Protein AF-0000000081632962 (afdb_homodimer)

Foldseek 3Di:
DVVVVVVVVVLVVVPPCPPPPPPPDDPPPQCPDDPLDADDDDLFLADDPDDHDPDALQLQALAEEEEEVLLTFLNVLLCLVSLSSHYEYEYEEADQVSQVVSQVRSCVVRVHHYHYAYDALLDLVSLLVRVVVVCVVSVAHAEYEYDWFDFAFAAPVLQDPVNLVVRLSRQAVSLVSNVVSNCVPHCLQQHHEYEYEAACCLVPHAGRTPSRNVSRVDQVFQVCCVVSVVSNYAGEYEHEAQAHSHPCCVRVCVVVCVVVQVLCQQQSSDFHYSNQVSVVVCCRRGCVCSPDHSYYHYHHSRSVVGRDSPVVVSVVVNVVVVVD/DVVVVVVVVVLVVVPDCPPPPPPPDDPPPQCPDDPLDADDDDLFLADDPDDHDPDALQLQALAEEEEEVLLTFLNVLLCLVSLSSHYEYEYEEADQVSQVVSQVRSCVVRVHHYHYAYDALLDLVSLLVRVVVVCVVPVAHAEYEYDWFDFAFAAPVGQDPVNLVVRLSRQAVSLVSNVVSNCVPHCLQQHHEYEYEAACCLVPHAGRTPSRNVSRVDQVFQVCCVVSVVSNYAGEYEHEAQAHSHPCCVRVCVVVCVVVQVLCQQQSSDFHYSNQVSVVVCCRRGCVCSPDHSYYHYHHSRSVVGRDSPVVVSVVVNVVVVVD

Nearest PDB structures (foldseek):
  7v0h-assembly1_B  TM=9.303E-01  e=2.606E-22  Burkholderia cenocepacia J2315
  3pk0-assembly1_C  TM=9.086E-01  e=2.770E-22  Mycolicibacterium smegmatis MC2 155
  3rih-assembly1_C  TM=9.117E-01  e=1.626E-21  Mycobacteroides abscessus ATCC 19977
  5vt6-assembly1_A  TM=9.294E-01  e=2.693E-20  Burkholderia pseudomallei 1710b
  4k6c-assembly1_A  TM=9.227E-01  e=1.165E-19  Burkholderia cenocepacia J2315

Sequence (648 aa):
MLCRESCAQAWRARSKVLRWPDPSTEPAASWQGSACEAPPDVDTDDCLQEYCNLFSLDILKGKVAFITGGGSGIGFRIAEVLMRHGCQTIIASRNLQKLTEASQKLSAATGQRCLPLVLDVRQPQMIVAAVDEALKEFSRIDILVNNAAGNFLCPANSLSFNAYKTVIDIDTLGTFNVSKVLYDKCLRDHGGVIVNITATLSYRGQALQVHAGTAKAASTTKHLAVEWGPNRIRVNSLAPGPITGTEGFRRLGGRHAESSGVYQTIPLLRMGNKTEIAHSVLYLASPLASYVTGTTLVVDGGSWLTTPNDFPSLLGIASHSSKLMLCRESCAQAWRARSKVLRWPDPSTEPAASWQGSACEAPPDVDTDDCLQEYCNLFSLDILKGKVAFITGGGSGIGFRIAEVLMRHGCQTIIASRNLQKLTEASQKLSAATGQRCLPLVLDVRQPQMIVAAVDEALKEFSRIDILVNNAAGNFLCPANSLSFNAYKTVIDIDTLGTFNVSKVLY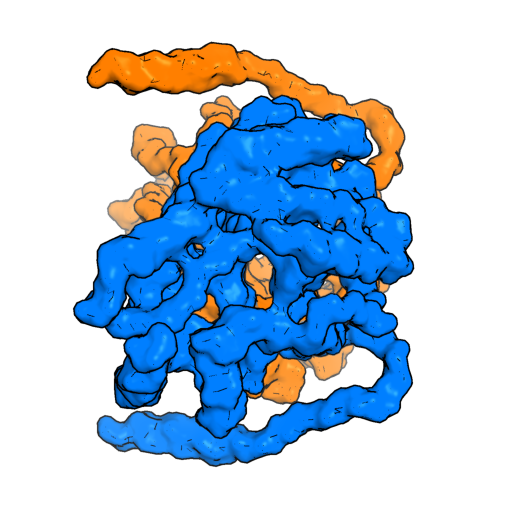DKCLRDHGGVIVNITATLSYRGQALQVHAGTAKAASTTKHLAVEWGPNRIRVNSLAPGPITGTEGFRRLGGRHAESSGVYQTIPLLRMGNKTEIAHSVLYLASPLASYVTGTTLVVDGGSWLTTPNDFPSLLGIASHSSKL

Structure (mmCIF, N/CA/C/O backbone):
data_AF-0000000081632962-model_v1
#
loop_
_entity.id
_entity.type
_entity.pdbx_description
1 polymer 'Peroxisomal 2,4-dienoyl-CoA reductase'
#
loop_
_atom_site.group_PDB
_atom_site.id
_atom_site.type_symbol
_atom_site.label_atom_id
_atom_site.label_alt_id
_atom_site.label_comp_id
_atom_site.label_asym_id
_atom_site.label_entity_id
_atom_site.label_seq_id
_atom_site.pdbx_PDB_ins_code
_atom_site.Cartn_x
_atom_site.Cartn_y
_atom_site.Cartn_z
_atom_site.occupancy
_atom_site.B_iso_or_equiv
_atom_site.auth_seq_id
_atom_site.auth_comp_id
_atom_site.auth_asym_id
_atom_site.auth_atom_id
_atom_site.pdbx_PDB_model_num
ATOM 1 N N . MET A 1 1 ? -24.725 -5.586 29.755 1 27.74 1 MET A N 1
ATOM 2 C CA . MET A 1 1 ? -25.759 -6.395 29.116 1 27.74 1 MET A CA 1
ATOM 3 C C . MET A 1 1 ? -26.652 -5.535 28.228 1 27.74 1 MET A C 1
ATOM 5 O O . MET A 1 1 ? -27.044 -5.958 27.139 1 27.74 1 MET A O 1
ATOM 9 N N . LEU A 1 2 ? -27.111 -4.348 28.747 1 34.77 2 LEU A N 1
ATOM 10 C CA . LEU A 1 2 ? -28.04 -3.468 28.046 1 34.77 2 LEU A CA 1
ATOM 11 C C . LEU A 1 2 ? -27.359 -2.795 26.859 1 34.77 2 LEU A C 1
ATOM 13 O O . LEU A 1 2 ? -28.019 -2.436 25.881 1 34.77 2 LEU A O 1
ATOM 17 N N . CYS A 1 3 ? -26.05 -2.491 26.992 1 36.18 3 CYS A N 1
ATOM 18 C CA . CYS A 1 3 ? -25.343 -1.744 25.958 1 36.18 3 CYS A CA 1
ATOM 19 C C . CYS A 1 3 ? -25.072 -2.62 24.741 1 36.18 3 CYS A C 1
ATOM 21 O O . CYS A 1 3 ? -24.87 -2.111 23.637 1 36.18 3 CYS A O 1
ATOM 23 N N . ARG A 1 4 ? -25.022 -3.965 24.951 1 37.43 4 ARG A N 1
ATOM 24 C CA . ARG A 1 4 ? -24.758 -4.867 23.834 1 37.43 4 ARG A CA 1
ATOM 25 C C . ARG A 1 4 ? -25.972 -4.972 22.917 1 37.43 4 ARG A C 1
ATOM 27 O O . ARG A 1 4 ? -25.829 -5.041 21.695 1 37.43 4 ARG A O 1
ATOM 34 N N . GLU A 1 5 ? -27.165 -5.037 23.467 1 39.4 5 GLU A N 1
ATOM 35 C CA . GLU A 1 5 ? -28.368 -5.246 22.667 1 39.4 5 GLU A CA 1
ATOM 36 C C . GLU A 1 5 ? -28.711 -4.003 21.851 1 39.4 5 GLU A C 1
ATOM 38 O O . GLU A 1 5 ? -29.187 -4.109 20.719 1 39.4 5 GLU A O 1
ATOM 43 N N . SER A 1 6 ? -28.489 -2.826 22.385 1 39.58 6 SER A N 1
ATOM 44 C CA . SER A 1 6 ? -28.845 -1.604 21.67 1 39.58 6 SER A CA 1
ATOM 45 C C . SER A 1 6 ? -27.892 -1.347 20.507 1 39.58 6 SER A C 1
ATOM 47 O O . SER A 1 6 ? -28.309 -0.868 19.45 1 39.58 6 SER A O 1
ATOM 49 N N . CYS A 1 7 ? -26.666 -1.696 20.658 1 35.02 7 CYS A N 1
ATOM 50 C CA . CYS A 1 7 ? -25.706 -1.501 19.578 1 35.02 7 CYS A CA 1
ATOM 51 C C . CYS A 1 7 ? -25.941 -2.5 18.452 1 35.02 7 CYS A C 1
ATOM 53 O O . CYS A 1 7 ? -25.797 -2.162 17.275 1 35.02 7 CYS A O 1
ATOM 55 N N . ALA A 1 8 ? -26.333 -3.775 18.744 1 38.52 8 ALA A N 1
ATOM 56 C CA . ALA A 1 8 ? -26.673 -4.759 17.719 1 38.52 8 ALA A CA 1
ATOM 57 C C . ALA A 1 8 ? -27.969 -4.383 17.006 1 38.52 8 ALA A C 1
ATOM 59 O O . ALA A 1 8 ? -28.081 -4.533 15.787 1 38.52 8 ALA A O 1
ATOM 60 N N . GLN A 1 9 ? -28.991 -3.967 17.674 1 36.59 9 GLN A N 1
ATOM 61 C CA . GLN A 1 9 ? -30.255 -3.549 17.078 1 36.59 9 GLN A CA 1
ATOM 62 C C . GLN A 1 9 ? -30.074 -2.297 16.224 1 36.59 9 GLN A C 1
ATOM 64 O O . GLN A 1 9 ? -30.67 -2.179 15.152 1 36.59 9 GLN A O 1
ATOM 69 N N . ALA A 1 10 ? -29.286 -1.377 16.628 1 38.11 10 ALA A N 1
ATOM 70 C CA . ALA A 1 10 ? -29.021 -0.204 15.799 1 38.11 10 ALA A CA 1
ATOM 71 C C . ALA A 1 10 ? -28.215 -0.579 14.559 1 38.11 10 ALA A C 1
ATOM 73 O O . ALA A 1 10 ? -28.455 -0.048 13.471 1 38.11 10 ALA A O 1
ATOM 74 N N . TRP A 1 11 ? -27.317 -1.514 14.745 1 33.62 11 TRP A N 1
ATOM 75 C CA . TRP A 1 11 ? -26.61 -2.014 13.571 1 33.62 11 TRP A CA 1
ATOM 76 C C . TRP A 1 11 ? -27.556 -2.773 12.647 1 33.62 11 TRP A C 1
ATOM 78 O O . TRP A 1 11 ? -27.503 -2.612 11.426 1 33.62 11 TRP A O 1
ATOM 88 N N . ARG A 1 12 ? -28.504 -3.633 13.12 1 36.89 12 ARG A N 1
ATOM 89 C CA . ARG A 1 12 ? -29.469 -4.374 12.314 1 36.89 12 ARG A CA 1
ATOM 90 C C . ARG A 1 12 ? -30.512 -3.44 11.711 1 36.89 12 ARG A C 1
ATOM 92 O O . ARG A 1 12 ? -31.029 -3.698 10.622 1 36.89 12 ARG A O 1
ATOM 99 N N . ALA A 1 13 ? -31.086 -2.494 12.444 1 36.18 13 ALA A N 1
ATOM 100 C CA . ALA A 1 13 ? -32.113 -1.61 11.899 1 36.18 13 ALA A CA 1
ATOM 101 C C . ALA A 1 13 ? -31.558 -0.766 10.755 1 36.18 13 ALA A C 1
ATOM 103 O O . ALA A 1 13 ? -32.276 -0.45 9.803 1 36.18 13 ALA A O 1
ATOM 104 N N . ARG A 1 14 ? -30.369 -0.272 10.9 1 35.39 14 ARG A N 1
ATOM 105 C CA . ARG A 1 14 ? -29.795 0.524 9.819 1 35.39 14 ARG A CA 1
ATOM 106 C C . ARG A 1 14 ? -29.291 -0.369 8.69 1 35.39 14 ARG A C 1
ATOM 108 O O . ARG A 1 14 ? -28.817 0.125 7.665 1 35.39 14 ARG A O 1
ATOM 115 N N . SER A 1 15 ? -29.29 -1.648 8.999 1 29.92 15 SER A N 1
ATOM 116 C CA . SER A 1 15 ? -28.954 -2.597 7.943 1 29.92 15 SER A CA 1
ATOM 117 C C . SER A 1 15 ? -30.075 -2.699 6.913 1 29.92 15 SER A C 1
ATOM 119 O O . SER A 1 15 ? -30.096 -3.626 6.101 1 29.92 15 SER A O 1
ATOM 121 N N . LYS A 1 16 ? -31.197 -1.978 7.046 1 30.59 16 LYS A N 1
ATOM 122 C CA . LYS A 1 16 ? -31.99 -2.065 5.824 1 30.59 16 LYS A CA 1
ATOM 123 C C . LYS A 1 16 ? -31.114 -1.896 4.586 1 30.59 16 LYS A C 1
ATOM 125 O O . LYS A 1 16 ? -30.144 -1.135 4.605 1 30.59 16 LYS A O 1
ATOM 130 N N . VAL A 1 17 ? -31.454 -2.626 3.468 1 30.25 17 VAL A N 1
ATOM 131 C CA . VAL A 1 17 ? -30.879 -2.979 2.174 1 30.25 17 VAL A CA 1
ATOM 132 C C . VAL A 1 17 ? -30.466 -1.711 1.429 1 30.25 17 VAL A C 1
ATOM 134 O O . VAL A 1 17 ? -31.319 -0.948 0.97 1 30.25 17 VAL A O 1
ATOM 137 N N . LEU A 1 18 ? -29.82 -0.79 1.981 1 30.08 18 LEU A N 1
ATOM 138 C CA . LEU A 1 18 ? -29.402 0.138 0.936 1 30.08 18 LEU A CA 1
ATOM 139 C C . LEU A 1 18 ? -28.885 -0.615 -0.285 1 30.08 18 LEU A C 1
ATOM 141 O O . LEU A 1 18 ? -27.826 -1.243 -0.229 1 30.08 18 LEU A O 1
ATOM 145 N N . ARG A 1 19 ? -29.776 -1.18 -1.058 1 28.74 19 ARG A N 1
ATOM 146 C CA . ARG A 1 19 ? -29.48 -1.702 -2.388 1 28.74 19 ARG A CA 1
ATOM 147 C C . ARG A 1 19 ? -28.498 -0.796 -3.125 1 28.74 19 ARG A C 1
ATOM 149 O O . ARG A 1 19 ? -28.777 0.386 -3.339 1 28.74 19 ARG A O 1
ATOM 156 N N . TRP A 1 20 ? -27.236 -1.081 -2.965 1 32.24 20 TRP A N 1
ATOM 157 C CA . TRP A 1 20 ? -26.358 -0.463 -3.953 1 32.24 20 TRP A CA 1
ATOM 158 C C . TRP A 1 20 ? -27.014 -0.445 -5.33 1 32.24 20 TRP A C 1
ATOM 160 O O . TRP A 1 20 ? -27.614 -1.436 -5.751 1 32.24 20 TRP A O 1
ATOM 170 N N . PRO A 1 21 ? -27.537 0.613 -5.743 1 32.19 21 PRO A N 1
ATOM 171 C CA . PRO A 1 21 ? -28.139 0.565 -7.078 1 32.19 21 PRO A CA 1
ATOM 172 C C . PRO A 1 21 ? -27.341 -0.296 -8.054 1 32.19 21 PRO A C 1
ATOM 174 O O . PRO A 1 21 ? -26.125 -0.44 -7.904 1 32.19 21 PRO A O 1
ATOM 177 N N . ASP A 1 22 ? -27.997 -1.288 -8.664 1 28.86 22 ASP A N 1
ATOM 178 C CA . ASP A 1 22 ? -27.507 -2.125 -9.755 1 28.86 22 ASP A CA 1
ATOM 179 C C . ASP A 1 22 ? -26.824 -1.282 -10.829 1 28.86 22 ASP A C 1
ATOM 181 O O . ASP A 1 22 ? -27.437 -0.378 -11.4 1 28.86 22 ASP A O 1
ATOM 185 N N . PRO A 1 23 ? -25.534 -1.135 -10.931 1 32.46 23 PRO A N 1
ATOM 186 C CA . PRO A 1 23 ? -24.855 -0.304 -11.927 1 32.46 23 PRO A CA 1
ATOM 187 C C . PRO A 1 23 ? -25.183 -0.715 -13.361 1 32.46 23 PRO A C 1
ATOM 189 O O . PRO A 1 23 ? -24.5 -0.296 -14.299 1 32.46 23 PRO A O 1
ATOM 192 N N . SER A 1 24 ? -26.223 -1.436 -13.627 1 28.37 24 SER A N 1
ATOM 193 C CA . SER A 1 24 ? -26.364 -1.961 -14.981 1 28.37 24 SER A CA 1
ATOM 194 C C . SER A 1 24 ? -26.26 -0.848 -16.019 1 28.37 24 SER A C 1
ATOM 196 O O . SER A 1 24 ? -25.724 -1.057 -17.109 1 28.37 24 SER A O 1
ATOM 198 N N . THR A 1 25 ? -27.287 0.088 -16.173 1 28.91 25 THR A N 1
ATOM 199 C CA . THR A 1 25 ? -27.745 0.507 -17.493 1 28.91 25 THR A CA 1
ATOM 200 C C . THR A 1 25 ? -26.807 1.556 -18.083 1 28.91 25 THR A C 1
ATOM 202 O O . THR A 1 25 ? -27.027 2.037 -19.196 1 28.91 25 THR A O 1
ATOM 205 N N . GLU A 1 26 ? -26.295 2.593 -17.177 1 31.03 26 GLU A N 1
ATOM 206 C CA . GLU A 1 26 ? -25.908 3.724 -18.014 1 31.03 26 GLU A CA 1
ATOM 207 C C . GLU A 1 26 ? -24.633 3.422 -18.796 1 31.03 26 GLU A C 1
ATOM 209 O O . GLU A 1 26 ? -23.802 2.626 -18.354 1 31.03 26 GLU A O 1
ATOM 214 N N . PRO A 1 27 ? -24.472 3.904 -20.07 1 32.28 27 PRO A N 1
ATOM 215 C CA . PRO A 1 27 ? -23.391 3.674 -21.032 1 32.28 27 PRO A CA 1
ATOM 216 C C . PRO A 1 27 ? -22.006 3.759 -20.395 1 32.28 27 PRO A C 1
ATOM 218 O O . PRO A 1 27 ? -21.843 4.384 -19.344 1 32.28 27 PRO A O 1
ATOM 221 N N . ALA A 1 28 ? -20.981 2.98 -21.003 1 33.37 28 ALA A N 1
ATOM 222 C CA . ALA A 1 28 ? -19.568 2.738 -20.719 1 33.37 28 ALA A CA 1
ATOM 223 C C . ALA A 1 28 ? -18.851 4.036 -20.361 1 33.37 28 ALA A C 1
ATOM 225 O O . ALA A 1 28 ? -18.171 4.629 -21.201 1 33.37 28 ALA A O 1
ATOM 226 N N . ALA A 1 29 ? -19.491 5.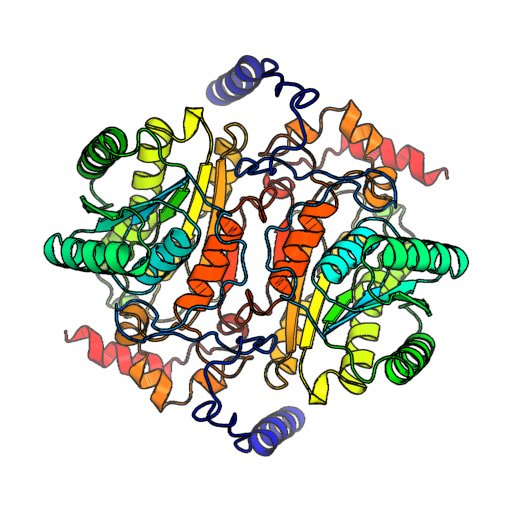053 -19.844 1 31.6 29 ALA A N 1
ATOM 227 C CA . ALA A 1 29 ? -18.763 6.258 -19.456 1 31.6 29 ALA A CA 1
ATOM 228 C C . ALA A 1 29 ? -17.652 5.932 -18.463 1 31.6 29 ALA A C 1
ATOM 230 O O . ALA A 1 29 ? -17.737 4.946 -17.728 1 31.6 29 ALA A O 1
ATOM 231 N N . SER A 1 30 ? -16.464 6.727 -18.389 1 42.19 30 SER A N 1
ATOM 232 C CA . SER A 1 30 ? -15.191 6.66 -17.679 1 42.19 30 SER A CA 1
ATOM 233 C C . SER A 1 30 ? -15.396 6.336 -16.204 1 42.19 30 SER A C 1
ATOM 235 O O . SER A 1 30 ? -16.169 7.008 -15.517 1 42.19 30 SER A O 1
ATOM 237 N N . TRP A 1 31 ? -15.418 5.192 -15.955 1 43.87 31 TRP A N 1
ATOM 238 C CA . TRP A 1 31 ? -15.486 4.794 -14.552 1 43.87 31 TRP A CA 1
ATOM 239 C C . TRP A 1 31 ? -14.674 5.743 -13.677 1 43.87 31 TRP A C 1
ATOM 241 O O . TRP A 1 31 ? -13.452 5.83 -13.814 1 43.87 31 TRP A O 1
ATOM 251 N N . GLN A 1 32 ? -15.203 6.902 -13.289 1 52.96 32 GLN A N 1
ATOM 252 C CA . GLN A 1 32 ? -14.553 7.733 -12.282 1 52.96 32 GLN A CA 1
ATOM 253 C C . GLN A 1 32 ? -14.755 7.161 -10.882 1 52.96 32 GLN A C 1
ATOM 255 O O . GLN A 1 32 ? -14.088 7.578 -9.933 1 52.96 32 GLN A O 1
ATOM 260 N N . GLY A 1 33 ? -15.189 5.837 -10.811 1 55.8 33 GLY A N 1
ATOM 261 C CA . GLY A 1 33 ? -15.619 5.086 -9.642 1 55.8 33 GLY A CA 1
ATOM 262 C C . GLY A 1 33 ? -15.397 5.831 -8.34 1 55.8 33 GLY A C 1
ATOM 263 O O . GLY A 1 33 ? -14.563 6.737 -8.271 1 55.8 33 GLY A O 1
ATOM 264 N N . SER A 1 34 ? -16.286 5.758 -7.42 1 69.23 34 SER A N 1
ATOM 265 C CA . SER A 1 34 ? -16.178 6.261 -6.054 1 69.23 34 SER A CA 1
ATOM 266 C C . SER A 1 34 ? -15.059 5.559 -5.292 1 69.23 34 SER A C 1
ATOM 268 O O . SER A 1 34 ? -14.561 4.52 -5.73 1 69.23 34 SER A O 1
ATOM 270 N N . ALA A 1 35 ? -14.577 6.101 -4.301 1 73.39 35 ALA A N 1
ATOM 271 C CA . ALA A 1 35 ? -13.438 5.678 -3.492 1 73.39 35 ALA A CA 1
ATOM 272 C C . ALA A 1 35 ? -13.606 4.237 -3.019 1 73.39 35 ALA A C 1
ATOM 274 O O . ALA A 1 35 ? -12.622 3.513 -2.852 1 73.39 35 ALA A O 1
ATOM 275 N N . CYS A 1 36 ? -14.857 3.711 -3.031 1 82.66 36 CYS A N 1
ATOM 276 C CA . CYS A 1 36 ? -15.075 2.392 -2.446 1 82.66 36 CYS A CA 1
ATOM 277 C C . CYS A 1 36 ? -15.703 1.443 -3.46 1 82.66 36 CYS A C 1
ATOM 279 O O . CYS A 1 36 ? -15.976 0.284 -3.144 1 82.66 36 CYS A O 1
ATOM 281 N N . GLU A 1 37 ? -15.849 1.884 -4.644 1 87.76 37 GLU A N 1
ATOM 282 C CA . GLU A 1 37 ? -16.51 1.068 -5.658 1 87.76 37 GLU A CA 1
ATOM 283 C C . GLU A 1 37 ? -15.519 0.134 -6.347 1 87.76 37 GLU A C 1
ATOM 285 O O . GLU A 1 37 ? -14.42 0.551 -6.718 1 87.76 37 GLU A O 1
ATOM 290 N N . ALA A 1 38 ? -15.995 -1.086 -6.466 1 91.91 38 ALA A N 1
ATOM 291 C CA . ALA A 1 38 ? -15.154 -2.063 -7.152 1 91.91 38 ALA A CA 1
ATOM 292 C C . ALA A 1 38 ? -15.032 -1.737 -8.637 1 91.91 38 ALA A C 1
ATOM 294 O O . ALA A 1 38 ? -16.018 -1.37 -9.281 1 91.91 38 ALA A O 1
ATOM 295 N N . PRO A 1 39 ? -13.876 -1.821 -9.174 1 93.55 39 PRO A N 1
ATOM 296 C CA . PRO A 1 39 ? -13.748 -1.691 -10.628 1 93.55 39 PRO A CA 1
ATOM 297 C C . PRO A 1 39 ? -14.4 -2.848 -11.382 1 93.55 39 PRO A C 1
ATOM 299 O O . PRO A 1 39 ? -14.626 -3.916 -10.807 1 93.55 39 PRO A O 1
ATOM 302 N N . PRO A 1 40 ? -14.676 -2.594 -12.667 1 91.64 40 PRO A N 1
ATOM 303 C CA . PRO A 1 40 ? -15.208 -3.696 -13.473 1 91.64 40 PRO A CA 1
ATOM 304 C C . PRO A 1 40 ? -14.271 -4.9 -13.517 1 91.64 40 PRO A C 1
ATOM 306 O O . PRO A 1 40 ? -13.048 -4.736 -13.547 1 91.64 40 PRO A O 1
ATOM 309 N N . ASP A 1 41 ? -14.842 -6.103 -13.544 1 94.74 41 ASP A N 1
ATOM 310 C CA . ASP A 1 41 ? -14.102 -7.361 -13.574 1 94.74 41 ASP A CA 1
ATOM 311 C C . ASP A 1 41 ? -14.921 -8.464 -14.242 1 94.74 41 ASP A C 1
ATOM 313 O O . ASP A 1 41 ? -16.04 -8.223 -14.699 1 94.74 41 ASP A O 1
ATOM 317 N N . VAL A 1 42 ? -14.237 -9.617 -14.539 1 94.34 42 VAL A N 1
ATOM 318 C CA . VAL A 1 42 ? -14.886 -10.804 -15.088 1 94.34 42 VAL A CA 1
ATOM 319 C C . VAL A 1 42 ? -14.603 -12.008 -14.192 1 94.34 42 VAL A C 1
ATOM 321 O O . VAL A 1 42 ? -13.47 -12.206 -13.746 1 94.34 42 VAL A O 1
ATOM 324 N N . ASP A 1 43 ? -15.555 -12.811 -13.899 1 91.13 43 ASP A N 1
ATOM 325 C CA . ASP A 1 43 ? -15.464 -13.903 -12.935 1 91.13 43 ASP A CA 1
ATOM 326 C C . ASP A 1 43 ? -14.617 -15.049 -13.482 1 91.13 43 ASP A C 1
ATOM 328 O O . ASP A 1 43 ? -14.031 -15.816 -12.715 1 91.13 43 ASP A O 1
ATOM 332 N N . THR A 1 44 ? -14.524 -15.15 -14.78 1 92.88 44 THR A N 1
ATOM 333 C CA . THR A 1 44 ? -13.767 -16.225 -15.414 1 92.88 44 THR A CA 1
ATOM 334 C C . THR A 1 44 ? -12.342 -15.775 -15.721 1 92.88 44 THR A C 1
ATOM 336 O O . THR A 1 44 ? -11.97 -14.635 -15.435 1 92.88 44 THR A O 1
ATOM 339 N N . ASP A 1 45 ? -11.551 -16.683 -16.183 1 94.25 45 ASP A N 1
ATOM 340 C CA . ASP A 1 45 ? -10.198 -16.357 -16.625 1 94.25 45 ASP A CA 1
ATOM 341 C C . ASP A 1 45 ? -10.2 -15.833 -18.059 1 94.25 45 ASP A C 1
ATOM 343 O O . ASP A 1 45 ? -9.569 -16.419 -18.94 1 94.25 45 ASP A O 1
ATOM 347 N N . ASP A 1 46 ? -11.017 -14.809 -18.27 1 96.3 46 ASP A N 1
ATOM 348 C CA . ASP A 1 46 ? -11.087 -14.048 -19.514 1 96.3 46 ASP A CA 1
ATOM 349 C C . ASP A 1 46 ? -10.637 -12.605 -19.301 1 96.3 46 ASP A C 1
ATOM 351 O O . ASP A 1 46 ? -10.705 -12.086 -18.185 1 96.3 46 ASP A O 1
ATOM 355 N N . CYS A 1 47 ? -10.158 -12.08 -20.345 1 97.18 47 CYS A N 1
ATOM 356 C CA . CYS A 1 47 ? -9.681 -10.704 -20.268 1 97.18 47 CYS A CA 1
ATOM 357 C C . CYS A 1 47 ? -10.842 -9.735 -20.072 1 97.18 47 CYS A C 1
ATOM 359 O O . CYS A 1 47 ? -11.968 -10.019 -20.482 1 97.18 47 CYS A O 1
ATOM 361 N N . LEU A 1 48 ? -10.537 -8.625 -19.465 1 96.08 48 LEU A N 1
ATOM 362 C CA . LEU A 1 48 ? -11.517 -7.572 -19.216 1 96.08 48 LEU A CA 1
ATOM 363 C C . LEU A 1 48 ? -12.079 -7.032 -20.526 1 96.08 48 LEU A C 1
ATOM 365 O O . LEU A 1 48 ? -11.332 -6.806 -21.481 1 96.08 48 LEU A O 1
ATOM 369 N N . GLN A 1 49 ? -13.362 -6.833 -20.561 1 90.74 49 GLN A N 1
ATOM 370 C CA . GLN A 1 49 ? -14.014 -6.255 -21.731 1 90.74 49 GLN A CA 1
ATOM 371 C C . GLN A 1 49 ? -13.803 -4.745 -21.789 1 90.74 49 GLN A C 1
ATOM 373 O O . GLN A 1 49 ? -13.613 -4.18 -22.868 1 90.74 49 GLN A O 1
ATOM 378 N N . GLU A 1 50 ? -13.866 -4.173 -20.594 1 88.7 50 GLU A N 1
ATOM 379 C CA . GLU A 1 50 ? -13.593 -2.75 -20.412 1 88.7 50 GLU A CA 1
ATOM 380 C C . GLU A 1 50 ? -12.577 -2.522 -19.297 1 88.7 50 GLU A C 1
ATOM 382 O O . GLU A 1 50 ? -12.633 -3.178 -18.254 1 88.7 50 GLU A O 1
ATOM 387 N N . TYR A 1 51 ? -11.618 -1.73 -19.665 1 90.99 51 TYR A N 1
ATOM 388 C CA . TYR A 1 51 ? -10.595 -1.409 -18.676 1 90.99 51 TYR A CA 1
ATOM 389 C C . TYR A 1 51 ? -10.24 0.073 -18.719 1 90.99 51 TYR A C 1
ATOM 391 O O . TYR A 1 51 ? -9.872 0.599 -19.772 1 90.99 51 TYR A O 1
ATOM 399 N N . CYS A 1 52 ? -10.496 0.72 -17.557 1 86.29 52 CYS A N 1
ATOM 400 C CA . CYS A 1 52 ? -10.119 2.124 -17.438 1 86.29 52 CYS A CA 1
ATOM 401 C C . CYS A 1 52 ? -8.697 2.263 -16.907 1 86.29 52 CYS A C 1
ATOM 403 O O . CYS A 1 52 ? -8.386 1.775 -15.819 1 86.29 52 CYS A O 1
ATOM 405 N N . ASN A 1 53 ? -7.941 2.939 -17.709 1 86.4 53 ASN A N 1
ATOM 406 C CA . ASN A 1 53 ? -6.554 3.131 -17.298 1 86.4 53 ASN A CA 1
ATOM 407 C C . ASN A 1 53 ? -6.417 4.284 -16.307 1 86.4 53 ASN A C 1
ATOM 409 O O . ASN A 1 53 ? -6.466 5.452 -16.697 1 86.4 53 ASN A O 1
ATOM 413 N N . LEU A 1 54 ? -6.201 3.846 -15.106 1 89.53 54 LEU A N 1
ATOM 414 C CA . LEU A 1 54 ? -6.042 4.86 -14.069 1 89.53 54 LEU A CA 1
ATOM 415 C C . LEU A 1 54 ? -4.566 5.135 -13.799 1 89.53 54 LEU A C 1
ATOM 417 O O . LEU A 1 54 ? -4.227 6.094 -13.103 1 89.53 54 LEU A O 1
ATOM 421 N N . PHE A 1 55 ? -3.724 4.281 -14.296 1 93.44 55 PHE A N 1
ATOM 422 C CA . PHE A 1 55 ? -2.29 4.526 -14.397 1 93.44 55 PHE A CA 1
ATOM 423 C C . PHE A 1 55 ? -1.916 4.98 -15.803 1 93.44 55 PHE A C 1
ATOM 425 O O . PHE A 1 55 ? -2.704 4.832 -16.739 1 93.44 55 PHE A O 1
ATOM 432 N N . SER A 1 56 ? -0.739 5.538 -15.888 1 93.08 56 SER A N 1
ATOM 433 C CA . SER A 1 56 ? -0.199 5.786 -17.221 1 93.08 56 SER A CA 1
ATOM 434 C C . SER A 1 56 ? -0.041 4.487 -18.004 1 93.08 56 SER A C 1
ATOM 436 O O . SER A 1 56 ? 0.387 3.471 -17.452 1 93.08 56 SER A O 1
ATOM 438 N N . LEU A 1 57 ? -0.266 4.491 -19.278 1 92.26 57 LEU A N 1
ATOM 439 C CA . LEU A 1 57 ? -0.245 3.315 -20.141 1 92.26 57 LEU A CA 1
ATOM 440 C C . LEU A 1 57 ? 1.171 2.767 -20.279 1 92.26 57 LEU A C 1
ATOM 442 O O . LEU A 1 57 ? 1.357 1.579 -20.554 1 92.26 57 LEU A O 1
ATOM 446 N N . ASP A 1 58 ? 2.133 3.614 -20.054 1 92.95 58 ASP A N 1
ATOM 447 C CA . ASP A 1 58 ? 3.516 3.227 -20.312 1 92.95 58 ASP A CA 1
ATOM 448 C C . ASP A 1 58 ? 4.297 3.079 -19.008 1 92.95 58 ASP A C 1
ATOM 450 O O . ASP A 1 58 ? 5.53 3.089 -19.012 1 92.95 58 ASP A O 1
ATOM 454 N N . ILE A 1 59 ? 3.609 2.962 -17.947 1 94.77 59 ILE A N 1
ATOM 455 C CA . ILE A 1 59 ? 4.268 3.018 -16.646 1 94.77 59 ILE A CA 1
ATOM 456 C C . ILE A 1 59 ? 5.239 1.848 -16.508 1 94.77 59 ILE A C 1
ATOM 458 O O . ILE A 1 59 ? 6.232 1.94 -15.784 1 94.77 59 ILE A O 1
ATOM 462 N N . LEU A 1 60 ? 4.971 0.708 -17.253 1 96.63 60 LEU A N 1
ATOM 463 C CA . LEU A 1 60 ? 5.858 -0.448 -17.188 1 96.63 60 LEU A CA 1
ATOM 464 C C . LEU A 1 60 ? 6.437 -0.767 -18.562 1 96.63 60 LEU A C 1
ATOM 466 O O . LEU A 1 60 ? 6.793 -1.915 -18.839 1 96.63 60 LEU A O 1
ATOM 470 N N . LYS A 1 61 ? 6.423 0.213 -19.387 1 95.04 61 LYS A N 1
ATOM 471 C CA . LYS A 1 61 ? 6.965 0.011 -20.727 1 95.04 61 LYS A CA 1
ATOM 472 C C . LYS A 1 61 ? 8.405 -0.49 -20.668 1 95.04 61 LYS A C 1
ATOM 474 O O . LYS A 1 61 ? 9.23 0.062 -19.937 1 95.04 61 LYS A O 1
ATOM 479 N N . GLY A 1 62 ? 8.632 -1.582 -21.4 1 93.79 62 GLY A N 1
ATOM 480 C CA . GLY A 1 62 ? 9.977 -2.124 -21.503 1 93.79 62 GLY A CA 1
ATOM 481 C C . GLY A 1 62 ? 10.329 -3.067 -20.368 1 93.79 62 GLY A C 1
ATOM 482 O O . GLY A 1 62 ? 11.41 -3.66 -20.359 1 93.79 62 GLY A O 1
ATOM 483 N N . LYS A 1 63 ? 9.464 -3.24 -19.419 1 97.06 63 LYS A N 1
ATOM 484 C CA . LYS A 1 63 ? 9.706 -4.143 -18.297 1 97.06 63 LYS A CA 1
ATOM 485 C C . LYS A 1 63 ? 9.176 -5.543 -18.595 1 97.06 63 LYS A C 1
ATOM 487 O O . LYS A 1 63 ? 8.307 -5.714 -19.452 1 97.06 63 LYS A O 1
ATOM 492 N N . VAL A 1 64 ? 9.734 -6.558 -17.94 1 98.38 64 VAL A N 1
ATOM 493 C CA . VAL A 1 64 ? 9.307 -7.948 -18.061 1 98.38 64 VAL A CA 1
ATOM 494 C C . VAL A 1 64 ? 8.954 -8.502 -16.683 1 98.38 64 VAL A C 1
ATOM 496 O O . VAL A 1 64 ? 9.731 -8.367 -15.735 1 98.38 64 VAL A O 1
ATOM 499 N N . ALA A 1 65 ? 7.796 -9.081 -16.583 1 98.8 65 ALA A N 1
ATOM 500 C CA . ALA A 1 65 ? 7.339 -9.651 -15.318 1 98.8 65 ALA A CA 1
ATOM 501 C C . ALA A 1 65 ? 7.265 -11.173 -15.396 1 98.8 65 ALA A C 1
ATOM 503 O O . ALA A 1 65 ? 6.84 -11.728 -16.412 1 98.8 65 ALA A O 1
ATOM 504 N N . PHE A 1 66 ? 7.744 -11.848 -14.366 1 98.88 66 PHE A N 1
ATOM 505 C CA . PHE A 1 66 ? 7.614 -13.284 -14.152 1 98.88 66 PHE A CA 1
ATOM 506 C C . PHE A 1 66 ? 6.567 -13.579 -13.084 1 98.88 66 PHE A C 1
ATOM 508 O O . PHE A 1 66 ? 6.732 -13.198 -11.923 1 98.88 66 PHE A O 1
ATOM 515 N N . ILE A 1 67 ? 5.499 -14.264 -13.459 1 98.9 67 ILE A N 1
ATOM 516 C CA . ILE A 1 67 ? 4.37 -14.466 -12.557 1 98.9 67 ILE A CA 1
ATOM 517 C C . ILE A 1 67 ? 4.115 -15.961 -12.377 1 98.9 67 ILE A C 1
ATOM 519 O O . ILE A 1 67 ? 3.669 -16.637 -13.306 1 98.9 67 ILE A O 1
ATOM 523 N N . THR A 1 68 ? 4.377 -16.497 -11.198 1 98.78 68 THR A N 1
ATOM 524 C CA . THR A 1 68 ? 3.983 -17.871 -10.907 1 98.78 68 THR A CA 1
ATOM 525 C C . THR A 1 68 ? 2.479 -17.963 -10.665 1 98.78 68 THR A C 1
ATOM 527 O O . THR A 1 68 ? 1.884 -17.06 -10.072 1 98.78 68 THR A O 1
ATOM 530 N N . GLY A 1 69 ? 1.905 -19.008 -11.149 1 97.59 69 GLY A N 1
ATOM 531 C CA . GLY A 1 69 ? 0.455 -19.093 -11.077 1 97.59 69 GLY A CA 1
ATOM 532 C C . GLY A 1 69 ? -0.247 -18.045 -11.92 1 97.59 69 GLY A C 1
ATOM 533 O O . GLY A 1 69 ? -1.305 -17.541 -11.54 1 97.59 69 GLY A O 1
ATOM 534 N N . GLY A 1 70 ? 0.337 -17.675 -13.024 1 97.57 70 GLY A N 1
ATOM 535 C CA . GLY A 1 70 ? -0.157 -16.565 -13.823 1 97.57 70 GLY A CA 1
ATOM 536 C C . GLY A 1 70 ? -1.198 -16.982 -14.844 1 97.57 70 GLY A C 1
ATOM 537 O O . GLY A 1 70 ? -1.722 -16.144 -15.582 1 97.57 70 GLY A O 1
ATOM 538 N N . GLY A 1 71 ? -1.57 -18.288 -14.847 1 96.39 71 GLY A N 1
ATOM 539 C CA . GLY A 1 71 ? -2.47 -18.784 -15.876 1 96.39 71 GLY A CA 1
ATOM 540 C C . GLY A 1 71 ? -3.932 -18.712 -15.477 1 96.39 71 GLY A C 1
ATOM 541 O O . GLY A 1 71 ? -4.818 -18.933 -16.304 1 96.39 71 GLY A O 1
ATOM 542 N N . SER A 1 72 ? -4.198 -18.332 -14.197 1 95.88 72 SER A N 1
ATOM 543 C CA . SER A 1 72 ? -5.584 -18.323 -13.739 1 95.88 72 SER A CA 1
ATOM 544 C C . SER A 1 72 ? -5.767 -17.384 -12.551 1 95.88 72 SER A C 1
ATOM 546 O O . SER A 1 72 ? -4.788 -16.937 -11.95 1 95.88 72 SER A O 1
ATOM 548 N N . GLY A 1 73 ? -7.043 -17.025 -12.344 1 96.4 73 GLY A N 1
ATOM 549 C CA . GLY A 1 73 ? -7.423 -16.309 -11.137 1 96.4 73 GLY A CA 1
ATOM 550 C C . GLY A 1 73 ? -6.733 -14.965 -10.999 1 96.4 73 GLY A C 1
ATOM 551 O O . GLY A 1 73 ? -6.704 -14.176 -11.946 1 96.4 73 GLY A O 1
ATOM 552 N N . ILE A 1 74 ? -6.239 -14.736 -9.792 1 97.65 74 ILE A N 1
ATOM 553 C CA . ILE A 1 74 ? -5.602 -13.466 -9.461 1 97.65 74 ILE A CA 1
ATOM 554 C C . ILE A 1 74 ? -4.368 -13.264 -10.337 1 97.65 74 ILE A C 1
ATOM 556 O O . ILE A 1 74 ? -4.141 -12.169 -10.858 1 97.65 74 ILE A O 1
ATOM 560 N N . GLY A 1 75 ? -3.567 -14.365 -10.547 1 98.36 75 GLY A N 1
ATOM 561 C CA . GLY A 1 75 ? -2.365 -14.27 -11.36 1 98.36 75 GLY A CA 1
ATOM 562 C C . GLY A 1 75 ? -2.649 -13.887 -12.801 1 98.36 75 GLY A C 1
ATOM 563 O O . GLY A 1 75 ? -1.902 -13.112 -13.401 1 98.36 75 GLY A O 1
ATOM 564 N N . PHE A 1 76 ? -3.736 -14.403 -13.354 1 98.46 76 PHE A N 1
ATOM 565 C CA . PHE A 1 76 ? -4.153 -14.079 -14.713 1 98.46 76 PHE A CA 1
ATOM 566 C C . PHE A 1 76 ? -4.478 -12.595 -14.841 1 98.46 76 PHE A C 1
ATOM 568 O O . PHE A 1 76 ? -4.044 -11.938 -15.789 1 98.46 76 PHE A O 1
ATOM 575 N N . ARG A 1 77 ? -5.205 -12.083 -13.868 1 98.6 77 ARG A N 1
ATOM 576 C CA . ARG A 1 77 ? -5.611 -10.682 -13.912 1 98.6 77 ARG A CA 1
ATOM 577 C C . ARG A 1 77 ? -4.42 -9.759 -13.675 1 98.6 77 ARG A C 1
ATOM 579 O O . ARG A 1 77 ? -4.322 -8.694 -14.287 1 98.6 77 ARG A O 1
ATOM 586 N N . ILE A 1 78 ? -3.501 -10.171 -12.806 1 98.79 78 ILE A N 1
ATOM 587 C CA . ILE A 1 78 ? -2.276 -9.403 -12.61 1 98.79 78 ILE A CA 1
ATOM 588 C C . ILE A 1 78 ? -1.51 -9.308 -13.927 1 98.79 78 ILE A C 1
ATOM 590 O O . ILE A 1 78 ? -1.091 -8.22 -14.332 1 98.79 78 ILE A O 1
ATOM 594 N N . ALA A 1 79 ? -1.353 -10.41 -14.605 1 98.83 79 ALA A N 1
ATOM 595 C CA . ALA A 1 79 ? -0.663 -10.415 -15.892 1 98.83 79 ALA A CA 1
ATOM 596 C C . ALA A 1 79 ? -1.33 -9.457 -16.876 1 98.83 79 ALA A C 1
ATOM 598 O O . ALA A 1 79 ? -0.656 -8.653 -17.522 1 98.83 79 ALA A O 1
ATOM 599 N N . GLU A 1 80 ? -2.622 -9.534 -16.937 1 98.74 80 GLU A N 1
ATOM 600 C CA . GLU A 1 80 ? -3.361 -8.701 -17.88 1 98.74 80 GLU A CA 1
ATOM 601 C C . GLU A 1 80 ? -3.128 -7.218 -17.607 1 98.74 80 GLU A C 1
ATOM 603 O O . GLU A 1 80 ? -2.803 -6.457 -18.52 1 98.74 80 GLU A O 1
ATOM 608 N N . VAL A 1 81 ? -3.304 -6.815 -16.364 1 98.56 81 VAL A N 1
ATOM 609 C CA . VAL A 1 81 ? -3.227 -5.403 -16.004 1 98.56 81 VAL A CA 1
ATOM 610 C C . VAL A 1 81 ? -1.804 -4.893 -16.217 1 98.56 81 VAL A C 1
ATOM 612 O O . VAL A 1 81 ? -1.604 -3.786 -16.723 1 98.56 81 VAL A O 1
ATOM 615 N N . LEU A 1 82 ? -0.788 -5.69 -15.874 1 98.66 82 LEU A N 1
ATOM 616 C CA . LEU A 1 82 ? 0.589 -5.284 -16.129 1 98.66 82 LEU A CA 1
ATOM 617 C C . LEU A 1 82 ? 0.843 -5.13 -17.625 1 98.66 82 LEU A C 1
ATOM 619 O O . LEU A 1 82 ? 1.481 -4.166 -18.055 1 98.66 82 LEU A O 1
ATOM 623 N N . MET A 1 83 ? 0.301 -6.022 -18.394 1 98.5 83 MET A N 1
ATOM 624 C CA . MET A 1 83 ? 0.501 -5.994 -19.84 1 98.5 83 MET A CA 1
ATOM 625 C C . MET A 1 83 ? -0.233 -4.814 -20.468 1 98.5 83 MET A C 1
ATOM 627 O O . MET A 1 83 ? 0.268 -4.195 -21.409 1 98.5 83 MET A O 1
ATOM 631 N N . ARG A 1 84 ? -1.359 -4.454 -19.981 1 97.93 84 ARG A N 1
ATOM 632 C CA . ARG A 1 84 ? -2.096 -3.297 -20.477 1 97.93 84 ARG A CA 1
ATOM 633 C C . ARG A 1 84 ? -1.328 -2.006 -20.217 1 97.93 84 ARG A C 1
ATOM 635 O O . ARG A 1 84 ? -1.638 -0.964 -20.8 1 97.93 84 ARG A O 1
ATOM 642 N N . HIS A 1 85 ? -0.382 -2.09 -19.386 1 97.73 85 HIS A N 1
ATOM 643 C CA . HIS A 1 85 ? 0.427 -0.919 -19.069 1 97.73 85 HIS A CA 1
ATOM 644 C C . HIS A 1 85 ? 1.851 -1.075 -19.593 1 97.73 85 HIS A C 1
ATOM 646 O O . HIS A 1 85 ? 2.799 -0.576 -18.982 1 97.73 85 HIS A O 1
ATOM 652 N N . GLY A 1 86 ? 2.036 -1.915 -20.627 1 96.74 86 GLY A N 1
ATOM 653 C CA . GLY A 1 86 ? 3.258 -1.939 -21.415 1 96.74 86 GLY A CA 1
ATOM 654 C C . GLY A 1 86 ? 4.215 -3.04 -20.998 1 96.74 86 GLY A C 1
ATOM 655 O O . GLY A 1 86 ? 5.279 -3.205 -21.597 1 96.74 86 GLY A O 1
ATOM 656 N N . CYS A 1 87 ? 3.874 -3.827 -20.045 1 97.83 87 CYS A N 1
ATOM 657 C CA . CYS A 1 87 ? 4.749 -4.866 -19.513 1 97.83 87 CYS A CA 1
ATOM 658 C C . CYS A 1 87 ? 4.689 -6.123 -20.373 1 97.83 87 CYS A C 1
ATOM 660 O O . CYS A 1 87 ? 3.613 -6.525 -20.818 1 97.83 87 CYS A O 1
ATOM 662 N N . GLN A 1 88 ? 5.788 -6.754 -20.623 1 98.44 88 GLN A N 1
ATOM 663 C CA . GLN A 1 88 ? 5.805 -8.131 -21.106 1 98.44 88 GLN A CA 1
ATOM 664 C C . GLN A 1 88 ? 5.785 -9.121 -19.946 1 98.44 88 GLN A C 1
ATOM 666 O O . GLN A 1 88 ? 6.261 -8.812 -18.851 1 98.44 88 GLN A O 1
ATOM 671 N N . THR A 1 89 ? 5.224 -10.295 -20.255 1 98.67 89 THR A N 1
ATOM 672 C CA . THR A 1 89 ? 5.021 -11.147 -19.088 1 98.67 89 THR A CA 1
ATOM 673 C C . THR A 1 89 ? 5.375 -12.597 -19.409 1 98.67 89 THR A C 1
ATOM 675 O O . THR A 1 89 ? 5.308 -13.016 -20.567 1 98.67 89 THR A O 1
ATOM 678 N N . ILE A 1 90 ? 5.877 -13.273 -18.429 1 98.81 90 ILE A N 1
ATOM 679 C CA . ILE A 1 90 ? 6.021 -14.723 -18.362 1 98.81 90 ILE A CA 1
ATOM 680 C C . ILE A 1 90 ? 5.048 -15.291 -17.332 1 98.81 90 ILE A C 1
ATOM 682 O O . ILE A 1 90 ? 5.057 -14.882 -16.168 1 98.81 90 ILE A O 1
ATOM 686 N N . ILE A 1 91 ? 4.194 -16.151 -17.787 1 98.79 91 ILE A N 1
ATOM 687 C CA . ILE A 1 91 ? 3.312 -16.833 -16.846 1 98.79 91 ILE A CA 1
ATOM 688 C C . ILE A 1 91 ? 3.76 -18.283 -16.677 1 98.79 91 ILE A C 1
ATOM 690 O O . ILE A 1 91 ? 4.088 -1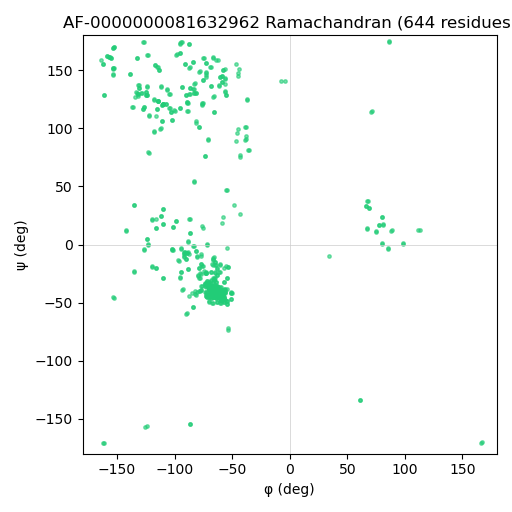8.956 -17.657 1 98.79 91 ILE A O 1
ATOM 694 N N . ALA A 1 92 ? 3.835 -18.745 -15.434 1 98.44 92 ALA A N 1
ATOM 695 C CA . ALA A 1 92 ? 4.433 -20.049 -15.159 1 98.44 92 ALA A CA 1
ATOM 696 C C . ALA A 1 92 ? 3.555 -20.867 -14.216 1 98.44 92 ALA A C 1
ATOM 698 O O . ALA A 1 92 ? 3.061 -20.348 -13.212 1 98.44 92 ALA A O 1
ATOM 699 N N . SER A 1 93 ? 3.302 -22.055 -14.546 1 96.66 93 SER A N 1
ATOM 700 C CA . SER A 1 93 ? 2.591 -23.025 -13.718 1 96.66 93 SER A CA 1
ATOM 701 C C . SER A 1 93 ? 2.836 -24.45 -14.203 1 96.66 93 SER A C 1
ATOM 703 O O . SER A 1 93 ? 3.716 -24.686 -15.033 1 96.66 93 SER A O 1
ATOM 705 N N . ARG A 1 94 ? 2.122 -25.366 -13.66 1 95.4 94 ARG A N 1
ATOM 706 C CA . ARG A 1 94 ? 2.397 -26.773 -13.932 1 95.4 94 ARG A CA 1
ATOM 707 C C . ARG A 1 94 ? 1.644 -27.248 -15.17 1 95.4 94 ARG A C 1
ATOM 709 O O . ARG A 1 94 ? 2.009 -28.258 -15.776 1 95.4 94 ARG A O 1
ATOM 716 N N . ASN A 1 95 ? 0.556 -26.542 -15.562 1 94.29 95 ASN A N 1
ATOM 717 C CA . ASN A 1 95 ? -0.308 -27.002 -16.645 1 94.29 95 ASN A CA 1
ATOM 718 C C . ASN A 1 95 ? -0.041 -26.237 -17.938 1 94.29 95 ASN A C 1
ATOM 720 O O . ASN A 1 95 ? -0.529 -25.12 -18.116 1 94.29 95 ASN A O 1
ATOM 724 N N . LEU A 1 96 ? 0.591 -26.866 -18.901 1 94.71 96 LEU A N 1
ATOM 725 C CA . LEU A 1 96 ? 1.037 -26.204 -20.122 1 94.71 96 LEU A CA 1
ATOM 726 C C . LEU A 1 96 ? -0.153 -25.754 -20.962 1 94.71 96 LEU A C 1
ATOM 728 O O . LEU A 1 96 ? -0.141 -24.657 -21.525 1 94.71 96 LEU A O 1
ATOM 732 N N . GLN A 1 97 ? -1.155 -26.6 -21.081 1 96.12 97 GLN A N 1
ATOM 733 C CA . GLN A 1 97 ? -2.312 -26.276 -21.909 1 96.12 97 GLN A CA 1
ATOM 734 C C . GLN A 1 97 ? -3.011 -25.015 -21.409 1 96.12 97 GLN A C 1
ATOM 736 O O . GLN A 1 97 ? -3.291 -24.103 -22.19 1 96.12 97 GLN A O 1
ATOM 741 N N . LYS A 1 98 ? -3.241 -24.991 -20.127 1 95.22 98 LYS A N 1
ATOM 742 C CA . LYS A 1 98 ? -3.884 -23.824 -19.53 1 95.22 98 LYS A CA 1
ATOM 743 C C . LYS A 1 98 ? -3.029 -22.573 -19.712 1 95.22 98 LYS A C 1
ATOM 745 O O . LYS A 1 98 ? -3.551 -21.493 -19.998 1 95.22 98 LYS A O 1
ATOM 750 N N . LEU A 1 99 ? -1.774 -22.756 -19.639 1 97.76 99 LEU A N 1
ATOM 751 C CA . LEU A 1 99 ? -0.845 -21.642 -19.785 1 97.76 99 LEU A CA 1
ATOM 752 C C . LEU A 1 99 ? -0.86 -21.105 -21.212 1 97.76 99 LEU A C 1
ATOM 754 O O . LEU A 1 99 ? -0.859 -19.889 -21.423 1 97.76 99 LEU A O 1
ATOM 758 N N . THR A 1 100 ? -0.866 -21.994 -22.119 1 98.06 100 THR A N 1
ATOM 759 C CA . THR A 1 100 ? -0.849 -21.607 -23.526 1 98.06 100 THR A CA 1
ATOM 760 C C . THR A 1 100 ? -2.121 -20.85 -23.894 1 98.06 100 THR A C 1
ATOM 762 O O . THR A 1 100 ? -2.063 -19.817 -24.565 1 98.06 100 THR A O 1
ATOM 765 N N . GLU A 1 101 ? -3.217 -21.364 -23.431 1 98.22 101 GLU A N 1
ATOM 766 C CA . GLU A 1 101 ? -4.487 -20.689 -23.681 1 98.22 101 GLU A CA 1
ATOM 767 C C . GLU A 1 101 ? -4.506 -19.299 -23.052 1 98.22 101 GLU A C 1
ATOM 769 O O . GLU A 1 101 ? -4.92 -18.329 -23.691 1 98.22 101 GLU A O 1
ATOM 774 N N . ALA A 1 102 ? -4.064 -19.234 -21.854 1 98.4 102 ALA A N 1
ATOM 775 C CA . ALA A 1 102 ? -4.01 -17.954 -21.152 1 98.4 102 ALA A CA 1
ATOM 776 C C . ALA A 1 102 ? -3.096 -16.969 -21.877 1 98.4 102 ALA A C 1
ATOM 778 O O . ALA A 1 102 ? -3.448 -15.8 -22.052 1 98.4 102 ALA A O 1
ATOM 779 N N . SER A 1 103 ? -1.968 -17.43 -22.323 1 98.68 103 SER A N 1
ATOM 780 C CA . SER A 1 103 ? -0.991 -16.596 -23.015 1 98.68 103 SER A CA 1
ATOM 781 C C . SER A 1 103 ? -1.575 -16.007 -24.295 1 98.68 103 SER A C 1
ATOM 783 O O . SER A 1 103 ? -1.362 -14.832 -24.598 1 98.68 103 SER A O 1
ATOM 785 N N . GLN A 1 104 ? -2.301 -16.766 -25.005 1 98.52 104 GLN A N 1
ATOM 786 C CA . GLN A 1 104 ? -2.914 -16.311 -26.248 1 98.52 104 GLN A CA 1
ATOM 787 C C . GLN A 1 104 ? -3.962 -15.235 -25.983 1 98.52 104 GLN A C 1
ATOM 789 O O . GLN A 1 104 ? -3.991 -14.207 -26.663 1 98.52 104 GLN A O 1
ATOM 794 N N . LYS A 1 105 ? -4.758 -15.484 -24.979 1 98.29 105 LYS A N 1
ATOM 795 C CA . LYS A 1 105 ? -5.776 -14.504 -24.61 1 98.29 105 LYS A CA 1
ATOM 796 C C . LYS A 1 105 ? -5.141 -13.175 -24.211 1 98.29 105 LYS A C 1
ATOM 798 O O . LYS A 1 105 ? -5.574 -12.113 -24.665 1 98.29 105 LYS A O 1
ATOM 803 N N . LEU A 1 106 ? -4.16 -13.257 -23.442 1 98.69 106 LEU A N 1
ATOM 804 C CA . LEU A 1 106 ? -3.506 -12.071 -22.899 1 98.69 106 LEU A CA 1
ATOM 805 C C . LEU A 1 106 ? -2.821 -11.274 -24.004 1 98.69 106 LEU A C 1
ATOM 807 O O . LEU A 1 106 ? -2.961 -10.05 -24.07 1 98.69 106 LEU A O 1
ATOM 811 N N . SER A 1 107 ? -2.136 -11.978 -24.874 1 98.56 107 SER A N 1
ATOM 812 C CA . SER A 1 107 ? -1.445 -11.308 -25.971 1 98.56 107 SER A CA 1
ATOM 813 C C . SER A 1 107 ? -2.435 -10.65 -26.926 1 98.56 107 SER A C 1
ATOM 815 O O . SER A 1 107 ? -2.214 -9.524 -27.378 1 98.56 107 SER A O 1
ATOM 817 N N . ALA A 1 108 ? -3.473 -11.289 -27.203 1 98.04 108 ALA A N 1
ATOM 818 C CA . ALA A 1 108 ? -4.48 -10.761 -28.12 1 98.04 108 ALA A CA 1
ATOM 819 C C . ALA A 1 108 ? -5.148 -9.517 -27.543 1 98.04 108 ALA A C 1
ATOM 821 O O . ALA A 1 108 ? -5.399 -8.548 -28.264 1 98.04 108 ALA A O 1
ATOM 822 N N . ALA A 1 109 ? -5.396 -9.525 -26.26 1 97.25 109 ALA A N 1
ATOM 823 C CA . ALA A 1 109 ? -6.165 -8.459 -25.622 1 97.25 109 ALA A CA 1
ATOM 824 C C . ALA A 1 109 ? -5.296 -7.229 -25.375 1 97.25 109 ALA A C 1
ATOM 826 O O . ALA A 1 109 ? -5.804 -6.108 -25.296 1 97.25 109 ALA A O 1
ATOM 827 N N . THR A 1 110 ? -3.989 -7.413 -25.227 1 97.19 110 THR A N 1
ATOM 828 C CA . THR A 1 110 ? -3.167 -6.307 -24.748 1 97.19 110 THR A CA 1
ATOM 829 C C . THR A 1 110 ? -2.16 -5.882 -25.812 1 97.19 110 THR A C 1
ATOM 831 O O . THR A 1 110 ? -1.567 -4.805 -25.718 1 97.19 110 THR A O 1
ATOM 834 N N . GLY A 1 111 ? -1.873 -6.768 -26.781 1 96.59 111 GLY A N 1
ATOM 835 C CA . GLY A 1 111 ? -0.872 -6.503 -27.802 1 96.59 111 GLY A CA 1
ATOM 836 C C . GLY A 1 111 ? 0.547 -6.737 -27.321 1 96.59 111 GLY A C 1
ATOM 837 O O . GLY A 1 111 ? 1.506 -6.483 -28.053 1 96.59 111 GLY A O 1
ATOM 838 N N . GLN A 1 112 ? 0.733 -7.158 -26.09 1 97.53 112 GLN A N 1
ATOM 839 C CA . GLN A 1 112 ? 2.047 -7.433 -25.52 1 97.53 112 GLN A CA 1
ATOM 840 C C . GLN A 1 112 ? 2.396 -8.915 -25.631 1 97.53 112 GLN A C 1
ATOM 842 O O . GLN A 1 112 ? 1.517 -9.749 -25.858 1 97.53 112 GLN A O 1
ATOM 847 N N . ARG A 1 113 ? 3.626 -9.287 -25.461 1 97.89 113 ARG A N 1
ATOM 848 C CA . ARG A 1 113 ? 4.07 -10.676 -25.504 1 97.89 113 ARG A CA 1
ATOM 849 C C . ARG A 1 113 ? 3.861 -11.36 -24.157 1 97.89 113 ARG A C 1
ATOM 851 O O . ARG A 1 113 ? 4.144 -10.778 -23.108 1 97.89 113 ARG A O 1
ATOM 858 N N . CYS A 1 114 ? 3.335 -12.503 -24.23 1 98.62 114 CYS A N 1
ATOM 859 C CA . CYS A 1 114 ? 3.162 -13.355 -23.059 1 98.62 114 CYS A CA 1
ATOM 860 C C . CYS A 1 114 ? 3.754 -14.739 -23.3 1 98.62 114 CYS A C 1
ATOM 862 O O . CYS A 1 114 ? 3.281 -15.479 -24.164 1 98.62 114 CYS A O 1
ATOM 864 N N . LEU A 1 115 ? 4.774 -15.101 -22.537 1 98.66 115 LEU A N 1
ATOM 865 C CA . LEU A 1 115 ? 5.449 -16.385 -22.685 1 98.66 115 LEU A CA 1
ATOM 866 C C . LEU A 1 115 ? 4.964 -17.379 -21.635 1 98.66 115 LEU A C 1
ATOM 868 O O . LEU A 1 115 ? 5.123 -17.146 -20.434 1 98.66 115 LEU A O 1
ATOM 872 N N . PRO A 1 116 ? 4.318 -18.447 -22.058 1 98.69 116 PRO A N 1
ATOM 873 C CA . PRO A 1 116 ? 3.953 -19.511 -21.12 1 98.69 116 PRO A CA 1
ATOM 874 C C . PRO A 1 116 ? 5.106 -20.471 -20.839 1 98.69 116 PRO A C 1
ATOM 876 O O . PRO A 1 116 ? 5.764 -20.941 -21.77 1 98.69 116 PRO A O 1
ATOM 879 N N . LEU A 1 117 ? 5.414 -20.758 -19.543 1 98.38 117 LEU A N 1
ATOM 880 C CA . LEU A 1 117 ? 6.468 -21.691 -19.16 1 98.38 117 LEU A CA 1
ATOM 881 C C . LEU A 1 117 ? 5.963 -22.685 -18.119 1 98.38 117 LEU A C 1
ATOM 883 O O . LEU A 1 117 ? 5.254 -22.305 -17.185 1 98.38 117 LEU A O 1
ATOM 887 N N . VAL A 1 118 ? 6.322 -23.886 -18.303 1 97.83 118 VAL A N 1
ATOM 888 C CA . VAL A 1 118 ? 5.93 -24.926 -17.358 1 97.83 118 VAL A CA 1
ATOM 889 C C . VAL A 1 118 ? 6.992 -25.062 -16.27 1 97.83 118 VAL A C 1
ATOM 891 O O . VAL A 1 118 ? 8.182 -25.187 -16.568 1 97.83 118 VAL A O 1
ATOM 894 N N . LEU A 1 119 ? 6.511 -25.023 -14.991 1 96.97 119 LEU A N 1
ATOM 895 C CA . LEU A 1 119 ? 7.415 -25.308 -13.882 1 96.97 119 LEU A CA 1
ATOM 896 C C . LEU A 1 119 ? 6.633 -25.635 -12.614 1 96.97 119 LEU A C 1
ATOM 898 O O . LEU A 1 119 ? 5.434 -25.361 -12.531 1 96.97 119 LEU A O 1
ATOM 902 N N . ASP A 1 120 ? 7.255 -26.366 -11.715 1 97.76 120 ASP A N 1
ATOM 903 C CA . ASP A 1 120 ? 6.838 -26.59 -10.334 1 97.76 120 ASP A CA 1
ATOM 904 C C . ASP A 1 120 ? 7.741 -25.837 -9.359 1 97.76 120 ASP A C 1
ATOM 906 O O . ASP A 1 120 ? 8.952 -26.064 -9.324 1 97.76 120 ASP A O 1
ATOM 910 N N . VAL A 1 121 ? 7.136 -24.945 -8.561 1 98.26 121 VAL A N 1
ATOM 911 C CA . VAL A 1 121 ? 7.924 -24.059 -7.711 1 98.26 121 VAL A CA 1
ATOM 912 C C . VAL A 1 121 ? 8.644 -24.875 -6.64 1 98.26 121 VAL A C 1
ATOM 914 O O . VAL A 1 121 ? 9.563 -24.378 -5.984 1 98.26 121 VAL A O 1
ATOM 917 N N . ARG A 1 122 ? 8.291 -26.108 -6.452 1 97.6 122 ARG A N 1
ATOM 918 C CA . ARG A 1 122 ? 8.918 -26.999 -5.481 1 97.6 122 ARG A CA 1
ATOM 919 C C . ARG A 1 122 ? 10.225 -27.567 -6.023 1 97.6 122 ARG A C 1
ATOM 921 O O . ARG A 1 122 ? 10.991 -28.19 -5.285 1 97.6 122 ARG A O 1
ATOM 928 N N . GLN A 1 123 ? 10.474 -27.347 -7.342 1 98.15 123 GLN A N 1
ATOM 929 C CA . GLN A 1 123 ? 11.608 -27.973 -8.014 1 98.15 123 GLN A CA 1
ATOM 930 C C . GLN A 1 123 ? 12.583 -26.924 -8.541 1 98.15 123 GLN A C 1
ATOM 932 O O . GLN A 1 123 ? 12.438 -26.444 -9.667 1 98.15 123 GLN A O 1
ATOM 937 N N . PRO A 1 124 ? 13.654 -26.599 -7.847 1 97.45 124 PRO A N 1
ATOM 938 C CA . PRO A 1 124 ? 14.582 -25.522 -8.203 1 97.45 124 PRO A CA 1
ATOM 939 C C . PRO A 1 124 ? 15.163 -25.684 -9.605 1 97.45 124 PRO A C 1
ATOM 941 O O . PRO A 1 124 ? 15.288 -24.703 -10.343 1 97.45 124 PRO A O 1
ATOM 944 N N . GLN A 1 125 ? 15.467 -26.944 -9.988 1 97.93 125 GLN A N 1
ATOM 945 C CA . GLN A 1 125 ? 16.096 -27.156 -11.288 1 97.93 125 GLN A CA 1
ATOM 946 C C . GLN A 1 125 ? 15.136 -26.82 -12.425 1 97.93 125 GLN A C 1
ATOM 948 O O . GLN A 1 125 ? 15.555 -26.326 -13.474 1 97.93 125 GLN A O 1
ATOM 953 N N . MET A 1 126 ? 13.84 -27.119 -12.221 1 97.97 126 MET A N 1
ATOM 954 C CA . MET A 1 126 ? 12.842 -26.736 -13.215 1 97.97 126 MET A CA 1
ATOM 955 C C . MET A 1 126 ? 12.739 -25.218 -13.325 1 97.97 126 MET A C 1
ATOM 957 O O . MET A 1 126 ? 12.556 -24.682 -14.42 1 97.97 126 MET A O 1
ATOM 961 N N . ILE A 1 127 ? 12.899 -24.563 -12.241 1 98.45 127 ILE A N 1
ATOM 962 C CA . ILE A 1 127 ? 12.827 -23.106 -12.216 1 98.45 127 ILE A CA 1
ATOM 963 C C . ILE A 1 127 ? 14.017 -22.518 -12.97 1 98.45 127 ILE A C 1
ATOM 965 O O . ILE A 1 127 ? 13.854 -21.608 -13.787 1 98.45 127 ILE A O 1
ATOM 969 N N . VAL A 1 128 ? 15.186 -23.047 -12.689 1 98.37 128 VAL A N 1
ATOM 970 C CA . VAL A 1 128 ? 16.4 -22.584 -13.353 1 98.37 128 VAL A CA 1
ATOM 971 C C . VAL A 1 128 ? 16.237 -22.699 -14.867 1 98.37 128 VAL A C 1
ATOM 973 O O . VAL A 1 128 ? 16.505 -21.744 -15.6 1 98.37 128 VAL A O 1
ATOM 976 N N . ALA A 1 129 ? 15.767 -23.834 -15.327 1 98.22 129 ALA A N 1
ATOM 977 C CA . ALA A 1 129 ? 15.586 -24.07 -16.757 1 98.22 129 ALA A CA 1
ATOM 978 C C . ALA A 1 129 ? 14.567 -23.1 -17.349 1 98.22 129 ALA A C 1
ATOM 980 O O . ALA A 1 129 ? 14.772 -22.564 -18.44 1 98.22 129 ALA A O 1
ATOM 981 N N . ALA A 1 130 ? 13.509 -22.937 -16.67 1 97.98 130 ALA A N 1
ATOM 982 C CA . ALA A 1 130 ? 12.458 -22.038 -17.139 1 97.98 130 ALA A CA 1
ATOM 983 C C . ALA A 1 130 ? 12.965 -20.602 -17.231 1 97.98 130 ALA A C 1
ATOM 985 O O . ALA A 1 130 ? 12.674 -19.895 -18.2 1 97.98 130 ALA A O 1
ATOM 986 N N . VAL A 1 131 ? 13.714 -20.14 -16.244 1 98.08 131 VAL A N 1
ATOM 987 C CA . VAL A 1 131 ? 14.239 -18.779 -16.224 1 98.08 131 VAL A CA 1
ATOM 988 C C . VAL A 1 131 ? 15.265 -18.604 -17.341 1 98.08 131 VAL A C 1
ATOM 990 O O . VAL A 1 131 ? 15.313 -17.556 -17.989 1 98.08 131 VAL A O 1
ATOM 993 N N . ASP A 1 132 ? 16.044 -19.64 -17.564 1 98.07 132 ASP A N 1
ATOM 994 C CA . ASP A 1 132 ? 16.985 -19.587 -18.678 1 98.07 132 ASP A CA 1
ATOM 995 C C . ASP A 1 132 ? 16.254 -19.401 -20.006 1 98.07 132 ASP A C 1
ATOM 997 O O . ASP A 1 132 ? 16.673 -18.6 -20.845 1 98.07 132 ASP A O 1
ATOM 1001 N N . GLU A 1 133 ? 15.226 -20.133 -20.184 1 97.68 133 GLU A N 1
ATOM 1002 C CA . GLU A 1 133 ? 14.426 -19.999 -21.398 1 97.68 133 GLU A CA 1
ATOM 1003 C C . GLU A 1 133 ? 13.837 -18.597 -21.519 1 97.68 133 GLU A C 1
ATOM 1005 O O . GLU A 1 133 ? 13.848 -18.005 -22.6 1 97.68 133 GLU A O 1
ATOM 1010 N N . ALA A 1 134 ? 13.33 -18.084 -20.437 1 97.8 134 ALA A N 1
ATOM 1011 C CA . ALA A 1 134 ? 12.76 -16.74 -20.417 1 97.8 134 ALA A CA 1
ATOM 1012 C C . ALA A 1 134 ? 13.802 -15.696 -20.809 1 97.8 134 ALA A C 1
ATOM 1014 O O . ALA A 1 134 ? 13.506 -14.769 -21.567 1 97.8 134 ALA A O 1
ATOM 1015 N N . LEU A 1 135 ? 14.996 -15.84 -20.309 1 97.2 135 LEU A N 1
ATOM 1016 C CA . LEU A 1 135 ? 16.054 -14.861 -20.531 1 97.2 135 LEU A CA 1
ATOM 1017 C C . LEU A 1 135 ? 16.567 -14.93 -21.966 1 97.2 135 LEU A C 1
ATOM 1019 O O . LEU A 1 135 ? 17.127 -13.957 -22.477 1 97.2 135 LEU A O 1
ATOM 1023 N N . LYS A 1 136 ? 16.406 -16.067 -22.611 1 96.69 136 LYS A N 1
ATOM 1024 C CA . LYS A 1 136 ? 16.705 -16.158 -24.037 1 96.69 136 LYS A CA 1
ATOM 1025 C C . LYS A 1 136 ? 15.73 -15.318 -24.858 1 96.69 136 LYS A C 1
ATOM 1027 O O . LYS A 1 136 ? 16.115 -14.715 -25.862 1 96.69 136 LYS A O 1
ATOM 1032 N N . GLU A 1 137 ? 14.5 -15.254 -24.316 1 95.59 137 GLU A N 1
ATOM 1033 C CA . GLU A 1 137 ? 13.44 -14.568 -25.049 1 95.59 137 GLU A CA 1
ATOM 1034 C C . GLU A 1 137 ? 13.422 -13.077 -24.725 1 95.59 137 GLU A C 1
ATOM 1036 O O . GLU A 1 137 ? 13.186 -12.248 -25.606 1 95.59 137 GLU A O 1
ATOM 1041 N N . PHE A 1 138 ? 13.546 -12.541 -23.423 1 93.94 138 PHE A N 1
ATOM 1042 C CA . PHE A 1 138 ? 13.385 -11.159 -22.988 1 93.94 138 PHE A CA 1
ATOM 1043 C C . PHE A 1 138 ? 14.699 -10.604 -22.449 1 93.94 138 PHE A C 1
ATOM 1045 O O . PHE A 1 138 ? 14.787 -9.422 -22.11 1 93.94 138 PHE A O 1
ATOM 1052 N N . SER A 1 139 ? 15.848 -10.895 -22.602 1 90.7 139 SER A N 1
ATOM 1053 C CA . SER A 1 139 ? 17.184 -10.488 -22.177 1 90.7 139 SER A CA 1
ATOM 1054 C C . SER A 1 139 ? 17.174 -9.976 -20.74 1 90.7 139 SER A C 1
ATOM 1056 O O . SER A 1 139 ? 18.232 -9.74 -20.153 1 90.7 139 SER A O 1
ATOM 1058 N N . ARG A 1 140 ? 15.912 -9.77 -20.122 1 93.45 140 ARG A N 1
ATOM 1059 C CA . ARG A 1 140 ? 15.847 -9.307 -18.74 1 93.45 140 ARG A CA 1
ATOM 1060 C C . ARG A 1 140 ? 14.528 -9.712 -18.089 1 93.45 140 ARG A C 1
ATOM 1062 O O . ARG A 1 140 ? 13.565 -10.047 -18.781 1 93.45 140 ARG A O 1
ATOM 1069 N N . ILE A 1 141 ? 14.507 -9.711 -16.769 1 97.33 141 ILE A N 1
ATOM 1070 C CA . ILE A 1 141 ? 13.324 -9.809 -15.922 1 97.33 141 ILE A CA 1
ATOM 1071 C C . ILE A 1 141 ? 13.4 -8.767 -14.807 1 97.33 141 ILE A C 1
ATOM 1073 O O . ILE A 1 141 ? 14.386 -8.711 -14.068 1 97.33 141 ILE A O 1
ATOM 1077 N N . ASP A 1 142 ? 12.369 -7.948 -14.65 1 97.62 142 ASP A N 1
ATOM 1078 C CA . ASP A 1 142 ? 12.397 -6.797 -13.753 1 97.62 142 ASP A CA 1
ATOM 1079 C C . ASP A 1 142 ? 11.499 -7.024 -12.539 1 97.62 142 ASP A C 1
ATOM 1081 O O . ASP A 1 142 ? 11.722 -6.44 -11.477 1 97.62 142 ASP A O 1
ATOM 1085 N N . ILE A 1 143 ? 10.455 -7.825 -12.759 1 98.67 143 ILE A N 1
ATOM 1086 C CA . ILE A 1 143 ? 9.406 -7.972 -11.755 1 98.67 143 ILE A CA 1
ATOM 1087 C C . ILE A 1 143 ? 9.114 -9.453 -11.528 1 98.67 143 ILE A C 1
ATOM 1089 O O . ILE A 1 143 ? 8.969 -10.218 -12.485 1 98.67 143 ILE A O 1
ATOM 1093 N N . LEU A 1 144 ? 9.111 -9.862 -10.281 1 98.83 144 LEU A N 1
ATOM 1094 C CA . LEU A 1 144 ? 8.655 -11.192 -9.892 1 98.83 144 LEU A CA 1
ATOM 1095 C C . LEU A 1 144 ? 7.397 -11.105 -9.033 1 98.83 144 LEU A C 1
ATOM 1097 O O . LEU A 1 144 ? 7.367 -10.373 -8.042 1 98.83 144 LEU A O 1
ATOM 1101 N N . VAL A 1 145 ? 6.354 -11.756 -9.446 1 98.88 145 VAL A N 1
ATOM 1102 C CA . VAL A 1 145 ? 5.161 -11.934 -8.624 1 98.88 145 VAL A CA 1
ATOM 1103 C C . VAL A 1 145 ? 5.025 -13.4 -8.221 1 98.88 145 VAL A C 1
ATOM 1105 O O . VAL A 1 145 ? 4.699 -14.251 -9.053 1 98.88 145 VAL A O 1
ATOM 1108 N N . ASN A 1 146 ? 5.306 -13.702 -6.985 1 98.71 146 ASN A N 1
ATOM 1109 C CA . ASN A 1 146 ? 5.045 -15.029 -6.437 1 98.71 146 ASN A CA 1
ATOM 1110 C C . ASN A 1 146 ? 3.573 -15.206 -6.074 1 98.71 146 ASN A C 1
ATOM 1112 O O . ASN A 1 146 ? 3.139 -14.783 -5.002 1 98.71 146 ASN A O 1
ATOM 1116 N N . ASN A 1 147 ? 2.856 -15.874 -6.93 1 98.16 147 ASN A N 1
ATOM 1117 C CA . ASN A 1 147 ? 1.411 -16.006 -6.775 1 98.16 147 ASN A CA 1
ATOM 1118 C C . ASN A 1 147 ? 0.992 -17.467 -6.641 1 98.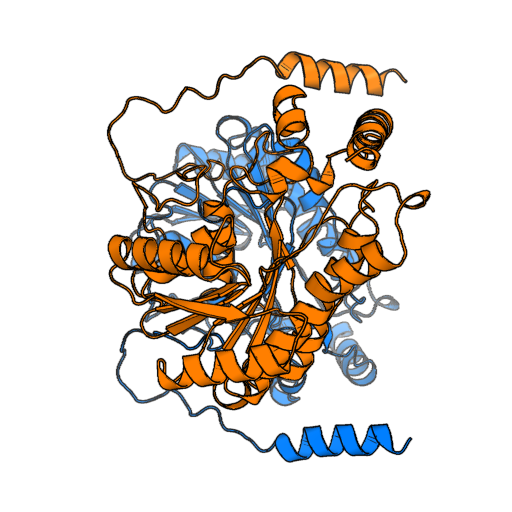16 147 ASN A C 1
ATOM 1120 O O . ASN A 1 147 ? -0.134 -17.76 -6.234 1 98.16 147 ASN A O 1
ATOM 1124 N N . ALA A 1 148 ? 1.816 -18.458 -7.037 1 96.67 148 ALA A N 1
ATOM 1125 C CA . ALA A 1 148 ? 1.504 -19.878 -6.894 1 96.67 148 ALA A CA 1
ATOM 1126 C C . ALA A 1 148 ? 1.209 -20.232 -5.439 1 96.67 148 ALA A C 1
ATOM 1128 O O . ALA A 1 148 ? 1.936 -19.817 -4.533 1 96.67 148 ALA A O 1
ATOM 1129 N N . ALA A 1 149 ? 0.119 -20.937 -5.26 1 94.1 149 ALA A N 1
ATOM 1130 C CA . ALA A 1 149 ? -0.26 -21.283 -3.893 1 94.1 149 ALA A CA 1
ATOM 1131 C C . ALA A 1 149 ? -1.091 -22.562 -3.861 1 94.1 149 ALA A C 1
ATOM 1133 O O . ALA A 1 149 ? -1.729 -22.92 -4.854 1 94.1 149 ALA A O 1
ATOM 1134 N N . GLY A 1 150 ? -0.993 -23.249 -2.766 1 90.86 150 GLY A N 1
ATOM 1135 C CA . GLY A 1 150 ? -1.878 -24.348 -2.412 1 90.86 150 GLY A CA 1
ATOM 1136 C C . GLY A 1 150 ? -2.538 -24.17 -1.058 1 90.86 150 GLY A C 1
ATOM 1137 O O . GLY A 1 150 ? -1.882 -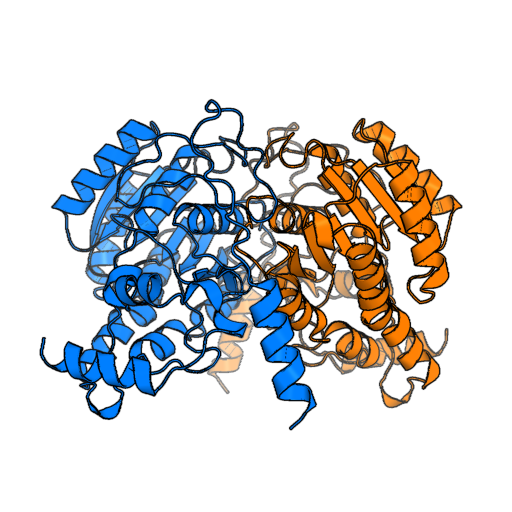23.784 -0.088 1 90.86 150 GLY A O 1
ATOM 1138 N N . ASN A 1 151 ? -3.824 -24.362 -1.081 1 90.25 151 ASN A N 1
ATOM 1139 C CA . ASN A 1 151 ? -4.573 -24.285 0.168 1 90.25 151 ASN A CA 1
ATOM 1140 C C . ASN A 1 151 ? -5.839 -25.136 0.116 1 90.25 151 ASN A C 1
ATOM 1142 O O . ASN A 1 151 ? -6.353 -25.426 -0.965 1 90.25 151 ASN A O 1
ATOM 1146 N N . PHE A 1 152 ? -6.3 -25.622 1.208 1 88.96 152 PHE A N 1
ATOM 1147 C CA . PHE A 1 152 ? -7.541 -26.353 1.432 1 88.96 152 PHE A CA 1
ATOM 1148 C C . PHE A 1 152 ? -7.984 -26.235 2.885 1 88.96 152 PHE A C 1
ATOM 1150 O O . PHE A 1 152 ? -7.192 -25.865 3.754 1 88.96 152 PHE A O 1
ATOM 1157 N N . LEU A 1 153 ? -9.295 -26.538 3.073 1 88.49 153 LEU A N 1
ATOM 1158 C CA . LEU A 1 153 ? -9.798 -26.523 4.442 1 88.49 153 LEU A CA 1
ATOM 1159 C C . LEU A 1 153 ? -9.584 -27.875 5.115 1 88.49 153 LEU A C 1
ATOM 1161 O O . LEU A 1 153 ? -9.87 -28.919 4.524 1 88.49 153 LEU A O 1
ATOM 1165 N N . CYS A 1 154 ? -8.991 -27.823 6.313 1 88.88 154 CYS A N 1
ATOM 1166 C CA . CYS A 1 154 ? -8.765 -29.057 7.057 1 88.88 154 CYS A CA 1
ATOM 1167 C C . CYS A 1 154 ? -8.529 -28.767 8.535 1 88.88 154 CYS A C 1
ATOM 1169 O O . CYS A 1 154 ? -7.695 -27.929 8.882 1 88.88 154 CYS A O 1
ATOM 1171 N N . PRO A 1 155 ? -9.295 -29.478 9.424 1 86.16 155 PRO A N 1
ATOM 1172 C CA . PRO A 1 155 ? -8.962 -29.337 10.843 1 86.16 155 PRO A CA 1
ATOM 1173 C C . PRO A 1 155 ? -7.522 -29.739 11.154 1 86.16 155 PRO A C 1
ATOM 1175 O O . PRO A 1 155 ? -7.002 -30.692 10.568 1 86.16 155 PRO A O 1
ATOM 1178 N N . ALA A 1 156 ? -6.999 -29.113 12.147 1 88.51 156 ALA A N 1
ATOM 1179 C CA . ALA A 1 156 ? -5.597 -29.327 12.493 1 88.51 156 ALA A CA 1
ATOM 1180 C C . ALA A 1 156 ? -5.348 -30.776 12.904 1 88.51 156 ALA A C 1
ATOM 1182 O O . ALA A 1 156 ? -4.312 -31.354 12.569 1 88.51 156 ALA A O 1
ATOM 1183 N N . ASN A 1 157 ? -6.336 -31.3 13.571 1 88.25 157 ASN A N 1
ATOM 1184 C CA . ASN A 1 157 ? -6.156 -32.65 14.093 1 88.25 157 ASN A CA 1
ATOM 1185 C C . ASN A 1 157 ? -6.28 -33.698 12.99 1 88.25 157 ASN A C 1
ATOM 1187 O O . ASN A 1 157 ? -5.854 -34.841 13.164 1 88.25 157 ASN A O 1
ATOM 1191 N N . SER A 1 158 ? -6.873 -33.372 11.833 1 90.69 158 SER A N 1
ATOM 1192 C CA . SER A 1 158 ? -7.058 -34.298 10.721 1 90.69 158 SER A CA 1
ATOM 1193 C C . SER A 1 158 ? -6.039 -34.045 9.615 1 90.69 158 SER A C 1
ATOM 1195 O O . SER A 1 158 ? -6.002 -34.771 8.62 1 90.69 158 SER A O 1
ATOM 1197 N N . LEU A 1 159 ? -5.296 -33.059 9.823 1 92.27 159 LEU A N 1
ATOM 1198 C CA . LEU A 1 159 ? -4.315 -32.678 8.812 1 92.27 159 LEU A CA 1
ATOM 1199 C C . LEU A 1 159 ? -3.123 -33.629 8.826 1 92.27 159 LEU A C 1
ATOM 1201 O O . LEU A 1 159 ? -2.462 -33.787 9.856 1 92.27 159 LEU A O 1
ATOM 1205 N N . SER A 1 160 ? -2.856 -34.264 7.688 1 95.82 160 SER A N 1
ATOM 1206 C CA . SER A 1 160 ? -1.721 -35.178 7.62 1 95.82 160 SER A CA 1
ATOM 1207 C C . SER A 1 160 ? -0.4 -34.418 7.563 1 95.82 160 SER A C 1
ATOM 1209 O O . SER A 1 160 ? -0.362 -33.262 7.137 1 95.82 160 SER A O 1
ATOM 1211 N N . PHE A 1 161 ? 0.663 -35.135 7.91 1 95.09 161 PHE A N 1
ATOM 1212 C CA . PHE A 1 161 ? 1.996 -34.548 7.835 1 95.09 161 PHE A CA 1
ATOM 1213 C C . PHE A 1 161 ? 2.336 -34.159 6.401 1 95.09 161 PHE A C 1
ATOM 1215 O O . PHE A 1 161 ? 2.916 -33.098 6.161 1 95.09 161 PHE A O 1
ATOM 1222 N N . ASN A 1 162 ? 1.925 -34.983 5.549 1 96.42 162 ASN A N 1
ATOM 1223 C CA . ASN A 1 162 ? 2.217 -34.723 4.143 1 96.42 162 ASN A CA 1
ATOM 1224 C C . ASN A 1 162 ? 1.424 -33.53 3.618 1 96.42 162 ASN A C 1
ATOM 1226 O O . ASN A 1 162 ? 1.944 -32.726 2.843 1 96.42 162 ASN A O 1
ATOM 1230 N N . ALA A 1 163 ? 0.196 -33.484 3.992 1 95.61 163 ALA A N 1
ATOM 1231 C CA . ALA A 1 163 ? -0.633 -32.362 3.559 1 95.61 163 ALA A CA 1
ATOM 1232 C C . ALA A 1 163 ? -0.069 -31.036 4.06 1 95.61 163 ALA A C 1
ATOM 1234 O O . ALA A 1 163 ? -0.008 -30.058 3.312 1 95.61 163 ALA A O 1
ATOM 1235 N N . TYR A 1 164 ? 0.329 -31.017 5.28 1 95.28 164 TYR A N 1
ATOM 1236 C CA . TYR A 1 164 ? 0.964 -29.834 5.849 1 95.28 164 TYR A CA 1
ATOM 1237 C C . TYR A 1 164 ? 2.229 -29.471 5.08 1 95.28 164 TYR A C 1
ATOM 1239 O O . TYR A 1 164 ? 2.404 -28.323 4.666 1 95.28 164 TYR A O 1
ATOM 1247 N N . LYS A 1 165 ? 3.077 -30.406 4.827 1 96.53 165 LYS A N 1
ATOM 1248 C CA . LYS A 1 165 ? 4.348 -30.21 4.135 1 96.53 165 LYS A CA 1
ATOM 1249 C C . LYS A 1 165 ? 4.126 -29.708 2.711 1 96.53 165 LYS A C 1
ATOM 1251 O O . LYS A 1 165 ? 4.89 -28.878 2.214 1 96.53 165 LYS A O 1
ATOM 1256 N N . THR A 1 166 ? 3.143 -30.245 2.112 1 96.47 166 THR A N 1
ATOM 1257 C CA . THR A 1 166 ? 2.862 -29.878 0.728 1 96.47 166 THR A CA 1
ATOM 1258 C C . THR A 1 166 ? 2.577 -28.383 0.612 1 96.47 166 THR A C 1
ATOM 1260 O O . THR A 1 166 ? 3.088 -27.717 -0.29 1 96.47 166 THR A O 1
ATOM 1263 N N . VAL A 1 167 ? 1.814 -27.879 1.522 1 96.41 167 VAL A N 1
ATOM 1264 C CA . VAL A 1 167 ? 1.473 -26.461 1.486 1 96.41 167 VAL A CA 1
ATOM 1265 C C . VAL A 1 167 ? 2.706 -25.623 1.817 1 96.41 167 VAL A C 1
ATOM 1267 O O . VAL A 1 167 ? 2.959 -24.6 1.177 1 96.41 167 VAL A O 1
ATOM 1270 N N . ILE A 1 168 ? 3.536 -26.038 2.725 1 96.3 168 ILE A N 1
ATOM 1271 C CA . ILE A 1 168 ? 4.785 -25.357 3.048 1 96.3 168 ILE A CA 1
ATOM 1272 C C . ILE A 1 168 ? 5.703 -25.356 1.827 1 96.3 168 ILE A C 1
ATOM 1274 O O . ILE A 1 168 ? 6.303 -24.332 1.495 1 96.3 168 ILE A O 1
ATOM 1278 N N . ASP A 1 169 ? 5.771 -26.492 1.126 1 97.3 169 ASP A N 1
ATOM 1279 C CA . ASP A 1 169 ? 6.64 -26.656 -0.036 1 97.3 169 ASP A CA 1
ATOM 1280 C C . ASP A 1 169 ? 6.241 -25.701 -1.159 1 97.3 169 ASP A C 1
ATOM 1282 O O . ASP A 1 169 ? 7.1 -25.195 -1.885 1 97.3 169 ASP A O 1
ATOM 1286 N N . ILE A 1 170 ? 5.026 -25.481 -1.28 1 97.12 170 ILE A N 1
ATOM 1287 C CA . ILE A 1 170 ? 4.535 -24.656 -2.379 1 97.12 170 ILE A CA 1
ATOM 1288 C C . ILE A 1 170 ? 4.622 -23.181 -1.996 1 97.12 170 ILE A C 1
ATOM 1290 O O . ILE A 1 170 ? 5.256 -22.388 -2.696 1 97.12 170 ILE A O 1
ATOM 1294 N N . ASP A 1 171 ? 4.032 -22.813 -0.842 1 97.37 171 ASP A N 1
ATOM 1295 C CA . ASP A 1 171 ? 3.805 -21.409 -0.514 1 97.37 171 ASP A CA 1
ATOM 1296 C C . ASP A 1 171 ? 5.066 -20.769 0.062 1 97.37 171 ASP A C 1
ATOM 1298 O O . ASP A 1 171 ? 5.398 -19.629 -0.27 1 97.37 171 ASP A O 1
ATOM 1302 N N . THR A 1 172 ? 5.759 -21.472 0.942 1 96.71 172 THR A N 1
ATOM 1303 C CA . THR A 1 172 ? 6.928 -20.908 1.609 1 96.71 172 THR A CA 1
ATOM 1304 C C . THR A 1 172 ? 8.195 -21.186 0.806 1 96.71 172 THR A C 1
ATOM 1306 O O . THR A 1 172 ? 8.848 -20.258 0.325 1 96.71 172 THR A O 1
ATOM 1309 N N . LEU A 1 173 ? 8.478 -22.493 0.6 1 96.71 173 LEU A N 1
ATOM 1310 C CA . LEU A 1 173 ? 9.705 -22.873 -0.091 1 96.71 173 LEU A CA 1
ATOM 1311 C C . LEU A 1 173 ? 9.655 -22.456 -1.557 1 96.71 173 LEU A C 1
ATOM 1313 O O . LEU A 1 173 ? 10.653 -21.987 -2.108 1 96.71 173 LEU A O 1
ATOM 1317 N N . GLY A 1 174 ? 8.503 -22.688 -2.146 1 98.02 174 GLY A N 1
ATOM 1318 C CA . GLY A 1 174 ? 8.357 -22.288 -3.536 1 98.02 174 GLY A CA 1
ATOM 1319 C C . GLY A 1 174 ? 8.639 -20.815 -3.766 1 98.02 174 GLY A C 1
ATOM 1320 O O . GLY A 1 174 ? 9.311 -20.45 -4.733 1 98.02 174 GLY A O 1
ATOM 1321 N N . THR A 1 175 ? 8.156 -19.951 -2.857 1 97.8 175 THR A N 1
ATOM 1322 C CA . THR A 1 175 ? 8.388 -18.514 -2.934 1 97.8 175 THR A CA 1
ATOM 1323 C C . THR A 1 175 ? 9.88 -18.202 -2.852 1 97.8 175 THR A C 1
ATOM 1325 O O . THR A 1 175 ? 10.401 -17.419 -3.65 1 97.8 175 THR A O 1
ATOM 1328 N N . PHE A 1 176 ? 10.573 -18.804 -1.971 1 97.49 176 PHE A N 1
ATOM 1329 C CA . PHE A 1 176 ? 12.008 -18.584 -1.833 1 97.49 176 PHE A CA 1
ATOM 1330 C C . PHE A 1 176 ? 12.758 -19.128 -3.043 1 97.49 176 PHE A C 1
ATOM 1332 O O . PHE A 1 176 ? 13.675 -18.481 -3.553 1 97.49 176 PHE A O 1
ATOM 1339 N N . ASN A 1 177 ? 12.404 -20.313 -3.53 1 98.49 177 ASN A N 1
ATOM 1340 C CA . ASN A 1 177 ? 13.086 -20.94 -4.657 1 98.49 177 ASN A CA 1
ATOM 1341 C C . ASN A 1 177 ? 13.078 -20.039 -5.889 1 98.49 177 ASN A C 1
ATOM 1343 O O . ASN A 1 177 ? 14.123 -19.802 -6.497 1 98.49 177 ASN A O 1
ATOM 1347 N N . VAL A 1 178 ? 11.935 -19.551 -6.201 1 98.65 178 VAL A N 1
ATOM 1348 C CA . VAL A 1 178 ? 11.812 -18.734 -7.404 1 98.65 178 VAL A CA 1
ATOM 1349 C C . VAL A 1 178 ? 12.55 -17.412 -7.209 1 98.65 178 VAL A C 1
ATOM 1351 O O . VAL A 1 178 ? 13.262 -16.953 -8.105 1 98.65 178 VAL A O 1
ATOM 1354 N N . SER A 1 179 ? 12.392 -16.806 -6.036 1 98.43 179 SER A N 1
ATOM 1355 C CA . SER A 1 179 ? 13.09 -15.561 -5.732 1 98.43 179 SER A CA 1
ATOM 1356 C C . SER A 1 179 ? 14.602 -15.734 -5.84 1 98.43 179 SER A C 1
ATOM 1358 O O . SER A 1 179 ? 15.288 -14.893 -6.423 1 98.43 179 SER A O 1
ATOM 1360 N N . LYS A 1 180 ? 15.078 -16.833 -5.316 1 98.28 180 LYS A N 1
ATOM 1361 C CA . LYS A 1 180 ? 16.513 -17.104 -5.306 1 98.28 180 LYS A CA 1
ATOM 1362 C C . LYS A 1 180 ? 17.049 -17.283 -6.724 1 98.28 180 LYS A C 1
ATOM 1364 O O . LYS A 1 180 ? 18.089 -16.722 -7.076 1 98.28 180 LYS A O 1
ATOM 1369 N N . VAL A 1 181 ? 16.369 -18.02 -7.502 1 98.45 181 VAL A N 1
ATOM 1370 C CA . VAL A 1 181 ? 16.814 -18.268 -8.87 1 98.45 181 VAL A CA 1
ATOM 1371 C C . VAL A 1 181 ? 16.824 -16.958 -9.655 1 98.45 181 VAL A C 1
ATOM 1373 O O . VAL A 1 181 ? 17.788 -16.658 -10.363 1 98.45 181 VAL A O 1
ATOM 1376 N N . LEU A 1 182 ? 15.802 -16.159 -9.528 1 98.37 182 LEU A N 1
ATOM 1377 C CA . LEU A 1 182 ? 15.743 -14.895 -10.254 1 98.37 182 LEU A CA 1
ATOM 1378 C C . LEU A 1 182 ? 16.802 -13.924 -9.741 1 98.37 182 LEU A C 1
ATOM 1380 O O . LEU A 1 182 ? 17.363 -13.145 -10.515 1 98.37 182 LEU A O 1
ATOM 1384 N N . TYR A 1 183 ? 16.991 -13.932 -8.405 1 97.5 183 TYR A N 1
ATOM 1385 C CA . TYR A 1 183 ? 18.073 -13.122 -7.857 1 97.5 183 TYR A CA 1
ATOM 1386 C C . TYR A 1 183 ? 19.402 -13.468 -8.519 1 97.5 183 TYR A C 1
ATOM 1388 O O . TYR A 1 183 ? 20.1 -12.585 -9.023 1 97.5 183 TYR A O 1
ATOM 1396 N N . ASP A 1 184 ? 19.709 -14.783 -8.611 1 96.98 184 ASP A N 1
ATOM 1397 C CA . ASP A 1 184 ? 21.004 -15.255 -9.09 1 96.98 184 ASP A CA 1
ATOM 1398 C C . ASP A 1 184 ? 21.164 -14.996 -10.587 1 96.98 184 ASP A C 1
ATOM 1400 O O . ASP A 1 184 ? 22.252 -14.648 -11.049 1 96.98 184 ASP A O 1
ATOM 1404 N N . LYS A 1 185 ? 20.117 -15.057 -11.257 1 95.71 185 LYS A N 1
ATOM 1405 C CA . LYS A 1 185 ? 20.228 -15.063 -12.713 1 95.71 185 LYS A CA 1
ATOM 1406 C C . LYS A 1 185 ? 20.076 -13.655 -13.282 1 95.71 185 LYS A C 1
ATOM 1408 O O . LYS A 1 185 ? 20.604 -13.352 -14.354 1 95.71 185 LYS A O 1
ATOM 1413 N N . CYS A 1 186 ? 19.402 -12.729 -12.547 1 93.55 186 CYS A N 1
ATOM 1414 C CA . CYS A 1 186 ? 19.132 -11.485 -13.258 1 93.55 186 CYS A CA 1
ATOM 1415 C C . CYS A 1 186 ? 19 -10.319 -12.287 1 93.55 186 CYS A C 1
ATOM 1417 O O . CYS A 1 186 ? 19.672 -9.297 -12.442 1 93.55 186 CYS A O 1
ATOM 1419 N N . LEU A 1 187 ? 18.301 -10.373 -11.176 1 95.02 187 LEU A N 1
ATOM 1420 C CA . LEU A 1 187 ? 17.93 -9.22 -10.363 1 95.02 187 LEU A CA 1
ATOM 1421 C C . LEU A 1 187 ? 19.144 -8.66 -9.629 1 95.02 187 LEU A C 1
ATOM 1423 O O . LEU A 1 187 ? 19.226 -7.453 -9.388 1 95.02 187 LEU A O 1
ATOM 1427 N N . ARG A 1 188 ? 20.064 -9.525 -9.294 1 93.67 188 ARG A N 1
ATOM 1428 C CA . ARG A 1 188 ? 21.245 -9.102 -8.549 1 93.67 188 ARG A CA 1
ATOM 1429 C C . ARG A 1 188 ? 22.003 -8.009 -9.296 1 93.67 188 ARG A C 1
ATOM 1431 O O . ARG A 1 188 ? 22.533 -7.083 -8.681 1 93.67 188 ARG A O 1
ATOM 1438 N N . ASP A 1 189 ? 21.994 -8.01 -10.543 1 90.91 189 ASP A N 1
ATOM 1439 C CA . ASP A 1 189 ? 22.843 -7.135 -11.345 1 90.91 189 ASP A CA 1
ATOM 1440 C C . ASP A 1 189 ? 22.098 -5.864 -11.747 1 90.91 189 ASP A C 1
ATOM 1442 O O . ASP A 1 189 ? 22.698 -4.792 -11.849 1 90.91 189 ASP A O 1
ATOM 1446 N N . HIS A 1 190 ? 20.861 -5.925 -11.867 1 91.28 190 HIS A N 1
ATOM 1447 C CA . HIS A 1 190 ? 20.222 -4.731 -12.408 1 91.28 190 HIS A CA 1
ATOM 1448 C C . HIS A 1 190 ? 19.096 -4.249 -11.499 1 91.28 190 HIS A C 1
ATOM 1450 O O . HIS A 1 190 ? 18.458 -3.232 -11.78 1 91.28 190 HIS A O 1
ATOM 1456 N N . GLY A 1 191 ? 18.802 -4.971 -10.457 1 94.56 191 GLY A N 1
ATOM 1457 C CA . GLY A 1 191 ? 17.72 -4.571 -9.571 1 94.56 191 GLY A CA 1
ATOM 1458 C C . GLY A 1 191 ? 16.361 -5.065 -10.029 1 94.56 191 GLY A C 1
ATOM 1459 O O . GLY A 1 191 ? 16.253 -5.743 -11.052 1 94.56 191 GLY A O 1
ATOM 1460 N N . GLY A 1 192 ? 15.379 -4.831 -9.214 1 97.01 192 GLY A N 1
ATOM 1461 C CA . GLY A 1 192 ? 14.031 -5.247 -9.568 1 97.01 192 GLY A CA 1
ATOM 1462 C C . GLY A 1 192 ? 13.064 -5.19 -8.401 1 97.01 192 GLY A C 1
ATOM 1463 O O . GLY A 1 192 ? 13.344 -4.547 -7.386 1 97.01 192 GLY A O 1
ATOM 1464 N N . VAL A 1 193 ? 11.856 -5.779 -8.666 1 98.39 193 VAL A N 1
ATOM 1465 C CA . VAL A 1 193 ? 10.784 -5.771 -7.676 1 98.39 193 VAL A CA 1
ATOM 1466 C C . VAL A 1 193 ? 10.215 -7.179 -7.519 1 98.39 193 VAL A C 1
ATOM 1468 O O . VAL A 1 193 ? 10.018 -7.89 -8.507 1 98.39 193 VAL A O 1
ATOM 1471 N N . ILE A 1 194 ? 10.034 -7.57 -6.265 1 98.56 194 ILE A N 1
ATOM 1472 C CA . ILE A 1 194 ? 9.375 -8.829 -5.937 1 98.56 194 ILE A CA 1
ATOM 1473 C C . ILE A 1 194 ? 8.101 -8.554 -5.143 1 98.56 194 ILE A C 1
ATOM 1475 O O . ILE A 1 194 ? 8.124 -7.811 -4.158 1 98.56 194 ILE A O 1
ATOM 1479 N N . VAL A 1 195 ? 6.985 -9.041 -5.597 1 98.74 195 VAL A N 1
ATOM 1480 C CA . VAL A 1 195 ? 5.724 -8.984 -4.865 1 98.74 195 VAL A CA 1
ATOM 1481 C C . VAL A 1 195 ? 5.268 -10.397 -4.509 1 98.74 195 VAL A C 1
ATOM 1483 O O . VAL A 1 195 ? 5.013 -11.216 -5.396 1 98.74 195 VAL A O 1
ATOM 1486 N N . ASN A 1 196 ? 5.172 -10.733 -3.248 1 98.57 196 ASN A N 1
ATOM 1487 C CA . ASN A 1 196 ? 4.676 -12.012 -2.75 1 98.57 196 ASN A CA 1
ATOM 1488 C C . ASN A 1 196 ? 3.192 -11.94 -2.402 1 98.57 196 ASN A C 1
ATOM 1490 O O . ASN A 1 196 ? 2.789 -11.159 -1.538 1 98.57 196 ASN A O 1
ATOM 1494 N N . ILE A 1 197 ? 2.41 -12.71 -3.082 1 98.02 197 ILE A N 1
ATOM 1495 C CA . ILE A 1 197 ? 1.003 -12.784 -2.703 1 98.02 197 ILE A CA 1
ATOM 1496 C C . ILE A 1 197 ? 0.85 -13.646 -1.453 1 98.02 197 ILE A C 1
ATOM 1498 O O . ILE A 1 197 ? 1.218 -14.824 -1.454 1 98.02 197 ILE A O 1
ATOM 1502 N N . THR A 1 198 ? 0.313 -13.045 -0.401 1 96.85 198 THR A N 1
ATOM 1503 C CA . THR A 1 198 ? 0.148 -13.71 0.887 1 96.85 198 THR A CA 1
ATOM 1504 C C . THR A 1 198 ? -1.309 -13.663 1.338 1 96.85 198 THR A C 1
ATOM 1506 O O . THR A 1 198 ? -2.222 -13.756 0.515 1 96.85 198 THR A O 1
ATOM 1509 N N . ALA A 1 199 ? -1.581 -13.773 2.646 1 94.88 199 ALA A N 1
ATOM 1510 C CA . ALA A 1 199 ? -2.912 -13.728 3.247 1 94.88 199 ALA A CA 1
ATOM 1511 C C . ALA A 1 199 ? -2.85 -13.209 4.68 1 94.88 199 ALA A C 1
ATOM 1513 O O . ALA A 1 199 ? -1.763 -13.018 5.231 1 94.88 199 ALA A O 1
ATOM 1514 N N . THR A 1 200 ? -4.025 -12.949 5.214 1 94.1 200 THR A N 1
ATOM 1515 C CA . THR A 1 200 ? -4.099 -12.465 6.588 1 94.1 200 THR A CA 1
ATOM 1516 C C . THR A 1 200 ? -4.433 -13.604 7.546 1 94.1 200 THR A C 1
ATOM 1518 O O . THR A 1 200 ? -4.874 -13.367 8.673 1 94.1 200 THR A O 1
ATOM 1521 N N . LEU A 1 201 ? -4.234 -14.781 7.19 1 91.13 201 LEU A N 1
ATOM 1522 C CA . LEU A 1 201 ? -4.654 -15.956 7.946 1 91.13 201 LEU A CA 1
ATOM 1523 C C . LEU A 1 201 ? -3.942 -16.017 9.294 1 91.13 201 LEU A C 1
ATOM 1525 O O . LEU A 1 201 ? -4.507 -16.501 10.277 1 91.13 201 LEU A O 1
ATOM 1529 N N . SER A 1 202 ? -2.756 -15.555 9.362 1 90.46 202 SER A N 1
ATOM 1530 C CA . SER A 1 202 ? -1.939 -15.689 10.564 1 90.46 202 SER A CA 1
ATOM 1531 C C . SER A 1 202 ? -2.16 -14.518 11.516 1 90.46 202 SER A C 1
ATOM 1533 O O . SER A 1 202 ? -1.661 -14.525 12.643 1 90.46 202 SER A O 1
ATOM 1535 N N . TYR A 1 203 ? -2.906 -13.497 11.072 1 90.82 203 TYR A N 1
ATOM 1536 C CA . TYR A 1 203 ? -3.059 -12.299 11.89 1 90.82 203 TYR A CA 1
ATOM 1537 C C . TYR A 1 203 ? -3.824 -12.608 13.172 1 90.82 203 TYR A C 1
ATOM 1539 O O . TYR A 1 203 ? -3.471 -12.116 14.246 1 90.82 203 TYR A O 1
ATOM 1547 N N . ARG A 1 204 ? -4.887 -13.466 13.05 1 86.68 204 ARG A N 1
ATOM 1548 C CA . ARG A 1 204 ? -5.692 -13.844 14.207 1 86.68 204 ARG A CA 1
ATOM 1549 C C . ARG A 1 204 ? -5.709 -15.358 14.392 1 86.68 204 ARG A C 1
ATOM 1551 O O . ARG A 1 204 ? -6.258 -15.863 15.373 1 86.68 204 ARG A O 1
ATOM 1558 N N . GLY A 1 205 ? -5.028 -16.131 13.543 1 85.43 205 GLY A N 1
ATOM 1559 C CA . GLY A 1 205 ? -5.252 -17.567 13.482 1 85.43 205 GLY A CA 1
ATOM 1560 C C . GLY A 1 205 ? -6.592 -17.936 12.874 1 85.43 205 GLY A C 1
ATOM 1561 O O . GLY A 1 205 ? -7.639 -17.492 13.351 1 85.43 205 GLY A O 1
ATOM 1562 N N . GLN A 1 206 ? -6.6 -18.558 11.749 1 86.23 206 GLN A N 1
ATOM 1563 C CA . GLN A 1 206 ? -7.83 -18.955 11.07 1 86.23 206 GLN A CA 1
ATOM 1564 C C . GLN A 1 206 ? -8.085 -20.451 11.225 1 86.23 206 GLN A C 1
ATOM 1566 O O . GLN A 1 206 ? -7.206 -21.268 10.944 1 86.23 206 GLN A O 1
ATOM 1571 N N . ALA A 1 207 ? -9.277 -20.796 11.642 1 85.52 207 ALA A N 1
ATOM 1572 C CA . ALA A 1 207 ? -9.643 -22.2 11.808 1 85.52 207 ALA A CA 1
ATOM 1573 C C . ALA A 1 207 ? -9.509 -22.961 10.492 1 85.52 207 ALA A C 1
ATOM 1575 O O . ALA A 1 207 ? -9.822 -22.428 9.425 1 85.52 207 ALA A O 1
ATOM 1576 N N . LEU A 1 208 ? -9.002 -24.181 10.584 1 88.15 208 LEU A N 1
ATOM 1577 C CA . LEU A 1 208 ? -8.923 -25.165 9.51 1 88.15 208 LEU A CA 1
ATOM 1578 C C . LEU A 1 208 ? -7.818 -24.805 8.523 1 88.15 208 LEU A C 1
ATOM 1580 O O . LEU A 1 208 ? -7.71 -25.414 7.456 1 88.15 208 LEU A O 1
ATOM 1584 N N . GLN A 1 209 ? -6.983 -23.796 8.941 1 91.43 209 GLN A N 1
ATOM 1585 C CA . GLN A 1 209 ? -6.02 -23.322 7.952 1 91.43 209 GLN A CA 1
ATOM 1586 C C . GLN A 1 209 ? -4.633 -23.162 8.567 1 91.43 209 GLN A C 1
ATOM 1588 O O . GLN A 1 209 ? -3.89 -22.247 8.206 1 91.43 209 GLN A O 1
ATOM 1593 N N . VAL A 1 210 ? -4.242 -24.003 9.51 1 91.33 210 VAL A N 1
ATOM 1594 C CA . VAL A 1 210 ? -2.947 -23.902 10.173 1 91.33 210 VAL A CA 1
ATOM 1595 C C . VAL A 1 210 ? -1.827 -24.046 9.145 1 91.33 210 VAL A C 1
ATOM 1597 O O . VAL A 1 210 ? -0.799 -23.371 9.239 1 91.33 210 VAL A O 1
ATOM 1600 N N . HIS A 1 211 ? -1.973 -24.872 8.148 1 93.05 211 HIS A N 1
ATOM 1601 C CA . HIS A 1 211 ? -0.967 -25.095 7.116 1 93.05 211 HIS A CA 1
ATOM 1602 C C . HIS A 1 211 ? -0.776 -23.852 6.254 1 93.05 211 HIS A C 1
ATOM 1604 O O . HIS A 1 211 ? 0.335 -23.326 6.152 1 93.05 211 HIS A O 1
ATOM 1610 N N . ALA A 1 212 ? -1.777 -23.302 5.77 1 93.21 212 ALA A N 1
ATOM 1611 C CA . ALA A 1 212 ? -1.683 -22.123 4.913 1 93.21 212 ALA A CA 1
ATOM 1612 C C . ALA A 1 212 ? -1.308 -20.885 5.723 1 93.21 212 ALA A C 1
ATOM 1614 O O . ALA A 1 212 ? -0.504 -20.064 5.275 1 93.21 212 ALA A O 1
ATOM 1615 N N . GLY A 1 213 ? -1.895 -20.789 6.88 1 93.79 213 GLY A N 1
ATOM 1616 C CA . GLY A 1 213 ? -1.562 -19.661 7.736 1 93.79 213 GLY A CA 1
ATOM 1617 C C . GLY A 1 213 ? -0.097 -19.621 8.127 1 93.79 213 GLY A C 1
ATOM 1618 O O . GLY A 1 213 ? 0.518 -18.552 8.142 1 93.79 213 GLY A O 1
ATOM 1619 N N . THR A 1 214 ? 0.439 -20.727 8.377 1 91.89 214 THR A N 1
ATOM 1620 C CA . THR A 1 214 ? 1.852 -20.816 8.729 1 91.89 214 THR A CA 1
ATOM 1621 C C . THR A 1 214 ? 2.731 -20.555 7.51 1 91.89 214 THR A C 1
ATOM 1623 O O . THR A 1 214 ? 3.703 -19.8 7.589 1 91.89 214 THR A O 1
ATOM 1626 N N . ALA A 1 215 ? 2.409 -21.134 6.447 1 94.24 215 ALA A N 1
ATOM 1627 C CA . ALA A 1 215 ? 3.211 -21.029 5.23 1 94.24 215 ALA A CA 1
ATOM 1628 C C . ALA A 1 215 ? 3.325 -19.577 4.773 1 94.24 215 ALA A C 1
ATOM 1630 O O . ALA A 1 215 ? 4.393 -19.14 4.337 1 94.24 215 ALA A O 1
ATOM 1631 N N . LYS A 1 216 ? 2.251 -18.867 4.899 1 91.89 216 LYS A N 1
ATOM 1632 C CA . LYS A 1 216 ? 2.184 -17.513 4.357 1 91.89 216 LYS A CA 1
ATOM 1633 C C . LYS A 1 216 ? 2.603 -16.482 5.401 1 91.89 216 LYS A C 1
ATOM 1635 O O . LYS A 1 216 ? 2.703 -15.291 5.098 1 91.89 216 LYS A O 1
ATOM 1640 N N . ALA A 1 217 ? 2.793 -16.907 6.576 1 84.25 217 ALA A N 1
ATOM 1641 C CA . ALA A 1 217 ? 3.276 -16.015 7.628 1 84.25 217 ALA A CA 1
ATOM 1642 C C . ALA A 1 217 ? 4.796 -15.891 7.586 1 84.25 217 ALA A C 1
ATOM 1644 O O . ALA A 1 217 ? 5.386 -15.139 8.367 1 84.25 217 ALA A O 1
ATOM 1645 N N . ALA A 1 218 ? 5.391 -16.547 6.74 1 80.07 218 ALA A N 1
ATOM 1646 C CA . ALA A 1 218 ? 6.85 -16.553 6.665 1 80.07 218 ALA A CA 1
ATOM 1647 C C . ALA A 1 218 ? 7.397 -15.136 6.518 1 80.07 218 ALA A C 1
ATOM 1649 O O . ALA A 1 218 ? 6.814 -14.309 5.813 1 80.07 218 ALA A O 1
ATOM 1650 N N . SER A 1 219 ? 8.48 -14.861 7.14 1 82.57 219 SER A N 1
ATOM 1651 C CA . SER A 1 219 ? 9.099 -13.54 7.187 1 82.57 219 SER A CA 1
ATOM 1652 C C . SER A 1 219 ? 10.019 -13.318 5.991 1 82.57 219 SER A C 1
ATOM 1654 O O . SER A 1 219 ? 10.928 -12.488 6.047 1 82.57 219 SER A O 1
ATOM 1656 N N . THR A 1 220 ? 9.78 -14.054 4.99 1 89.52 220 THR A N 1
ATOM 1657 C CA . THR A 1 220 ? 10.634 -14.021 3.807 1 89.52 220 THR A CA 1
ATOM 1658 C C . THR A 1 220 ? 10.715 -12.607 3.238 1 89.52 220 THR A C 1
ATOM 1660 O O . THR A 1 220 ? 11.799 -12.133 2.892 1 89.52 220 THR A O 1
ATOM 1663 N N . THR A 1 221 ? 9.653 -11.922 3.246 1 94.02 221 THR A N 1
ATOM 1664 C CA . THR A 1 221 ? 9.577 -10.588 2.662 1 94.02 221 THR A CA 1
ATOM 1665 C C . THR A 1 221 ? 10.506 -9.623 3.395 1 94.02 221 THR A C 1
ATOM 1667 O O . THR A 1 221 ? 11.324 -8.945 2.77 1 94.02 221 THR A O 1
ATOM 1670 N N . LYS A 1 222 ? 10.442 -9.583 4.667 1 94.47 222 LYS A N 1
ATOM 1671 C CA . LYS A 1 222 ? 11.256 -8.661 5.453 1 94.47 222 LYS A CA 1
ATOM 1672 C C . LYS A 1 222 ? 12.741 -8.986 5.316 1 94.47 222 LYS A C 1
ATOM 1674 O O . LYS A 1 222 ? 13.564 -8.087 5.131 1 94.47 222 LYS A O 1
ATOM 1679 N N . HIS A 1 223 ? 13.098 -10.257 5.356 1 94.03 223 HIS A N 1
ATOM 1680 C CA . HIS A 1 223 ? 14.495 -10.671 5.287 1 94.03 223 HIS A CA 1
ATOM 1681 C C . HIS A 1 223 ? 15.098 -10.349 3.924 1 94.03 223 HIS A C 1
ATOM 1683 O O . HIS A 1 223 ? 16.197 -9.796 3.842 1 94.03 223 HIS A O 1
ATOM 1689 N N . LEU A 1 224 ? 14.38 -10.653 2.89 1 95.87 224 LEU A N 1
ATOM 1690 C CA . LEU A 1 224 ? 14.906 -10.408 1.551 1 95.87 224 LEU A CA 1
ATOM 1691 C C . LEU A 1 224 ? 14.98 -8.912 1.262 1 95.87 224 LEU A C 1
ATOM 1693 O O . LEU A 1 224 ? 15.898 -8.452 0.579 1 95.87 224 LEU A O 1
ATOM 1697 N N . ALA A 1 225 ? 13.962 -8.16 1.729 1 96.03 225 ALA A N 1
ATOM 1698 C CA . ALA A 1 225 ? 13.993 -6.712 1.542 1 96.03 225 ALA A CA 1
ATOM 1699 C C . ALA A 1 225 ? 15.266 -6.109 2.13 1 96.03 225 ALA A C 1
ATOM 1701 O O . ALA A 1 225 ? 15.877 -5.225 1.526 1 96.03 225 ALA A O 1
ATOM 1702 N N . VAL A 1 226 ? 15.674 -6.58 3.295 1 94.63 226 VAL A N 1
ATOM 1703 C CA . VAL A 1 226 ? 16.844 -6.052 3.989 1 94.63 226 VAL A CA 1
ATOM 1704 C C . VAL A 1 226 ? 18.116 -6.505 3.278 1 94.63 226 VAL A C 1
ATOM 1706 O O . VAL A 1 226 ? 19.008 -5.696 3.011 1 94.63 226 VAL A O 1
ATOM 1709 N N . GLU A 1 227 ? 18.2 -7.722 2.902 1 95.1 227 GLU A N 1
ATOM 1710 C CA . GLU A 1 227 ? 19.428 -8.3 2.366 1 95.1 227 GLU A CA 1
ATOM 1711 C C . GLU A 1 227 ? 19.658 -7.865 0.921 1 95.1 227 GLU A C 1
ATOM 1713 O O . GLU A 1 227 ? 20.799 -7.655 0.505 1 95.1 227 GLU A O 1
ATOM 1718 N N . TRP A 1 228 ? 18.577 -7.731 0.159 1 95.85 228 TRP A N 1
ATOM 1719 C CA . TRP A 1 228 ? 18.733 -7.484 -1.27 1 95.85 228 TRP A CA 1
ATOM 1720 C C . TRP A 1 228 ? 18.507 -6.012 -1.597 1 95.85 228 TRP A C 1
ATOM 1722 O O . TRP A 1 228 ? 18.698 -5.586 -2.738 1 95.85 228 TRP A O 1
ATOM 1732 N N . GLY A 1 229 ? 18.117 -5.202 -0.609 1 94.75 229 GLY A N 1
ATOM 1733 C CA . GLY A 1 229 ? 17.934 -3.771 -0.789 1 94.75 229 GLY A CA 1
ATOM 1734 C C . GLY A 1 229 ? 19.128 -3.093 -1.436 1 94.75 229 GLY A C 1
ATOM 1735 O O . GLY A 1 229 ? 18.971 -2.317 -2.38 1 94.75 229 GLY A O 1
ATOM 1736 N N . PRO A 1 230 ? 20.297 -3.357 -1.002 1 92.72 230 PRO A N 1
ATOM 1737 C CA . PRO A 1 230 ? 21.492 -2.73 -1.571 1 92.72 230 PRO A CA 1
ATOM 1738 C C . PRO A 1 230 ? 21.678 -3.049 -3.052 1 92.72 230 PRO A C 1
ATOM 1740 O O . PRO A 1 230 ? 22.397 -2.336 -3.756 1 92.72 230 PRO A O 1
ATOM 1743 N N . ASN A 1 231 ? 21.103 -4.153 -3.496 1 93.86 231 ASN A N 1
ATOM 1744 C CA . ASN A 1 231 ? 21.134 -4.494 -4.914 1 93.86 231 ASN A CA 1
ATOM 1745 C C . ASN A 1 231 ? 19.977 -3.849 -5.671 1 93.86 231 ASN A C 1
ATOM 1747 O O . ASN A 1 231 ? 19.657 -4.257 -6.789 1 93.86 231 ASN A O 1
ATOM 1751 N N . ARG A 1 232 ? 19.268 -2.932 -5 1 94.97 232 ARG A N 1
ATOM 1752 C CA . ARG A 1 232 ? 18.161 -2.192 -5.598 1 94.97 232 ARG A CA 1
ATOM 1753 C C . ARG A 1 232 ? 16.987 -3.116 -5.905 1 94.97 232 ARG A C 1
ATOM 1755 O O . ARG A 1 232 ? 16.404 -3.047 -6.989 1 94.97 232 ARG A O 1
ATOM 1762 N N . ILE A 1 233 ? 16.826 -3.995 -5.027 1 96.61 233 ILE A N 1
ATOM 1763 C CA . ILE A 1 233 ? 15.671 -4.88 -5.126 1 96.61 233 ILE A CA 1
ATOM 1764 C C . ILE A 1 233 ? 14.676 -4.557 -4.014 1 96.61 233 ILE A C 1
ATOM 1766 O O . ILE A 1 233 ? 15.03 -4.569 -2.833 1 96.61 233 ILE A O 1
ATOM 1770 N N . ARG A 1 234 ? 13.456 -4.19 -4.365 1 98.12 234 ARG A N 1
ATOM 1771 C CA . ARG A 1 234 ? 12.373 -4.039 -3.399 1 98.12 234 ARG A CA 1
ATOM 1772 C C . ARG A 1 234 ? 11.56 -5.323 -3.282 1 98.12 234 ARG A C 1
ATOM 1774 O O . ARG A 1 234 ? 11.285 -5.984 -4.285 1 98.12 234 ARG A O 1
ATOM 1781 N N . VAL A 1 235 ? 11.242 -5.727 -2.04 1 98.13 235 VAL A N 1
ATOM 1782 C CA . VAL A 1 235 ? 10.455 -6.927 -1.778 1 98.13 235 VAL A CA 1
ATOM 1783 C C . VAL A 1 235 ? 9.265 -6.579 -0.886 1 98.13 235 VAL A C 1
ATOM 1785 O O . VAL A 1 235 ? 9.441 -6.083 0.229 1 98.13 235 VAL A O 1
ATOM 1788 N N . ASN A 1 236 ? 8.053 -6.785 -1.403 1 98.31 236 ASN A N 1
ATOM 1789 C CA . ASN A 1 236 ? 6.832 -6.514 -0.652 1 98.31 236 ASN A CA 1
ATOM 1790 C C . ASN A 1 236 ? 5.846 -7.675 -0.748 1 98.31 236 ASN A C 1
ATOM 1792 O O . ASN A 1 236 ? 5.969 -8.528 -1.628 1 98.31 236 ASN A O 1
ATOM 1796 N N . SER A 1 237 ? 4.93 -7.675 0.2 1 97.83 237 SER A N 1
ATOM 1797 C CA . SER A 1 237 ? 3.833 -8.638 0.182 1 97.83 237 SER A CA 1
ATOM 1798 C C . SER A 1 237 ? 2.493 -7.944 -0.042 1 97.83 237 SER A C 1
ATOM 1800 O O . SER A 1 237 ? 2.34 -6.761 0.27 1 97.83 237 SER A O 1
ATOM 1802 N N . LEU A 1 238 ? 1.599 -8.619 -0.643 1 98.37 238 LEU A N 1
ATOM 1803 C CA . LEU A 1 238 ? 0.202 -8.221 -0.771 1 98.37 238 LEU A CA 1
ATOM 1804 C C . LEU A 1 238 ? -0.724 -9.307 -0.231 1 98.37 238 LEU A C 1
ATOM 1806 O O . LEU A 1 238 ? -0.582 -10.48 -0.583 1 98.37 238 LEU A O 1
ATOM 1810 N N . ALA A 1 239 ? -1.649 -8.926 0.667 1 97.77 239 ALA A N 1
ATOM 1811 C CA . ALA A 1 239 ? -2.558 -9.874 1.305 1 97.77 239 ALA A CA 1
ATOM 1812 C C . ALA A 1 239 ? -3.996 -9.649 0.845 1 97.77 239 ALA A C 1
ATOM 1814 O O . ALA A 1 239 ? -4.704 -8.801 1.392 1 97.77 239 ALA A O 1
ATOM 1815 N N . PRO A 1 240 ? -4.464 -10.489 -0.12 1 96.84 240 PRO A N 1
ATOM 1816 C CA . PRO A 1 240 ? -5.852 -10.363 -0.57 1 96.84 240 PRO A CA 1
ATOM 1817 C C . PRO A 1 240 ? -6.856 -10.872 0.463 1 96.84 240 PRO A C 1
ATOM 1819 O O . PRO A 1 240 ? -6.542 -11.776 1.241 1 96.84 240 PRO A O 1
ATOM 1822 N N . GLY A 1 241 ? -8.074 -10.232 0.485 1 93.7 241 GLY A N 1
ATOM 1823 C CA . GLY A 1 241 ? -9.223 -10.785 1.185 1 93.7 241 GLY A CA 1
ATOM 1824 C C . GLY A 1 241 ? -10.028 -11.753 0.338 1 93.7 241 GLY A C 1
ATOM 1825 O O . GLY A 1 241 ? -9.466 -12.489 -0.476 1 93.7 241 GLY A O 1
ATOM 1826 N N . PRO A 1 242 ? -11.267 -11.915 0.627 1 92.1 242 PRO A N 1
ATOM 1827 C CA . PRO A 1 242 ? -12.118 -12.727 -0.246 1 92.1 242 PRO A CA 1
ATOM 1828 C C . PRO A 1 242 ? -12.304 -12.108 -1.63 1 92.1 242 PRO A C 1
ATOM 1830 O O . PRO A 1 242 ? -12.93 -11.053 -1.759 1 92.1 242 PRO A O 1
ATOM 1833 N N . ILE A 1 243 ? -11.779 -12.781 -2.605 1 94.77 243 ILE A N 1
ATOM 1834 C CA . ILE A 1 243 ? -11.777 -12.279 -3.975 1 94.77 243 ILE A CA 1
ATOM 1835 C C . ILE A 1 243 ? -12.641 -13.179 -4.855 1 94.77 243 ILE A C 1
ATOM 1837 O O . ILE A 1 243 ? -12.349 -14.366 -5.016 1 94.77 243 ILE A O 1
ATOM 1841 N N . THR A 1 244 ? -13.578 -12.597 -5.467 1 91.65 244 THR A N 1
ATOM 1842 C CA . THR A 1 244 ? -14.51 -13.358 -6.291 1 91.65 244 THR A CA 1
ATOM 1843 C C . THR A 1 244 ? -13.836 -13.83 -7.576 1 91.65 244 THR A C 1
ATOM 1845 O O . THR A 1 244 ? -12.806 -13.286 -7.978 1 91.65 244 THR A O 1
ATOM 1848 N N . GLY A 1 245 ? -14.384 -14.888 -8.134 1 89.97 245 GLY A N 1
ATOM 1849 C CA . GLY A 1 245 ? -13.929 -15.367 -9.43 1 89.97 245 GLY A CA 1
ATOM 1850 C C . GLY A 1 245 ? -12.624 -16.137 -9.357 1 89.97 245 GLY A C 1
ATOM 1851 O O . GLY A 1 245 ? -11.894 -16.227 -10.346 1 89.97 245 GLY A O 1
ATOM 1852 N N . THR A 1 246 ? -12.274 -16.544 -8.192 1 91 246 THR A N 1
ATOM 1853 C CA . THR A 1 246 ? -11.025 -17.28 -8.029 1 91 246 THR A CA 1
ATOM 1854 C C . THR A 1 246 ? -11.292 -18.694 -7.523 1 91 246 THR A C 1
ATOM 1856 O O . THR A 1 246 ? -12.325 -18.952 -6.901 1 91 246 THR A O 1
ATOM 1859 N N . GLU A 1 247 ? -10.368 -19.582 -7.838 1 79.92 247 GLU A N 1
ATOM 1860 C CA . GLU A 1 247 ? -10.436 -20.943 -7.314 1 79.92 247 GLU A CA 1
ATOM 1861 C C . GLU A 1 247 ? -10.356 -20.952 -5.79 1 79.92 247 GLU A C 1
ATOM 1863 O O . GLU A 1 247 ? -11.049 -21.731 -5.131 1 79.92 247 GLU A O 1
ATOM 1868 N N . GLY A 1 248 ? -9.544 -20.092 -5.255 1 79.39 248 GLY A N 1
ATOM 1869 C CA . GLY A 1 248 ? -9.456 -19.99 -3.807 1 79.39 248 GLY A CA 1
ATOM 1870 C C . GLY A 1 248 ? -10.779 -19.641 -3.152 1 79.39 248 GLY A C 1
ATOM 1871 O O . GLY A 1 248 ? -11.153 -20.237 -2.14 1 79.39 248 GLY A O 1
ATOM 1872 N N . PHE A 1 249 ? -11.434 -18.766 -3.726 1 82.7 249 PHE A N 1
ATOM 1873 C CA . PHE A 1 249 ? -12.737 -18.365 -3.208 1 82.7 249 PHE A CA 1
ATOM 1874 C C . PHE A 1 249 ? -13.715 -19.534 -3.238 1 82.7 249 PHE A C 1
ATOM 1876 O O . PHE A 1 249 ? -14.423 -19.783 -2.26 1 82.7 249 PHE A O 1
ATOM 1883 N N . ARG A 1 250 ? -13.735 -20.247 -4.25 1 79.13 250 ARG A N 1
ATOM 1884 C CA . ARG A 1 250 ? -14.644 -21.378 -4.405 1 79.13 250 ARG A CA 1
ATOM 1885 C C . ARG A 1 250 ? -14.283 -22.508 -3.447 1 79.13 250 ARG A C 1
ATOM 1887 O O . ARG A 1 250 ? -15.164 -23.113 -2.832 1 79.13 250 ARG A O 1
ATOM 1894 N N . ARG A 1 251 ? -13.033 -22.745 -3.28 1 77.31 251 ARG A N 1
ATOM 1895 C CA . ARG A 1 251 ? -12.556 -23.877 -2.493 1 77.31 251 ARG A CA 1
ATOM 1896 C C . ARG A 1 251 ? -12.653 -23.585 -0.999 1 77.31 251 ARG A C 1
ATOM 1898 O O . ARG A 1 251 ? -12.817 -24.502 -0.191 1 77.31 251 ARG A O 1
ATOM 1905 N N . LEU A 1 252 ? -12.547 -22.381 -0.69 1 76.78 252 LEU A N 1
ATOM 1906 C CA . LEU A 1 252 ? -12.456 -22.044 0.727 1 76.78 252 LEU A CA 1
ATOM 1907 C C . LEU A 1 252 ? -13.795 -21.535 1.251 1 76.78 252 LEU A C 1
ATOM 1909 O O . LEU A 1 252 ? -13.843 -20.838 2.268 1 76.78 252 LEU A O 1
ATOM 1913 N N . GLY A 1 253 ? -14.851 -21.756 0.489 1 67.97 253 GLY A N 1
ATOM 1914 C CA . GLY A 1 253 ? -16.181 -21.528 1.032 1 67.97 253 GLY A CA 1
ATOM 1915 C C . GLY A 1 253 ? -16.903 -20.367 0.374 1 67.97 253 GLY A C 1
ATOM 1916 O O . GLY A 1 253 ? -17.873 -19.84 0.923 1 67.97 253 GLY A O 1
ATOM 1917 N N . GLY A 1 254 ? -16.377 -19.925 -0.691 1 60.24 254 GLY A N 1
ATOM 1918 C CA . GLY A 1 254 ? -16.969 -18.784 -1.37 1 60.24 254 GLY A CA 1
ATOM 1919 C C . GLY A 1 254 ? -18.455 -18.945 -1.624 1 60.24 254 GLY A C 1
ATOM 1920 O O . GLY A 1 254 ? -19.235 -18.021 -1.386 1 60.24 254 GLY A O 1
ATOM 1921 N N . ARG A 1 255 ? -18.794 -20.047 -1.995 1 61.26 255 ARG A N 1
ATOM 1922 C CA . ARG A 1 255 ? -20.206 -20.271 -2.289 1 61.26 255 ARG A CA 1
ATOM 1923 C C . ARG A 1 255 ? -21.051 -20.169 -1.024 1 61.26 255 ARG A C 1
ATOM 1925 O O . ARG A 1 255 ? -22.121 -19.555 -1.034 1 61.26 255 ARG A O 1
ATOM 1932 N N . HIS A 1 256 ? -20.544 -20.75 -0.015 1 63.1 256 HIS A N 1
ATOM 1933 C CA . HIS A 1 256 ? -21.255 -20.666 1.256 1 63.1 256 HIS A CA 1
ATOM 1934 C C . HIS A 1 256 ? -21.228 -19.245 1.81 1 63.1 256 HIS A C 1
ATOM 1936 O O . HIS A 1 256 ? -22.225 -18.77 2.36 1 63.1 256 HIS A O 1
ATOM 1942 N N . ALA A 1 257 ? -20.182 -18.587 1.497 1 62.93 257 ALA A N 1
ATOM 1943 C CA . ALA A 1 257 ? -20.028 -17.219 1.984 1 62.93 257 ALA A CA 1
ATOM 1944 C C . ALA A 1 257 ? -21.046 -16.287 1.333 1 62.93 257 ALA A C 1
ATOM 1946 O O . ALA A 1 257 ? -21.64 -15.44 2.004 1 62.93 257 ALA A O 1
ATOM 1947 N N . GLU A 1 258 ? -21.224 -16.449 0.139 1 64.24 258 GLU A N 1
ATOM 1948 C CA . GLU A 1 258 ? -22.189 -15.617 -0.572 1 64.24 258 GLU A CA 1
ATOM 1949 C C . GLU A 1 258 ? -23.602 -15.831 -0.039 1 64.24 258 GLU A C 1
ATOM 1951 O O . GLU A 1 258 ? -24.353 -14.872 0.149 1 64.24 258 GLU A O 1
ATOM 1956 N N . SER A 1 259 ? -23.879 -17.082 0.224 1 66.48 259 SER A N 1
ATOM 1957 C CA . SER A 1 259 ? -25.23 -17.423 0.657 1 66.48 259 SER A CA 1
ATOM 1958 C C . SER A 1 259 ? -25.45 -17.056 2.121 1 66.48 259 SER A C 1
ATOM 1960 O O . SER A 1 259 ? -26.573 -16.749 2.527 1 66.48 259 SER A O 1
ATOM 1962 N N . SER A 1 260 ? -24.415 -17.011 2.826 1 67.05 260 SER A N 1
ATOM 1963 C CA . SER A 1 260 ? -24.544 -16.821 4.267 1 67.05 260 SER A CA 1
ATOM 1964 C C . SER A 1 260 ? -24.425 -15.348 4.644 1 67.05 260 SER A C 1
ATOM 1966 O O . SER A 1 260 ? -24.615 -14.982 5.805 1 67.05 260 SER A O 1
ATOM 1968 N N . GLY A 1 261 ? -24.167 -14.556 3.682 1 75.3 261 GLY A N 1
ATOM 1969 C CA . GLY A 1 261 ? -24.087 -13.133 3.972 1 75.3 261 GLY A CA 1
ATOM 1970 C C . GLY A 1 261 ? -22.758 -12.721 4.577 1 75.3 261 GLY A C 1
ATOM 1971 O O . GLY A 1 261 ? -22.703 -11.805 5.4 1 75.3 261 GLY A O 1
ATOM 1972 N N . VAL A 1 262 ? -21.767 -13.453 4.358 1 75.37 262 VAL A N 1
ATOM 1973 C CA . VAL A 1 262 ? -20.445 -13.185 4.916 1 75.37 262 VAL A CA 1
ATOM 1974 C C . VAL A 1 262 ? -20.008 -11.768 4.554 1 75.37 262 VAL A C 1
ATOM 1976 O O . VAL A 1 262 ? -19.288 -11.119 5.316 1 75.37 262 VAL A O 1
ATOM 1979 N N . TYR A 1 263 ? -20.472 -11.261 3.434 1 82.62 263 TYR A N 1
ATOM 1980 C CA . TYR A 1 263 ? -20.082 -9.921 3.013 1 82.62 263 TYR A CA 1
ATOM 1981 C C . TYR A 1 263 ? -20.584 -8.872 3.998 1 82.62 263 TYR A C 1
ATOM 1983 O O . TYR A 1 263 ? -19.993 -7.796 4.123 1 82.62 263 TYR A O 1
ATOM 1991 N N . GLN A 1 264 ? -21.522 -9.296 4.773 1 83.97 264 GLN A N 1
ATOM 1992 C CA . GLN A 1 264 ? -22.091 -8.366 5.743 1 83.97 264 GLN A CA 1
ATOM 1993 C C . GLN A 1 264 ? -21.163 -8.182 6.94 1 83.97 264 GLN A C 1
ATOM 1995 O O . GLN A 1 264 ? -21.327 -7.243 7.721 1 83.97 264 GLN A O 1
ATOM 2000 N N . THR A 1 265 ? -20.264 -9.099 7.027 1 85.72 265 THR A N 1
ATOM 2001 C CA . THR A 1 265 ? -19.336 -9.003 8.149 1 85.72 265 THR A CA 1
ATOM 2002 C C . THR A 1 265 ? -18.089 -8.218 7.753 1 85.72 265 THR A C 1
ATOM 2004 O O . THR A 1 265 ? -17.278 -7.858 8.609 1 85.72 265 THR A O 1
ATOM 2007 N N . ILE A 1 266 ? -17.945 -7.968 6.498 1 91.46 266 ILE A N 1
ATOM 2008 C CA . ILE A 1 266 ? -16.814 -7.185 6.011 1 91.46 266 ILE A CA 1
ATOM 2009 C C . ILE A 1 266 ? -17.118 -5.696 6.156 1 91.46 266 ILE A C 1
ATOM 2011 O O . ILE A 1 266 ? -18.182 -5.23 5.741 1 91.46 266 ILE A O 1
ATOM 2015 N N . PRO A 1 267 ? -16.217 -4.89 6.731 1 92.96 267 PRO A N 1
ATOM 2016 C CA . PRO A 1 267 ? -16.487 -3.465 6.942 1 92.96 267 PRO A CA 1
ATOM 2017 C C . PRO A 1 267 ? -16.974 -2.764 5.676 1 92.96 267 PRO A C 1
ATOM 2019 O O . PRO A 1 267 ? -17.93 -1.985 5.726 1 92.96 267 PRO A O 1
ATOM 2022 N N . LEU A 1 268 ? -16.427 -3.027 4.516 1 94.35 268 LEU A N 1
ATOM 2023 C CA . LEU A 1 268 ? -16.853 -2.375 3.282 1 94.35 268 LEU A CA 1
ATOM 2024 C C . LEU A 1 268 ? -18.099 -3.045 2.715 1 94.35 268 LEU A C 1
ATOM 2026 O O . LEU A 1 268 ? -18.6 -2.645 1.661 1 94.35 268 LEU A O 1
ATOM 2030 N N . LEU A 1 269 ? -18.618 -4.154 3.246 1 92.07 269 LEU A N 1
ATOM 2031 C CA . LEU A 1 269 ? -19.892 -4.812 2.974 1 92.07 269 LEU A CA 1
ATOM 2032 C C . LEU A 1 269 ? -19.901 -5.423 1.577 1 92.07 269 LEU A C 1
ATOM 2034 O O . LEU A 1 269 ? -20.943 -5.462 0.919 1 92.07 269 LEU A O 1
ATOM 2038 N N . ARG A 1 270 ? -18.681 -5.858 1.139 1 91.83 270 ARG A N 1
ATOM 2039 C CA . ARG A 1 270 ? -18.578 -6.521 -0.157 1 91.83 270 ARG A CA 1
ATOM 2040 C C . ARG A 1 270 ? -17.312 -7.366 -0.241 1 91.83 270 ARG A C 1
ATOM 2042 O O . ARG A 1 270 ? -16.373 -7.166 0.533 1 91.83 270 ARG A O 1
ATOM 2049 N N . MET A 1 271 ? -17.344 -8.266 -1.216 1 92.77 271 MET A N 1
ATOM 2050 C CA . MET A 1 271 ? -16.123 -8.965 -1.607 1 92.77 271 MET A CA 1
ATOM 2051 C C . MET A 1 271 ? -15.31 -8.13 -2.591 1 92.77 271 MET A C 1
ATOM 2053 O O . MET A 1 271 ? -15.836 -7.199 -3.204 1 92.77 271 MET A O 1
ATOM 2057 N N . GLY A 1 272 ? -14.045 -8.426 -2.632 1 95.18 272 GLY A N 1
ATOM 2058 C CA . GLY A 1 272 ? -13.204 -7.818 -3.651 1 95.18 272 GLY A CA 1
ATOM 2059 C C . GLY A 1 272 ? -13.181 -8.601 -4.95 1 95.18 272 GLY A C 1
ATOM 2060 O O . GLY A 1 272 ? -13.777 -9.676 -5.044 1 95.18 272 GLY A O 1
ATOM 2061 N N . ASN A 1 273 ? -12.551 -8.031 -6.006 1 95.47 273 ASN A N 1
ATOM 2062 C CA . ASN A 1 273 ? -12.379 -8.759 -7.258 1 95.47 273 ASN A CA 1
ATOM 2063 C C . ASN A 1 273 ? -10.921 -8.759 -7.71 1 95.47 273 ASN A C 1
ATOM 2065 O O . ASN A 1 273 ? -10.065 -8.158 -7.059 1 95.47 273 ASN A O 1
ATOM 2069 N N . LYS A 1 274 ? -10.575 -9.455 -8.746 1 97.79 274 LYS A N 1
ATOM 2070 C CA . LYS A 1 274 ? -9.202 -9.696 -9.179 1 97.79 274 LYS A CA 1
ATOM 2071 C C . LYS A 1 274 ? -8.532 -8.4 -9.629 1 97.79 274 LYS A C 1
ATOM 2073 O O . LYS A 1 274 ? -7.327 -8.22 -9.441 1 97.79 274 LYS A O 1
ATOM 2078 N N . THR A 1 275 ? -9.291 -7.487 -10.141 1 97.82 275 THR A N 1
ATOM 2079 C CA . THR A 1 275 ? -8.749 -6.241 -10.671 1 97.82 275 THR A CA 1
ATOM 2080 C C . THR A 1 275 ? -8.229 -5.354 -9.544 1 97.82 275 THR A C 1
ATOM 2082 O O . THR A 1 275 ? -7.224 -4.659 -9.707 1 97.82 275 THR A O 1
ATOM 2085 N N . GLU A 1 276 ? -8.879 -5.355 -8.423 1 97.85 276 GLU A N 1
ATOM 2086 C CA . GLU A 1 276 ? -8.408 -4.595 -7.269 1 97.85 276 GLU A CA 1
ATOM 2087 C C . GLU A 1 276 ? -7.05 -5.102 -6.791 1 97.85 276 GLU A C 1
ATOM 2089 O O . GLU A 1 276 ? -6.18 -4.309 -6.424 1 97.85 276 GLU A O 1
ATOM 2094 N N . ILE A 1 277 ? -6.86 -6.401 -6.847 1 98.4 277 ILE A N 1
ATOM 2095 C CA . ILE A 1 277 ? -5.571 -6.98 -6.484 1 98.4 277 ILE A CA 1
ATOM 2096 C C . ILE A 1 277 ? -4.52 -6.59 -7.521 1 98.4 277 ILE A C 1
ATOM 2098 O O . ILE A 1 277 ? -3.406 -6.195 -7.167 1 98.4 277 ILE A O 1
ATOM 2102 N N . ALA A 1 278 ? -4.89 -6.67 -8.776 1 98.66 278 ALA A N 1
ATOM 2103 C CA . ALA A 1 278 ? -3.964 -6.345 -9.858 1 98.66 278 ALA A CA 1
ATOM 2104 C C . ALA A 1 278 ? -3.518 -4.888 -9.78 1 98.66 278 ALA A C 1
ATOM 2106 O O . ALA A 1 278 ? -2.351 -4.575 -10.027 1 98.66 278 ALA A O 1
ATOM 2107 N N . HIS A 1 279 ? -4.412 -3.963 -9.446 1 98.31 279 HIS A N 1
ATOM 2108 C CA . HIS A 1 279 ? -4.074 -2.553 -9.286 1 98.31 279 HIS A CA 1
ATOM 2109 C C . HIS A 1 279 ? -3.055 -2.354 -8.169 1 98.31 279 HIS A C 1
ATOM 2111 O O . HIS A 1 279 ? -2.116 -1.568 -8.312 1 98.31 279 HIS A O 1
ATOM 2117 N N . SER A 1 280 ? -3.245 -3.036 -7.103 1 98.64 280 SER A N 1
ATOM 2118 C CA . SER A 1 280 ? -2.331 -2.918 -5.971 1 98.64 280 SER A CA 1
ATOM 2119 C C . SER A 1 280 ? -0.953 -3.473 -6.314 1 98.64 280 SER A C 1
ATOM 2121 O O . SER A 1 280 ? 0.067 -2.905 -5.917 1 98.64 280 SER A O 1
ATOM 2123 N N . VAL A 1 281 ? -0.955 -4.586 -7.055 1 98.74 281 VAL A N 1
ATOM 2124 C CA . VAL A 1 281 ? 0.321 -5.141 -7.493 1 98.74 281 VAL A CA 1
ATOM 2125 C C . VAL A 1 281 ? 1.017 -4.159 -8.432 1 98.74 281 VAL A C 1
ATOM 2127 O O . VAL A 1 281 ? 2.227 -3.944 -8.33 1 98.74 281 VAL A O 1
ATOM 2130 N N . LEU A 1 282 ? 0.286 -3.606 -9.387 1 98.45 282 LEU A N 1
ATOM 2131 C CA . LEU A 1 282 ? 0.865 -2.629 -10.303 1 98.45 282 LEU A CA 1
ATOM 2132 C C . LEU A 1 282 ? 1.462 -1.454 -9.537 1 98.45 282 LEU A C 1
ATOM 2134 O O . LEU A 1 282 ? 2.572 -1.009 -9.841 1 98.45 282 LEU A O 1
ATOM 2138 N N . TYR A 1 283 ? 0.758 -0.91 -8.546 1 97.85 283 TYR A N 1
ATOM 2139 C CA . TYR A 1 283 ? 1.299 0.147 -7.699 1 97.85 283 TYR A CA 1
ATOM 2140 C C . TYR A 1 283 ? 2.621 -0.281 -7.072 1 97.85 283 TYR A C 1
ATOM 2142 O O . TYR A 1 283 ? 3.636 0.405 -7.221 1 97.85 283 TYR A O 1
ATOM 2150 N N . LEU A 1 284 ? 2.671 -1.473 -6.419 1 98.26 284 LEU A N 1
ATOM 2151 C CA . LEU A 1 284 ? 3.851 -1.943 -5.701 1 98.26 284 LEU A CA 1
ATOM 2152 C C . LEU A 1 284 ? 5.001 -2.216 -6.664 1 98.26 284 LEU A C 1
ATOM 2154 O O . LEU A 1 284 ? 6.17 -2.073 -6.298 1 98.26 284 LEU A O 1
ATOM 2158 N N . ALA A 1 285 ? 4.672 -2.581 -7.894 1 97.58 285 ALA A N 1
ATOM 2159 C CA . ALA A 1 285 ? 5.686 -3.001 -8.858 1 97.58 285 ALA A CA 1
ATOM 2160 C C . ALA A 1 285 ? 6.208 -1.811 -9.658 1 97.58 285 ALA A C 1
ATOM 2162 O O . ALA A 1 285 ? 7.202 -1.928 -10.379 1 97.58 285 ALA A O 1
ATOM 2163 N N . SER A 1 286 ? 5.569 -0.661 -9.609 1 96.11 286 SER A N 1
ATOM 2164 C CA . SER A 1 286 ? 5.907 0.503 -10.422 1 96.11 286 SER A CA 1
ATOM 2165 C C . SER A 1 286 ? 6.822 1.459 -9.663 1 96.11 286 SER A C 1
ATOM 2167 O O . SER A 1 286 ? 7.037 1.298 -8.46 1 96.11 286 SER A O 1
ATOM 2169 N N . PRO A 1 287 ? 7.314 2.472 -10.351 1 94.53 287 PRO A N 1
ATOM 2170 C CA . PRO A 1 287 ? 8.142 3.488 -9.697 1 94.53 287 PRO A CA 1
ATOM 2171 C C . PRO A 1 287 ? 7.365 4.313 -8.673 1 94.53 287 PRO A C 1
ATOM 2173 O O . PRO A 1 287 ? 7.966 5.033 -7.871 1 94.53 287 PRO A O 1
ATOM 2176 N N . LEU A 1 288 ? 6.049 4.186 -8.657 1 95.38 288 LEU A N 1
ATOM 2177 C CA . LEU A 1 288 ? 5.217 4.922 -7.712 1 95.38 288 LEU A CA 1
ATOM 2178 C C . LEU A 1 288 ? 5.497 4.477 -6.28 1 95.38 288 LEU A C 1
ATOM 2180 O O . LEU A 1 288 ? 5.232 5.219 -5.332 1 95.38 288 LEU A O 1
ATOM 2184 N N . ALA A 1 289 ? 5.995 3.272 -6.111 1 97.11 289 ALA A N 1
ATOM 2185 C CA . ALA A 1 289 ? 6.277 2.699 -4.798 1 97.11 289 ALA A CA 1
ATOM 2186 C C . ALA A 1 289 ? 7.78 2.581 -4.562 1 97.11 289 ALA A C 1
ATOM 2188 O O . ALA A 1 289 ? 8.236 1.671 -3.865 1 97.11 289 ALA A O 1
ATOM 2189 N N . SER A 1 290 ? 8.579 3.482 -5.149 1 96.15 290 SER A N 1
ATOM 2190 C CA . SER A 1 290 ? 10.033 3.376 -5.208 1 96.15 290 SER A CA 1
ATOM 2191 C C . SER A 1 290 ? 10.642 3.341 -3.81 1 96.15 290 SER A C 1
ATOM 2193 O O . SER A 1 290 ? 11.794 2.936 -3.639 1 96.15 290 SER A O 1
ATOM 2195 N N . TYR A 1 291 ? 9.92 3.746 -2.762 1 97.04 291 TYR A N 1
ATOM 2196 C CA . TYR A 1 291 ? 10.478 3.782 -1.414 1 97.04 291 TYR A CA 1
ATOM 2197 C C . TYR A 1 291 ? 9.743 2.814 -0.494 1 97.04 291 TYR A C 1
ATOM 2199 O O . TYR A 1 291 ? 9.848 2.912 0.731 1 97.04 291 TYR A O 1
ATOM 2207 N N . VAL A 1 292 ? 8.952 1.901 -1.098 1 98.02 292 VAL A N 1
ATOM 2208 C CA . VAL A 1 292 ? 8.179 0.901 -0.369 1 98.02 292 VAL A CA 1
ATOM 2209 C C . VAL A 1 292 ? 8.868 -0.458 -0.467 1 98.02 292 VAL A C 1
ATOM 2211 O O . VAL A 1 292 ? 8.971 -1.032 -1.554 1 98.0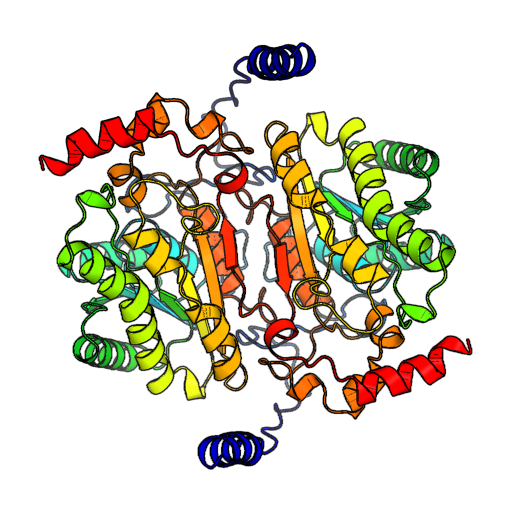2 292 VAL A O 1
ATOM 2214 N N . THR A 1 293 ? 9.357 -0.987 0.669 1 97.9 293 THR A N 1
ATOM 2215 C CA . THR A 1 293 ? 9.953 -2.318 0.715 1 97.9 293 THR A CA 1
ATOM 2216 C C . THR A 1 293 ? 9.823 -2.92 2.111 1 97.9 293 THR A C 1
ATOM 2218 O O . THR A 1 293 ? 9.74 -2.191 3.102 1 97.9 293 THR A O 1
ATOM 2221 N N . GLY A 1 294 ? 9.66 -4.227 2.16 1 96.8 294 GLY A N 1
ATOM 2222 C CA . GLY A 1 294 ? 9.631 -4.952 3.42 1 96.8 294 GLY A CA 1
ATOM 2223 C C . GLY A 1 294 ? 8.287 -4.881 4.119 1 96.8 294 GLY A C 1
ATOM 2224 O O . GLY A 1 294 ? 8.194 -5.126 5.323 1 96.8 294 GLY A O 1
ATOM 2225 N N . THR A 1 295 ? 7.242 -4.511 3.386 1 95.35 295 THR A N 1
ATOM 2226 C CA . THR A 1 295 ? 5.945 -4.322 4.025 1 95.35 295 THR A CA 1
ATOM 2227 C C . THR A 1 295 ? 4.883 -5.195 3.362 1 95.35 295 THR A C 1
ATOM 2229 O O . THR A 1 295 ? 5.137 -5.81 2.324 1 95.35 295 THR A O 1
ATOM 2232 N N . THR A 1 296 ? 3.751 -5.37 4.067 1 95.97 296 THR A N 1
ATOM 2233 C CA . THR A 1 296 ? 2.581 -6.06 3.535 1 95.97 296 THR A CA 1
ATOM 2234 C C . THR A 1 296 ? 1.43 -5.083 3.314 1 95.97 296 THR A C 1
ATOM 2236 O O . THR A 1 296 ? 1.036 -4.362 4.234 1 95.97 296 THR A O 1
ATOM 2239 N N . LEU A 1 297 ? 1.008 -4.98 2.124 1 97.74 297 LEU A N 1
ATOM 2240 C CA . LEU A 1 297 ? -0.203 -4.232 1.805 1 97.74 297 LEU A CA 1
ATOM 2241 C C . LEU A 1 297 ? -1.434 -5.129 1.889 1 97.74 297 LEU A C 1
ATOM 2243 O O . LEU A 1 297 ? -1.578 -6.068 1.103 1 97.74 297 LEU A O 1
ATOM 2247 N N . VAL A 1 298 ? -2.362 -4.86 2.839 1 97.72 298 VAL A N 1
ATOM 2248 C CA . VAL A 1 298 ? -3.578 -5.646 3.013 1 97.72 298 VAL A CA 1
ATOM 2249 C C . VAL A 1 298 ? -4.691 -5.078 2.135 1 97.72 298 VAL A C 1
ATOM 2251 O O . VAL A 1 298 ? -5.015 -3.891 2.222 1 97.72 298 VAL A O 1
ATOM 2254 N N . VAL A 1 299 ? -5.235 -5.889 1.26 1 98.16 299 VAL A N 1
ATOM 2255 C CA . VAL A 1 299 ? -6.311 -5.533 0.342 1 98.16 299 VAL A CA 1
ATOM 2256 C C . VAL A 1 299 ? -7.499 -6.47 0.549 1 98.16 299 VAL A C 1
ATOM 2258 O O . VAL A 1 299 ? -7.687 -7.422 -0.212 1 98.16 299 VAL A O 1
ATOM 2261 N N . ASP A 1 300 ? -8.318 -6.175 1.65 1 96.39 300 ASP A N 1
ATOM 2262 C CA . ASP A 1 300 ? -9.306 -7.188 2.007 1 96.39 300 ASP A CA 1
ATOM 2263 C C . ASP A 1 300 ? -10.612 -6.543 2.466 1 96.39 300 ASP A C 1
ATOM 2265 O O . ASP A 1 300 ? -11.412 -7.175 3.159 1 96.39 300 ASP A O 1
ATOM 2269 N N . GLY A 1 301 ? -10.757 -5.211 2.243 1 96.25 301 GLY A N 1
ATOM 2270 C CA . GLY A 1 301 ? -11.971 -4.508 2.628 1 96.25 301 GLY A CA 1
ATOM 2271 C C . GLY A 1 301 ? -12.166 -4.435 4.131 1 96.25 301 GLY A C 1
ATOM 2272 O O . GLY A 1 301 ? -13.281 -4.21 4.606 1 96.25 301 GLY A O 1
ATOM 2273 N N . GLY A 1 302 ? -11.144 -4.742 4.872 1 95.54 302 GLY A N 1
ATOM 2274 C CA . GLY A 1 302 ? -11.211 -4.764 6.325 1 95.54 302 GLY A CA 1
ATOM 2275 C C . GLY A 1 302 ? -11.645 -6.107 6.882 1 95.54 302 GLY A C 1
ATOM 2276 O O . GLY A 1 302 ? -11.895 -6.236 8.082 1 95.54 302 GLY A O 1
ATOM 2277 N N . SER A 1 303 ? -11.693 -7.139 6.15 1 93.47 303 SER A N 1
ATOM 2278 C CA . SER A 1 303 ? -12.273 -8.431 6.502 1 93.47 303 SER A CA 1
ATOM 2279 C C . SER A 1 303 ? -11.583 -9.034 7.721 1 93.47 303 SER A C 1
ATOM 2281 O O . SER A 1 303 ? -12.246 -9.527 8.636 1 93.47 303 SER A O 1
ATOM 2283 N N . TRP A 1 304 ? -10.29 -9.004 7.781 1 91.84 304 TRP A N 1
ATOM 2284 C CA . TRP A 1 304 ? -9.607 -9.707 8.862 1 91.84 304 TRP A CA 1
ATOM 2285 C C . TRP A 1 304 ? -9.896 -9.05 10.208 1 91.84 304 TRP A C 1
ATOM 2287 O O . TRP A 1 304 ? -9.721 -9.671 11.259 1 91.84 304 TRP A O 1
ATOM 2297 N N . LEU A 1 305 ? -10.369 -7.843 10.171 1 92.16 305 LEU A N 1
ATOM 2298 C CA . LEU A 1 305 ? -10.638 -7.092 11.392 1 92.16 305 LEU A CA 1
ATOM 2299 C C . LEU A 1 305 ? -11.956 -7.531 12.022 1 92.16 305 LEU A C 1
ATOM 2301 O O . LEU A 1 305 ? -12.189 -7.297 13.21 1 92.16 305 LEU A O 1
ATOM 2305 N N . THR A 1 306 ? -12.859 -8.177 11.208 1 90.28 306 THR A N 1
ATOM 2306 C CA . THR A 1 306 ? -14.202 -8.351 11.749 1 90.28 306 THR A CA 1
ATOM 2307 C C . THR A 1 306 ? -14.709 -9.768 11.493 1 90.28 306 THR A C 1
ATOM 2309 O O . THR A 1 306 ? -15.663 -10.216 12.131 1 90.28 306 THR A O 1
ATOM 2312 N N . THR A 1 307 ? -14.159 -10.429 10.487 1 82.14 307 THR A N 1
ATOM 2313 C CA . THR A 1 307 ? -14.683 -11.751 10.161 1 82.14 307 THR A CA 1
ATOM 2314 C C . THR A 1 307 ? -14.408 -12.736 11.294 1 82.14 307 THR A C 1
ATOM 2316 O O . THR A 1 307 ? -13.267 -12.875 11.739 1 82.14 307 THR A O 1
ATOM 2319 N N . PRO A 1 308 ? -15.46 -13.388 11.728 1 79.3 308 PRO A N 1
ATOM 2320 C CA . PRO A 1 308 ? -15.305 -14.289 12.873 1 79.3 308 PRO A CA 1
ATOM 2321 C C . PRO A 1 308 ? -14.683 -15.63 12.488 1 79.3 308 PRO A C 1
ATOM 2323 O O . PRO A 1 308 ? -14.8 -16.062 11.338 1 79.3 308 PRO A O 1
ATOM 2326 N N . ASN A 1 309 ? -13.943 -16.212 13.417 1 79.48 309 ASN A N 1
ATOM 2327 C CA . ASN A 1 309 ? -13.691 -17.648 13.364 1 79.48 309 ASN A CA 1
ATOM 2328 C C . ASN A 1 309 ? -14.926 -18.449 13.765 1 79.48 309 ASN A C 1
ATOM 2330 O O . ASN A 1 309 ? -15.044 -18.883 14.912 1 79.48 309 ASN A O 1
ATOM 2334 N N . ASP A 1 310 ? -15.832 -18.494 12.826 1 73.21 310 ASP A N 1
ATOM 2335 C CA . ASP A 1 310 ? -17.115 -19.109 13.15 1 73.21 310 ASP A CA 1
ATOM 2336 C C . ASP A 1 310 ? -16.976 -20.622 13.303 1 73.21 310 ASP A C 1
ATOM 2338 O O . ASP A 1 310 ? -17.192 -21.37 12.348 1 73.21 310 ASP A O 1
ATOM 2342 N N . PHE A 1 311 ? -16.719 -21.09 14.515 1 65.35 311 PHE A N 1
ATOM 2343 C CA . PHE A 1 311 ? -16.406 -22.482 14.819 1 65.35 311 PHE A CA 1
ATOM 2344 C C . PHE A 1 311 ? -17.559 -23.395 14.422 1 65.35 311 PHE A C 1
ATOM 2346 O O . PHE A 1 311 ? -17.35 -24.418 13.765 1 65.35 311 PHE A O 1
ATOM 2353 N N . PRO A 1 312 ? -18.698 -22.975 14.728 1 63.75 312 PRO A N 1
ATOM 2354 C CA . PRO A 1 312 ? -19.779 -23.889 14.35 1 63.75 312 PRO A CA 1
ATOM 2355 C C . PRO A 1 312 ? -19.909 -24.055 12.838 1 63.75 312 PRO A C 1
ATOM 2357 O O . PRO A 1 312 ? -20.1 -25.172 12.35 1 63.75 312 PRO A O 1
ATOM 2360 N N . SER A 1 313 ? -19.756 -22.91 12.108 1 63.67 313 SER A N 1
ATOM 2361 C CA . SER A 1 313 ? -19.885 -22.981 10.656 1 63.67 313 SER A CA 1
ATOM 2362 C C . SER A 1 313 ? -18.691 -23.695 10.03 1 63.67 313 SER A C 1
ATOM 2364 O O . SER A 1 313 ? -18.85 -24.465 9.081 1 63.67 313 SER A O 1
ATOM 2366 N N . LEU A 1 314 ? -17.589 -23.523 10.643 1 62.38 314 LEU A N 1
ATOM 2367 C CA . LEU A 1 314 ? -16.364 -24.083 10.083 1 62.38 314 LEU A CA 1
ATOM 2368 C C . LEU A 1 314 ? -16.269 -25.578 10.37 1 62.38 314 LEU A C 1
ATOM 2370 O O . LEU A 1 314 ? -15.814 -26.349 9.523 1 62.38 314 LEU A O 1
ATOM 2374 N N . LEU A 1 315 ? -16.647 -25.938 11.509 1 60.74 315 LEU A N 1
ATOM 2375 C CA . LEU A 1 315 ? -16.638 -27.35 11.874 1 60.74 315 LEU A CA 1
ATOM 2376 C C . LEU A 1 315 ? -17.63 -28.137 11.024 1 60.74 315 LEU A C 1
ATOM 2378 O O . LEU A 1 315 ? -17.409 -29.316 10.738 1 60.74 315 LEU A O 1
ATOM 2382 N N . GLY A 1 316 ? -18.632 -27.406 10.632 1 59.19 316 GLY A N 1
ATOM 2383 C CA . GLY A 1 316 ? -19.575 -28.049 9.731 1 59.19 316 GLY A CA 1
ATOM 2384 C C . GLY A 1 316 ? -18.992 -28.334 8.36 1 59.19 316 GLY A C 1
ATOM 2385 O O . GLY A 1 316 ? -19.288 -29.368 7.757 1 59.19 316 GLY A O 1
ATOM 2386 N N . ILE A 1 317 ? -18.167 -27.463 7.881 1 56.5 317 ILE A N 1
ATOM 2387 C CA . ILE A 1 317 ? -17.524 -27.628 6.582 1 56.5 317 ILE A CA 1
ATOM 2388 C C . ILE A 1 317 ? -16.501 -28.759 6.652 1 56.5 317 ILE A C 1
ATOM 2390 O O . ILE A 1 317 ? -16.428 -29.595 5.748 1 56.5 317 ILE A O 1
ATOM 2394 N N . ALA A 1 318 ? -15.603 -28.776 7.656 1 55.27 318 ALA A N 1
ATOM 2395 C CA . ALA A 1 318 ? -14.564 -29.788 7.831 1 55.27 318 ALA A CA 1
ATOM 2396 C C . ALA A 1 318 ? -15.163 -31.191 7.847 1 55.27 318 ALA A C 1
ATOM 2398 O O . ALA A 1 318 ? -14.561 -32.135 7.329 1 55.27 318 ALA A O 1
ATOM 2399 N N . SER A 1 319 ? -16.213 -31.23 8.429 1 51.84 319 SER A N 1
ATOM 2400 C CA . SER A 1 319 ? -16.849 -32.543 8.459 1 51.84 319 SER A CA 1
ATOM 2401 C C . SER A 1 319 ? -17.216 -33.011 7.055 1 51.84 319 SER A C 1
ATOM 2403 O O . SER A 1 319 ? -17.238 -34.213 6.782 1 51.84 319 SER A O 1
ATOM 2405 N N . HIS A 1 320 ? -17.296 -32.003 6.161 1 47.91 320 HIS A N 1
ATOM 2406 C CA . HIS A 1 320 ? -17.656 -32.397 4.803 1 47.91 320 HIS A CA 1
ATOM 2407 C C . HIS A 1 320 ? -16.415 -32.624 3.947 1 47.91 320 HIS A C 1
ATOM 2409 O O . HIS A 1 320 ? -16.44 -33.425 3.01 1 47.91 320 HIS A O 1
ATOM 2415 N N . SER A 1 321 ? -15.317 -31.835 4.034 1 44.97 321 SER A N 1
ATOM 2416 C CA . SER A 1 321 ? -14.134 -31.895 3.181 1 44.97 321 SER A CA 1
ATOM 2417 C C . SER A 1 321 ? -13.274 -33.109 3.514 1 44.97 321 SER A C 1
ATOM 2419 O O . SER A 1 321 ? -12.324 -33.42 2.792 1 44.97 321 SER A O 1
ATOM 2421 N N . SER A 1 322 ? -13.182 -33.544 4.715 1 39.25 322 SER A N 1
ATOM 2422 C CA . SER A 1 322 ? -12.396 -34.734 5.021 1 39.25 322 SER A CA 1
ATOM 2423 C C . SER A 1 322 ? -12.856 -35.929 4.192 1 39.25 322 SER A C 1
ATOM 2425 O O . SER A 1 322 ? -12.184 -36.962 4.156 1 39.25 322 SER A O 1
ATOM 2427 N N . LYS A 1 323 ? -14.028 -35.848 3.669 1 36.91 323 LYS A N 1
ATOM 2428 C CA . LYS A 1 323 ? -14.437 -37.033 2.92 1 36.91 323 LYS A CA 1
ATOM 2429 C C . LYS A 1 323 ? -13.982 -36.948 1.466 1 36.91 323 LYS A C 1
ATOM 2431 O O . LYS A 1 323 ? -14.313 -37.814 0.654 1 36.91 323 LYS A O 1
ATOM 2436 N N . LEU A 1 324 ? -13.386 -35.756 1.005 1 30.22 324 LEU A N 1
ATOM 2437 C CA . LEU A 1 324 ? -12.967 -35.927 -0.381 1 30.22 324 LEU A CA 1
ATOM 2438 C C . LEU A 1 324 ? -11.512 -36.379 -0.458 1 30.22 324 LEU A C 1
ATOM 2440 O O . LEU A 1 324 ? -10.679 -35.939 0.337 1 30.22 324 LEU A O 1
ATOM 2444 N N . MET B 1 1 ? 31.722 -16.497 16.667 1 26.55 1 MET B N 1
ATOM 2445 C CA . MET B 1 1 ? 32.64 -15.361 16.685 1 26.55 1 MET B CA 1
ATOM 2446 C C . MET B 1 1 ? 33.227 -15.113 15.3 1 26.55 1 MET B C 1
ATOM 2448 O O . MET B 1 1 ? 33.394 -13.964 14.888 1 26.55 1 MET B O 1
ATOM 2452 N N . LEU B 1 2 ? 33.682 -16.202 14.583 1 33.53 2 LEU B N 1
ATOM 2453 C CA . LEU B 1 2 ? 34.357 -16.085 13.295 1 33.53 2 LEU B CA 1
ATOM 2454 C C . LEU B 1 2 ? 33.375 -15.683 12.2 1 33.53 2 LEU B C 1
ATOM 2456 O O . LEU B 1 2 ? 33.766 -15.075 11.201 1 33.53 2 LEU B O 1
ATOM 2460 N N . CYS B 1 3 ? 32.12 -16.16 12.276 1 34.77 3 CYS B N 1
ATOM 2461 C CA . CYS B 1 3 ? 31.156 -15.923 11.207 1 34.77 3 CYS B CA 1
ATOM 2462 C C . CYS B 1 3 ? 30.661 -14.482 11.228 1 34.77 3 CYS B C 1
ATOM 2464 O O . CYS B 1 3 ? 30.106 -13.997 10.241 1 34.77 3 CYS B O 1
ATOM 2466 N N . ARG B 1 4 ? 30.767 -13.796 12.41 1 37.01 4 ARG B N 1
ATOM 2467 C CA . ARG B 1 4 ? 30.316 -12.411 12.504 1 37.01 4 ARG B CA 1
ATOM 2468 C C . ARG B 1 4 ? 31.27 -11.473 11.773 1 37.01 4 ARG B C 1
ATOM 2470 O O . ARG B 1 4 ? 30.836 -10.513 11.133 1 37.01 4 ARG B O 1
ATOM 2477 N N . GLU B 1 5 ? 32.581 -11.665 11.906 1 38.88 5 GLU B N 1
ATOM 2478 C CA . GLU B 1 5 ? 33.558 -10.747 11.327 1 38.88 5 GLU B CA 1
ATOM 2479 C C . GLU B 1 5 ? 33.583 -10.856 9.805 1 38.88 5 GLU B C 1
ATOM 2481 O O . GLU B 1 5 ? 33.803 -9.861 9.111 1 38.88 5 GLU B O 1
ATOM 2486 N N . SER B 1 6 ? 33.375 -12.05 9.258 1 38.66 6 SER B N 1
ATOM 2487 C CA . SER B 1 6 ? 33.453 -12.209 7.809 1 38.66 6 SER B CA 1
ATOM 2488 C C . SER B 1 6 ? 32.239 -11.595 7.12 1 38.66 6 SER B C 1
ATOM 2490 O O . SER B 1 6 ? 32.354 -11.05 6.02 1 38.66 6 SER B O 1
ATOM 2492 N N . CYS B 1 7 ? 31.098 -11.638 7.739 1 33.98 7 CYS B N 1
ATOM 2493 C CA . CYS B 1 7 ? 29.91 -11.049 7.133 1 33.98 7 CYS B CA 1
ATOM 2494 C C . CYS B 1 7 ? 29.969 -9.527 7.184 1 33.98 7 CYS B C 1
ATOM 2496 O O . CYS B 1 7 ? 29.523 -8.852 6.254 1 33.98 7 CYS B O 1
ATOM 2498 N N . ALA B 1 8 ? 30.528 -8.886 8.249 1 38.24 8 ALA B N 1
ATOM 2499 C CA . ALA B 1 8 ? 30.701 -7.438 8.32 1 38.24 8 ALA B CA 1
ATOM 2500 C C . ALA B 1 8 ? 31.762 -6.964 7.331 1 38.24 8 ALA B C 1
ATOM 2502 O O . ALA B 1 8 ? 31.601 -5.923 6.69 1 38.24 8 ALA B O 1
ATOM 2503 N N . GLN B 1 9 ? 32.89 -7.584 7.184 1 36.01 9 GLN B N 1
ATOM 2504 C CA . GLN B 1 9 ? 33.942 -7.22 6.242 1 36.01 9 GLN B CA 1
ATOM 2505 C C . GLN B 1 9 ? 33.472 -7.389 4.8 1 36.01 9 GLN B C 1
ATOM 2507 O O . GLN B 1 9 ? 33.786 -6.564 3.939 1 36.01 9 GLN B O 1
ATOM 2512 N N . ALA B 1 10 ? 32.732 -8.391 4.503 1 37.49 10 ALA B N 1
ATOM 2513 C CA . ALA B 1 10 ? 32.194 -8.53 3.152 1 37.49 10 ALA B CA 1
ATOM 2514 C C . ALA B 1 10 ? 31.153 -7.453 2.863 1 37.49 10 ALA B C 1
ATOM 2516 O O . ALA B 1 10 ? 31.081 -6.933 1.747 1 37.49 10 ALA B O 1
ATOM 2517 N N . TRP B 1 11 ? 30.39 -7.081 3.892 1 33.34 11 TRP B N 1
ATOM 2518 C CA . TRP B 1 11 ? 29.477 -5.957 3.706 1 33.34 11 TRP B CA 1
ATOM 2519 C C . TRP B 1 11 ? 30.249 -4.655 3.517 1 33.34 11 TRP B C 1
ATOM 2521 O O . TRP B 1 11 ? 29.901 -3.84 2.659 1 33.34 11 TRP B O 1
ATOM 2531 N N . ARG B 1 12 ? 31.35 -4.353 4.247 1 36.52 12 ARG B N 1
ATOM 2532 C CA . ARG B 1 12 ? 32.155 -3.143 4.106 1 36.52 12 ARG B CA 1
ATOM 2533 C C . ARG B 1 12 ? 32.934 -3.154 2.795 1 36.52 12 ARG B C 1
ATOM 2535 O O . ARG B 1 12 ? 33.222 -2.097 2.23 1 36.52 12 ARG B O 1
ATOM 2542 N N . ALA B 1 13 ? 33.587 -4.241 2.373 1 36.12 13 ALA B N 1
ATOM 2543 C CA . ALA B 1 13 ? 34.379 -4.26 1.146 1 36.12 13 ALA B CA 1
ATOM 2544 C C . ALA B 1 13 ? 33.503 -3.997 -0.076 1 36.12 13 ALA B C 1
ATOM 2546 O O . ALA B 1 13 ? 33.957 -3.405 -1.057 1 36.12 13 ALA B O 1
ATOM 2547 N N . ARG B 1 14 ? 32.343 -4.571 -0.135 1 35.02 14 ARG B N 1
ATOM 2548 C CA . ARG B 1 14 ? 31.494 -4.325 -1.296 1 35.02 14 ARG B CA 1
ATOM 2549 C C . ARG B 1 14 ? 30.826 -2.957 -1.207 1 35.02 14 ARG B C 1
ATOM 2551 O O . ARG B 1 14 ? 30.092 -2.559 -2.113 1 35.02 14 ARG B O 1
ATOM 2558 N N . SER B 1 15 ? 31.01 -2.368 -0.064 1 29.21 15 SER B N 1
ATOM 2559 C CA . SER B 1 15 ? 30.511 -1.003 0.067 1 29.21 15 SER B CA 1
ATOM 2560 C C . SER B 1 15 ? 31.36 -0.024 -0.735 1 29.21 15 SER B C 1
ATOM 2562 O O . SER B 1 15 ? 31.265 1.19 -0.544 1 29.21 15 SER B O 1
ATOM 2564 N N . LYS B 1 16 ? 32.421 -0.461 -1.449 1 30.02 16 LYS B N 1
ATOM 2565 C CA . LYS B 1 16 ? 32.922 0.617 -2.297 1 30.02 16 LYS B CA 1
ATOM 2566 C C . LYS B 1 16 ? 31.777 1.34 -3 1 30.02 16 LYS B C 1
ATOM 2568 O O . LYS B 1 16 ? 30.764 0.725 -3.341 1 30.02 16 LYS B O 1
ATOM 2573 N N . VAL B 1 17 ? 31.947 2.693 -3.254 1 30.02 17 VAL B N 1
ATOM 2574 C CA . VAL B 1 17 ? 31.15 3.835 -3.687 1 30.02 17 VAL B CA 1
ATOM 2575 C C . VAL B 1 17 ? 30.462 3.514 -5.012 1 30.02 17 VAL B C 1
ATOM 2577 O O . VAL B 1 17 ? 31.116 3.437 -6.055 1 30.02 17 VAL B O 1
ATOM 2580 N N . LEU B 1 18 ? 29.844 2.436 -5.215 1 29.79 18 LEU B N 1
ATOM 2581 C CA . LEU B 1 18 ? 29.127 2.575 -6.478 1 29.79 18 LEU B CA 1
ATOM 2582 C C . LEU B 1 18 ? 28.463 3.945 -6.577 1 29.79 18 LEU B C 1
ATOM 2584 O O . LEU B 1 18 ? 27.51 4.232 -5.849 1 29.79 18 LEU B O 1
ATOM 2588 N N . ARG B 1 19 ? 29.218 4.969 -6.863 1 27.99 19 ARG B N 1
ATOM 2589 C CA . ARG B 1 19 ? 28.72 6.283 -7.258 1 27.99 19 ARG B CA 1
ATOM 2590 C C . ARG B 1 19 ? 27.512 6.155 -8.18 1 27.99 19 ARG B C 1
ATOM 2592 O O . ARG B 1 19 ? 27.609 5.571 -9.261 1 27.99 19 ARG B O 1
ATOM 2599 N N . TRP B 1 20 ? 26.353 6.109 -7.6 1 31.23 20 TRP B N 1
ATOM 2600 C CA . TRP B 1 20 ? 25.215 6.357 -8.478 1 31.23 20 TRP B CA 1
ATOM 2601 C C . TRP B 1 20 ? 25.531 7.461 -9.481 1 31.23 20 TRP B C 1
ATOM 2603 O O . TRP B 1 20 ? 26.122 8.483 -9.123 1 31.23 20 TRP B O 1
ATOM 2613 N N . PRO B 1 21 ? 25.833 7.14 -10.647 1 31.51 21 PRO B N 1
ATOM 2614 C CA . PRO B 1 21 ? 26.099 8.248 -11.567 1 31.51 21 PRO B CA 1
ATOM 2615 C C . PRO B 1 21 ? 25.18 9.445 -11.332 1 31.51 21 PRO B C 1
ATOM 2617 O O . PRO B 1 21 ? 24.055 9.279 -10.854 1 31.51 21 PRO B O 1
ATOM 2620 N N . ASP B 1 22 ? 25.788 10.612 -11.122 1 28.96 22 ASP B N 1
ATOM 2621 C CA . ASP B 1 22 ? 25.148 11.922 -11.051 1 28.96 22 ASP B CA 1
ATOM 2622 C C . ASP B 1 22 ? 24.141 12.103 -12.185 1 28.96 22 ASP B C 1
ATOM 2624 O O . ASP B 1 22 ? 24.502 12.023 -13.361 1 28.96 22 ASP B O 1
ATOM 2628 N N . PRO B 1 23 ? 22.868 11.891 -12.072 1 32.19 23 PRO B N 1
ATOM 2629 C CA . PRO B 1 23 ? 21.891 12.026 -13.156 1 32.19 23 PRO B CA 1
ATOM 2630 C C . PRO B 1 23 ? 21.88 13.424 -13.77 1 32.19 23 PRO B C 1
ATOM 2632 O O . PRO B 1 23 ? 20.936 13.784 -14.478 1 32.19 23 PRO B O 1
ATOM 2635 N N . SER B 1 24 ? 22.912 14.213 -13.694 1 28.59 24 SER B N 1
ATOM 2636 C CA . SER B 1 24 ? 22.789 15.598 -14.137 1 28.59 24 SER B CA 1
ATOM 2637 C C . SER B 1 24 ? 22.249 15.678 -15.561 1 28.59 24 SER B C 1
ATOM 2639 O O . SER B 1 24 ? 21.46 16.569 -15.882 1 28.59 24 SER B O 1
ATOM 2641 N N . THR B 1 25 ? 23.054 15.343 -16.667 1 28.45 25 THR B N 1
ATOM 2642 C CA . THR B 1 25 ? 23.09 16.149 -17.882 1 28.45 25 THR B CA 1
ATOM 2643 C C . THR B 1 25 ? 21.912 15.811 -18.791 1 28.45 25 THR B C 1
ATOM 2645 O O . THR B 1 25 ? 21.771 16.384 -19.873 1 28.45 25 THR B O 1
ATOM 2648 N N . GLU B 1 26 ? 21.506 14.415 -18.93 1 30 26 GLU B N 1
ATOM 2649 C CA . GLU B 1 26 ? 20.779 14.295 -20.19 1 30 26 GLU B CA 1
ATOM 2650 C C . GLU B 1 26 ? 19.394 14.927 -20.091 1 30 26 GLU B C 1
ATOM 2652 O O . GLU B 1 26 ? 18.809 14.987 -19.007 1 30 26 GLU B O 1
ATOM 2657 N N . PRO B 1 27 ? 18.839 15.547 -21.161 1 31.81 27 PRO B N 1
ATOM 2658 C CA . PRO B 1 27 ? 17.576 16.282 -21.265 1 31.81 27 PRO B CA 1
ATOM 2659 C C . PRO B 1 27 ? 16.408 15.541 -20.617 1 31.81 27 PRO B C 1
ATOM 2661 O O . PRO B 1 27 ? 16.464 14.321 -20.448 1 31.81 27 PRO B O 1
ATOM 2664 N N . ALA B 1 28 ? 15.299 16.274 -20.16 1 32.13 28 ALA B N 1
ATOM 2665 C CA . ALA B 1 28 ? 14.072 15.975 -19.427 1 32.13 28 ALA B CA 1
ATOM 2666 C C . ALA B 1 28 ? 13.36 14.762 -20.02 1 32.13 28 ALA B C 1
ATOM 2668 O O . ALA B 1 28 ? 12.436 14.908 -20.823 1 32.13 28 ALA B O 1
ATOM 2669 N N . ALA B 1 29 ? 14.038 13.726 -20.552 1 31.61 29 ALA B N 1
ATOM 2670 C CA . ALA B 1 29 ? 13.314 12.535 -20.985 1 31.61 29 ALA B CA 1
ATOM 2671 C C . ALA B 1 29 ? 12.488 11.949 -19.843 1 31.61 29 ALA B C 1
ATOM 2673 O O . ALA B 1 29 ? 12.858 12.076 -18.673 1 31.61 29 ALA B O 1
ATOM 2674 N N . SER B 1 30 ? 11.191 11.479 -20.094 1 41 30 SER B N 1
ATOM 2675 C CA . SER B 1 30 ? 10.142 10.917 -19.249 1 41 30 SER B CA 1
ATOM 2676 C C . SER B 1 30 ? 10.727 10.003 -18.177 1 41 30 SER B C 1
ATOM 2678 O O . SER B 1 30 ? 11.518 9.107 -18.481 1 41 30 SER B O 1
ATOM 2680 N N . TRP B 1 31 ? 10.934 10.583 -17.152 1 43.4 31 TRP B N 1
ATOM 2681 C CA . TRP B 1 31 ? 11.376 9.769 -16.024 1 43.4 31 TRP B CA 1
ATOM 2682 C C . TRP B 1 31 ? 10.708 8.399 -16.046 1 43.4 31 TRP B C 1
ATOM 2684 O O . TRP B 1 31 ? 9.485 8.295 -15.924 1 43.4 31 TRP B O 1
ATOM 2694 N N . GLN B 1 32 ? 11.178 7.424 -16.836 1 52.43 32 GLN B N 1
ATOM 2695 C CA . GLN B 1 32 ? 10.684 6.055 -16.734 1 52.43 32 GLN B CA 1
ATOM 2696 C C . GLN B 1 32 ? 11.247 5.358 -15.498 1 52.43 32 GLN B C 1
ATOM 2698 O O . GLN B 1 32 ? 10.757 4.3 -15.098 1 52.43 32 GLN B O 1
ATOM 2703 N N . GLY B 1 33 ? 11.857 6.211 -14.546 1 55.47 33 GLY B N 1
ATOM 2704 C CA . GLY B 1 33 ? 12.602 5.848 -13.351 1 55.47 33 GLY B CA 1
ATOM 2705 C C . GLY B 1 33 ? 12.619 4.354 -13.09 1 55.47 33 GLY B C 1
ATOM 2706 O O . GLY B 1 33 ? 11.757 3.622 -13.58 1 55.47 33 GLY B O 1
ATOM 2707 N N . SER B 1 34 ? 13.685 3.791 -12.662 1 69.12 34 SER B N 1
ATOM 2708 C CA . SER B 1 34 ? 13.841 2.418 -12.194 1 69.12 34 SER B CA 1
ATOM 2709 C C . SER B 1 34 ? 13.012 2.164 -10.939 1 69.12 34 SER B C 1
ATOM 2711 O O . SER B 1 34 ? 12.539 3.106 -10.3 1 69.12 34 SER B O 1
ATOM 2713 N N . ALA B 1 35 ? 12.717 1.014 -10.638 1 73.71 35 ALA B N 1
ATOM 2714 C CA . ALA B 1 35 ? 11.847 0.546 -9.562 1 73.71 35 ALA B CA 1
ATOM 2715 C C . ALA B 1 35 ? 12.276 1.126 -8.218 1 73.71 35 ALA B C 1
ATOM 2717 O O . ALA B 1 35 ? 11.442 1.355 -7.339 1 73.71 35 ALA B O 1
ATOM 2718 N N . CYS B 1 36 ? 13.547 1.616 -8.103 1 83.11 36 CYS B N 1
ATOM 2719 C CA . CYS B 1 36 ? 14.036 2.039 -6.795 1 83.11 36 CYS B CA 1
ATOM 2720 C C . CYS B 1 36 ? 14.514 3.485 -6.834 1 83.11 36 CYS B C 1
ATOM 2722 O O . CYS B 1 36 ? 14.975 4.018 -5.823 1 83.11 36 CYS B O 1
ATOM 2724 N N . GLU B 1 37 ? 14.332 4.119 -7.925 1 88.02 37 GLU B N 1
ATOM 2725 C CA . GLU B 1 37 ? 14.826 5.485 -8.073 1 88.02 37 GLU B CA 1
ATOM 2726 C C . GLU B 1 37 ? 13.81 6.498 -7.554 1 88.02 37 GLU B C 1
ATOM 2728 O O . GLU B 1 37 ? 12.616 6.39 -7.84 1 88.02 37 GLU B O 1
ATOM 2733 N N . ALA B 1 38 ? 14.366 7.424 -6.813 1 92.01 38 ALA B N 1
ATOM 2734 C CA . ALA B 1 38 ? 13.501 8.48 -6.292 1 92.01 38 ALA B CA 1
ATOM 2735 C C . ALA B 1 38 ? 13.002 9.384 -7.415 1 92.01 38 ALA B C 1
ATOM 2737 O O . ALA B 1 38 ? 13.764 9.745 -8.315 1 92.01 38 ALA B O 1
ATOM 2738 N N . PRO B 1 39 ? 11.772 9.725 -7.412 1 93.57 39 PRO B N 1
ATOM 2739 C CA . PRO B 1 39 ? 11.295 10.731 -8.364 1 93.57 39 PRO B CA 1
ATOM 2740 C C . PRO B 1 39 ? 11.876 12.117 -8.097 1 93.57 39 PRO B C 1
ATOM 2742 O O . PRO B 1 39 ? 12.347 12.391 -6.99 1 93.57 39 PRO B O 1
ATOM 2745 N N . PRO B 1 40 ? 11.807 12.966 -9.126 1 91.72 40 PRO B N 1
ATOM 2746 C CA . PRO B 1 40 ? 12.255 14.343 -8.906 1 91.72 40 PRO B CA 1
ATOM 2747 C C . PRO B 1 40 ? 11.474 15.047 -7.798 1 91.72 40 PRO B C 1
ATOM 2749 O O . PRO B 1 40 ? 10.269 14.83 -7.653 1 91.72 40 PRO B O 1
ATOM 2752 N N . ASP B 1 41 ? 12.153 15.896 -7.048 1 94.74 41 ASP B N 1
ATOM 2753 C CA . ASP B 1 41 ? 11.571 16.645 -5.939 1 94.74 41 ASP B CA 1
ATOM 2754 C C . ASP B 1 41 ? 12.334 17.945 -5.694 1 94.74 41 ASP B C 1
ATOM 2756 O O . ASP B 1 41 ? 13.284 18.259 -6.414 1 94.74 41 ASP B O 1
ATOM 2760 N N . VAL B 1 42 ? 11.735 18.839 -4.837 1 94.36 42 VAL B N 1
ATOM 2761 C CA . VAL B 1 42 ? 12.372 20.083 -4.417 1 94.36 42 VAL B CA 1
ATOM 2762 C C . VAL B 1 42 ? 12.434 20.142 -2.892 1 94.36 42 VAL B C 1
ATOM 2764 O O . VAL B 1 42 ? 11.462 19.806 -2.212 1 94.36 42 VAL B O 1
ATOM 2767 N N . ASP B 1 43 ? 13.504 20.539 -2.317 1 91.14 43 ASP B N 1
ATOM 2768 C CA . ASP B 1 43 ? 13.753 20.497 -0.879 1 91.14 43 ASP B CA 1
ATOM 2769 C C . ASP B 1 43 ? 12.935 21.559 -0.148 1 91.14 43 ASP B C 1
ATOM 2771 O O . ASP B 1 43 ? 12.631 21.409 1.037 1 91.14 43 ASP B O 1
ATOM 2775 N N . THR B 1 44 ? 12.559 22.594 -0.849 1 92.84 44 THR B N 1
ATOM 2776 C CA . THR B 1 44 ? 11.799 23.684 -0.248 1 92.84 44 THR B CA 1
ATOM 2777 C C . THR B 1 44 ? 10.301 23.47 -0.441 1 92.84 44 THR B C 1
ATOM 2779 O O . THR B 1 44 ? 9.883 22.485 -1.054 1 92.84 44 THR B O 1
ATOM 2782 N N . ASP B 1 45 ? 9.53 24.325 0.151 1 94.22 45 ASP B N 1
ATOM 2783 C CA . ASP B 1 45 ? 8.084 24.3 -0.049 1 94.22 45 ASP B CA 1
ATOM 2784 C C . ASP B 1 45 ? 7.693 25.049 -1.321 1 94.22 45 ASP B C 1
ATOM 2786 O O . ASP B 1 45 ? 6.948 26.03 -1.265 1 94.22 45 ASP B O 1
ATOM 2790 N N . ASP B 1 46 ? 8.309 24.636 -2.401 1 96.3 46 ASP B N 1
ATOM 2791 C CA . ASP B 1 46 ? 8.005 25.102 -3.75 1 96.3 46 ASP B CA 1
ATOM 2792 C C . ASP B 1 46 ? 7.457 23.967 -4.612 1 96.3 46 ASP B C 1
ATOM 2794 O O . ASP B 1 46 ? 7.721 22.793 -4.343 1 96.3 46 ASP B O 1
ATOM 2798 N N . CYS B 1 47 ? 6.7 24.379 -5.544 1 97.15 47 CYS B N 1
ATOM 2799 C CA . CYS B 1 47 ? 6.107 23.387 -6.434 1 97.15 47 CYS B CA 1
ATOM 2800 C C . CYS B 1 47 ? 7.168 22.747 -7.321 1 97.15 47 CYS B C 1
ATOM 2802 O O . CYS B 1 47 ? 8.193 23.365 -7.615 1 97.15 47 CYS B O 1
ATOM 2804 N N . LEU B 1 48 ? 6.894 21.544 -7.725 1 96.07 48 LEU B N 1
ATOM 2805 C CA . LEU B 1 48 ? 7.784 20.789 -8.6 1 96.07 48 LEU B CA 1
ATOM 2806 C C . LEU B 1 48 ? 7.964 21.5 -9.937 1 96.07 48 LEU B C 1
ATOM 2808 O O . LEU B 1 48 ? 6.994 21.996 -10.516 1 96.07 48 LEU B O 1
ATOM 2812 N N . GLN B 1 49 ? 9.178 21.545 -10.397 1 90.67 49 GLN B N 1
ATOM 2813 C CA . GLN B 1 49 ? 9.471 22.136 -11.699 1 90.67 49 GLN B CA 1
ATOM 2814 C C . GLN B 1 49 ? 9.083 21.191 -12.832 1 90.67 49 GLN B C 1
ATOM 2816 O O . GLN B 1 49 ? 8.577 21.629 -13.867 1 90.67 49 GLN B O 1
ATOM 2821 N N . GLU B 1 50 ? 9.364 19.918 -12.566 1 88.55 50 GLU B N 1
ATOM 2822 C CA . GLU B 1 50 ? 8.983 18.84 -13.473 1 88.55 50 GLU B CA 1
ATOM 2823 C C . GLU B 1 50 ? 8.235 17.735 -12.734 1 88.55 50 GLU B C 1
ATOM 2825 O O . GLU B 1 50 ? 8.614 17.356 -11.624 1 88.55 50 GLU B O 1
ATOM 2830 N N . TYR B 1 51 ? 7.118 17.404 -13.332 1 90.82 51 TYR B N 1
ATOM 2831 C CA . TYR B 1 51 ? 6.325 16.333 -12.738 1 90.82 51 TYR B CA 1
ATOM 2832 C C . TYR B 1 51 ? 5.812 15.376 -13.808 1 90.82 51 TYR B C 1
ATOM 2834 O O . TYR B 1 51 ? 5.151 15.797 -14.76 1 90.82 51 TYR B O 1
ATOM 2842 N N . CYS B 1 52 ? 6.268 14.114 -13.653 1 86.24 52 CYS B N 1
ATOM 2843 C CA . CYS B 1 52 ? 5.781 13.082 -14.561 1 86.24 52 CYS B CA 1
ATOM 2844 C C . CYS B 1 52 ? 4.511 12.435 -14.021 1 86.24 52 CYS B C 1
ATOM 2846 O O . CYS B 1 52 ? 4.509 11.889 -12.916 1 86.24 52 CYS B O 1
ATOM 2848 N N . ASN B 1 53 ? 3.526 12.528 -14.846 1 86.31 53 ASN B N 1
ATOM 2849 C CA . ASN B 1 53 ? 2.257 11.945 -14.426 1 86.31 53 ASN B CA 1
ATOM 2850 C C . ASN B 1 53 ? 2.227 10.437 -14.66 1 86.31 53 ASN B C 1
ATOM 2852 O O . ASN B 1 53 ? 2.029 9.984 -15.789 1 86.31 53 ASN B O 1
ATOM 2856 N N . LEU B 1 54 ? 2.362 9.778 -13.555 1 89.48 54 LEU B N 1
ATOM 2857 C CA . LEU B 1 54 ? 2.338 8.323 -13.649 1 89.48 54 LEU B CA 1
ATOM 2858 C C . LEU B 1 54 ? 0.942 7.782 -13.357 1 89.48 54 LEU B C 1
ATOM 2860 O O . LEU B 1 54 ? 0.666 6.605 -13.594 1 89.48 54 LEU B O 1
ATOM 2864 N N . PHE B 1 55 ? 0.112 8.615 -12.801 1 93.42 55 PHE B N 1
ATOM 2865 C CA . PHE B 1 55 ? -1.324 8.376 -12.716 1 93.42 55 PHE B CA 1
ATOM 2866 C C . PHE B 1 55 ? -2.062 9.11 -13.83 1 93.42 55 PHE B C 1
ATOM 2868 O O . PHE B 1 55 ? -1.503 10.007 -14.466 1 93.42 55 PHE B O 1
ATOM 2875 N N . SER B 1 56 ? -3.282 8.694 -14.036 1 93.04 56 SER B N 1
ATOM 2876 C CA . SER B 1 56 ? -4.143 9.484 -14.909 1 93.04 56 SER B CA 1
ATOM 2877 C C . SER B 1 56 ? -4.337 10.895 -14.364 1 93.04 56 SER B C 1
ATOM 2879 O O . SER B 1 56 ? -4.508 11.082 -13.158 1 93.04 56 SER B O 1
ATOM 2881 N N . LEU B 1 57 ? -4.417 11.877 -15.195 1 92.3 57 LEU B N 1
ATOM 2882 C CA . LEU B 1 57 ? -4.509 13.285 -14.824 1 92.3 57 LEU B CA 1
ATOM 2883 C C . LEU B 1 57 ? -5.85 13.587 -14.163 1 92.3 57 LEU B C 1
ATOM 2885 O O . LEU B 1 57 ? -5.964 14.536 -13.385 1 92.3 57 LEU B O 1
ATOM 2889 N N . ASP B 1 58 ? -6.821 12.761 -14.449 1 92.98 58 ASP B N 1
ATOM 2890 C CA . ASP B 1 58 ? -8.176 13.052 -13.99 1 92.98 58 ASP B CA 1
ATOM 2891 C C . ASP B 1 58 ? -8.61 12.071 -12.904 1 92.98 58 ASP B C 1
ATOM 2893 O O . ASP B 1 58 ? -9.804 11.931 -12.628 1 92.98 58 ASP B O 1
ATOM 2897 N N . ILE B 1 59 ? -7.684 11.41 -12.326 1 94.78 59 ILE B N 1
ATOM 2898 C CA . ILE B 1 59 ? -8.023 10.314 -11.425 1 94.78 59 ILE B CA 1
ATOM 2899 C C . ILE B 1 59 ? -8.803 10.854 -10.228 1 94.78 59 ILE B C 1
ATOM 2901 O O . ILE B 1 59 ? -9.607 10.136 -9.628 1 94.78 59 ILE B O 1
ATOM 2905 N N . LEU B 1 60 ? -8.587 12.186 -9.882 1 96.66 60 LEU B N 1
ATOM 2906 C CA . LEU B 1 60 ? -9.303 12.78 -8.758 1 96.66 60 LEU B CA 1
ATOM 2907 C C . LEU B 1 60 ? -10.146 13.965 -9.217 1 96.66 60 LEU B C 1
ATOM 2909 O O . LEU B 1 60 ? -10.427 14.873 -8.431 1 96.66 60 LEU B O 1
ATOM 2913 N N . LYS B 1 61 ? -10.428 13.968 -10.465 1 95.05 61 LYS B N 1
ATOM 2914 C CA . LYS B 1 61 ? -11.242 15.056 -10.999 1 95.05 61 LYS B CA 1
ATOM 2915 C C . LYS B 1 61 ? -12.566 15.171 -10.249 1 95.05 61 LYS B C 1
ATOM 2917 O O . LYS B 1 61 ? -13.252 14.17 -10.032 1 95.05 61 LYS B O 1
ATOM 2922 N N . GLY B 1 62 ? -12.837 16.405 -9.812 1 93.82 62 GLY B N 1
ATOM 2923 C CA . GLY B 1 62 ? -14.104 16.68 -9.153 1 93.82 62 GLY B CA 1
ATOM 2924 C C . GLY B 1 62 ? -14.08 16.38 -7.666 1 93.82 62 GLY B C 1
ATOM 2925 O O . GLY B 1 62 ? -15.06 16.628 -6.961 1 93.82 62 GLY B O 1
ATOM 2926 N N . LYS B 1 63 ? -13.008 15.863 -7.164 1 97.08 63 LYS B N 1
ATOM 2927 C CA . LYS B 1 63 ? -12.884 15.563 -5.741 1 97.08 63 LYS B CA 1
ATOM 2928 C C . LYS B 1 63 ? -12.292 16.746 -4.979 1 97.08 63 LYS B C 1
ATOM 2930 O O . LYS B 1 63 ? -11.637 17.606 -5.57 1 97.08 63 LYS B O 1
ATOM 2935 N N . VAL B 1 64 ? -12.565 16.838 -3.675 1 98.39 64 VAL B N 1
ATOM 2936 C CA . VAL B 1 64 ? -12.033 17.868 -2.789 1 98.39 64 VAL B CA 1
ATOM 2937 C C . VAL B 1 64 ? -11.312 17.216 -1.612 1 98.39 64 VAL B C 1
ATOM 2939 O O . VAL B 1 64 ? -11.858 16.323 -0.959 1 98.39 64 VAL B O 1
ATOM 2942 N N . ALA B 1 65 ? -10.105 17.64 -1.383 1 98.81 65 ALA B N 1
ATOM 2943 C CA . ALA B 1 65 ? -9.308 17.096 -0.287 1 98.81 65 ALA B CA 1
ATOM 2944 C C . ALA B 1 65 ? -9.092 18.139 0.805 1 98.81 65 ALA B C 1
ATOM 2946 O O . ALA B 1 65 ? -8.863 19.315 0.513 1 98.81 65 ALA B O 1
ATOM 2947 N N . PHE B 1 66 ? -9.241 17.736 2.052 1 98.88 66 PHE B N 1
ATOM 2948 C CA . PHE B 1 66 ? -8.909 18.509 3.244 1 98.88 66 PHE B CA 1
ATOM 2949 C C . PHE B 1 66 ? -7.619 18.001 3.876 1 98.88 66 PHE B C 1
ATOM 2951 O O . PHE B 1 66 ? -7.551 16.857 4.329 1 98.88 66 PHE B O 1
ATOM 2958 N N . ILE B 1 67 ? -6.597 18.841 3.924 1 98.9 67 ILE B N 1
ATOM 2959 C CA . ILE B 1 67 ? -5.275 18.41 4.367 1 98.9 67 ILE B CA 1
ATOM 2960 C C . ILE B 1 67 ? -4.826 19.26 5.553 1 98.9 67 ILE B C 1
ATOM 2962 O O . ILE B 1 67 ? -4.542 20.45 5.399 1 98.9 67 ILE B O 1
ATOM 2966 N N . THR B 1 68 ? -4.743 18.679 6.733 1 98.78 68 THR B N 1
ATOM 2967 C CA . THR B 1 68 ? -4.147 19.383 7.863 1 98.78 68 THR B CA 1
ATOM 2968 C C . THR B 1 68 ? -2.627 19.426 7.733 1 98.78 68 THR B C 1
ATOM 2970 O O . THR B 1 68 ? -2.011 18.463 7.271 1 98.78 68 THR B O 1
ATOM 2973 N N . GLY B 1 69 ? -2.078 20.526 8.099 1 97.59 69 GLY B N 1
ATOM 2974 C CA . GLY B 1 69 ? -0.651 20.686 7.873 1 97.59 69 GLY B CA 1
ATOM 2975 C C . GLY B 1 69 ? -0.281 20.729 6.403 1 97.59 69 GLY B C 1
ATOM 2976 O O . GLY B 1 69 ? 0.775 20.23 6.008 1 97.59 69 GLY B O 1
ATOM 2977 N N . GLY B 1 70 ? -1.135 21.269 5.586 1 97.58 70 GLY B N 1
ATOM 2978 C CA . GLY B 1 70 ? -0.96 21.217 4.143 1 97.58 70 GLY B CA 1
ATOM 2979 C C . GLY B 1 70 ? -0.143 22.374 3.599 1 97.58 70 GLY B C 1
ATOM 2980 O O . GLY B 1 70 ? 0.105 22.453 2.395 1 97.58 70 GLY B O 1
ATOM 2981 N N . GLY B 1 71 ? 0.35 23.26 4.507 1 96.37 71 GLY B N 1
ATOM 2982 C CA . GLY B 1 71 ? 1.034 24.459 4.051 1 96.37 71 GLY B CA 1
ATOM 2983 C C . GLY B 1 71 ? 2.532 24.27 3.898 1 96.37 71 GLY B C 1
ATOM 2984 O O . GLY B 1 71 ? 3.22 25.136 3.353 1 96.37 71 GLY B O 1
ATOM 2985 N N . SER B 1 72 ? 3.054 23.078 4.331 1 95.8 72 SER B N 1
ATOM 2986 C CA . SER B 1 72 ? 4.498 22.875 4.279 1 95.8 72 SER B CA 1
ATOM 2987 C C . SER B 1 72 ? 4.847 21.391 4.242 1 95.8 72 SER B C 1
ATOM 2989 O O . SER B 1 72 ? 3.99 20.54 4.493 1 95.8 72 SER B O 1
ATOM 2991 N N . GLY B 1 73 ? 6.088 21.139 3.798 1 96.35 73 GLY B N 1
ATOM 2992 C CA . G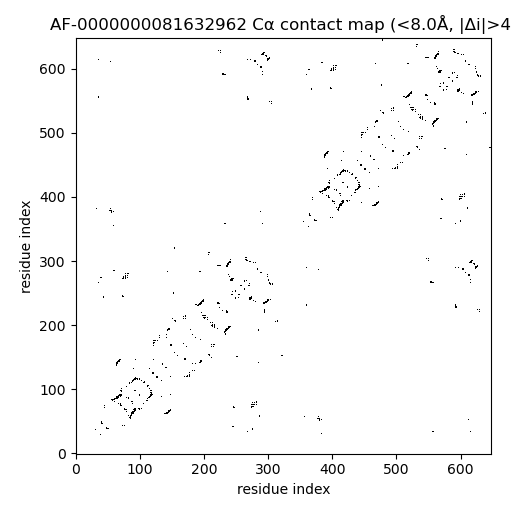LY B 1 73 ? 6.657 19.804 3.895 1 96.35 73 GLY B CA 1
ATOM 2993 C C . GLY B 1 73 ? 5.874 18.763 3.117 1 96.35 73 GLY B C 1
ATOM 2994 O O . GLY B 1 73 ? 5.539 18.975 1.95 1 96.35 73 GLY B O 1
ATOM 2995 N N . ILE B 1 74 ? 5.653 17.648 3.797 1 97.63 74 ILE B N 1
ATOM 2996 C CA . ILE B 1 74 ? 4.975 16.513 3.181 1 97.63 74 ILE B CA 1
ATOM 2997 C C . ILE B 1 74 ? 3.557 16.914 2.781 1 97.63 74 ILE B C 1
ATOM 2999 O O . ILE B 1 74 ? 3.099 16.585 1.684 1 97.63 74 ILE B O 1
ATOM 3003 N N . GLY B 1 75 ? 2.847 17.686 3.678 1 98.35 75 GLY B N 1
ATOM 3004 C CA . GLY B 1 75 ? 1.487 18.11 3.389 1 98.35 75 GLY B CA 1
ATOM 3005 C C . GLY B 1 75 ? 1.385 18.989 2.156 1 98.35 75 GLY B C 1
ATOM 3006 O O . GLY B 1 75 ? 0.44 18.863 1.374 1 98.35 75 GLY B O 1
ATOM 3007 N N . PHE B 1 76 ? 2.37 19.864 1.966 1 98.46 76 PHE B N 1
ATOM 3008 C CA . PHE B 1 76 ? 2.421 20.734 0.797 1 98.46 76 PHE B CA 1
ATOM 3009 C C . PHE B 1 76 ? 2.544 19.916 -0.483 1 98.46 76 PHE B C 1
ATOM 3011 O O . PHE B 1 76 ? 1.834 20.169 -1.458 1 98.46 76 PHE B O 1
ATOM 3018 N N . ARG B 1 77 ? 3.416 18.925 -0.456 1 98.6 77 ARG B N 1
ATOM 3019 C CA . ARG B 1 77 ? 3.644 18.104 -1.641 1 98.6 77 ARG B CA 1
ATOM 3020 C C . ARG B 1 77 ? 2.446 17.202 -1.921 1 98.6 77 ARG B C 1
ATOM 3022 O O . ARG B 1 77 ? 2.094 16.971 -3.08 1 98.6 77 ARG B O 1
ATOM 3029 N N . ILE B 1 78 ? 1.812 16.705 -0.87 1 98.79 78 ILE B N 1
ATOM 3030 C CA . ILE B 1 78 ? 0.589 15.93 -1.049 1 98.79 78 ILE B CA 1
ATOM 3031 C C . ILE B 1 78 ? -0.467 16.786 -1.745 1 98.79 78 ILE B C 1
ATOM 3033 O O . ILE B 1 78 ? -1.086 16.35 -2.718 1 98.79 78 ILE B O 1
ATOM 3037 N N . ALA B 1 79 ? -0.658 17.995 -1.276 1 98.83 79 ALA B N 1
ATOM 3038 C CA . ALA B 1 79 ? -1.624 18.901 -1.894 1 98.83 79 ALA B CA 1
ATOM 3039 C C . ALA B 1 79 ? -1.313 19.107 -3.374 1 98.83 79 ALA B C 1
ATOM 3041 O O . ALA B 1 79 ? -2.203 19.006 -4.221 1 98.83 79 ALA B O 1
ATOM 3042 N N . GLU B 1 80 ? -0.069 19.35 -3.656 1 98.74 80 GLU B N 1
ATOM 3043 C CA . GLU B 1 80 ? 0.335 19.614 -5.034 1 98.74 80 GLU B CA 1
ATOM 3044 C C . GLU B 1 80 ? 0.011 18.429 -5.94 1 98.74 80 GLU B C 1
ATOM 3046 O O . GLU B 1 80 ? -0.597 18.599 -6.999 1 98.74 80 GLU B O 1
ATOM 3051 N N . VAL B 1 81 ? 0.422 17.244 -5.532 1 98.56 81 VAL B N 1
ATOM 3052 C CA . VAL B 1 81 ? 0.276 16.057 -6.369 1 98.56 81 VAL B CA 1
ATOM 3053 C C . VAL B 1 81 ? -1.205 15.735 -6.556 1 98.56 81 VAL B C 1
ATOM 3055 O O . VAL B 1 81 ? -1.637 15.394 -7.659 1 98.56 81 VAL B O 1
ATOM 3058 N N . LEU B 1 82 ? -2.013 15.868 -5.505 1 98.67 82 LEU B N 1
ATOM 3059 C CA . LEU B 1 82 ? -3.448 15.649 -5.653 1 98.67 82 LEU B CA 1
ATOM 3060 C C . LEU B 1 82 ? -4.056 16.66 -6.619 1 98.67 82 LEU B C 1
ATOM 3062 O O . LEU B 1 82 ? -4.877 16.3 -7.465 1 98.67 82 LEU B O 1
ATOM 3066 N N . MET B 1 83 ? -3.621 17.879 -6.529 1 98.51 83 MET B N 1
ATOM 3067 C CA . MET B 1 83 ? -4.153 18.939 -7.381 1 98.51 83 MET B CA 1
ATOM 3068 C C . MET B 1 83 ? -3.717 18.743 -8.829 1 98.51 83 MET B C 1
ATOM 3070 O O . MET B 1 83 ? -4.487 19.006 -9.754 1 98.51 83 MET B O 1
ATOM 3074 N N . ARG B 1 84 ? -2.547 18.266 -9.071 1 97.94 84 ARG B N 1
ATOM 3075 C CA . ARG B 1 84 ? -2.076 17.985 -10.423 1 97.94 84 ARG B CA 1
ATOM 3076 C C . ARG B 1 84 ? -2.901 16.877 -11.071 1 97.94 84 ARG B C 1
ATOM 3078 O O . ARG B 1 84 ? -2.853 16.692 -12.289 1 97.94 84 ARG B O 1
ATOM 3085 N N . HIS B 1 85 ? -3.613 16.193 -10.286 1 97.75 85 HIS B N 1
ATOM 3086 C CA . HIS B 1 85 ? -4.451 15.115 -10.798 1 97.75 85 HIS B CA 1
ATOM 3087 C C . HIS B 1 85 ? -5.931 15.455 -10.663 1 97.75 85 HIS B C 1
ATOM 3089 O O . HIS B 1 85 ? -6.76 14.568 -10.451 1 97.75 85 HIS B O 1
ATOM 3095 N N . GLY B 1 86 ? -6.258 16.757 -10.605 1 96.76 86 GLY B N 1
ATOM 3096 C CA . GLY B 1 86 ? -7.619 17.239 -10.783 1 96.76 86 GLY B CA 1
ATOM 3097 C C . GLY B 1 86 ? -8.329 17.517 -9.472 1 96.76 86 GLY B C 1
ATOM 3098 O O . GLY B 1 86 ? -9.481 17.955 -9.465 1 96.76 86 GLY B O 1
ATOM 3099 N N . CYS B 1 87 ? -7.689 17.334 -8.378 1 97.84 87 CYS B N 1
ATOM 3100 C CA . CYS B 1 87 ? -8.301 17.496 -7.064 1 97.84 87 CYS B CA 1
ATOM 3101 C C . CYS B 1 87 ? -8.303 18.96 -6.641 1 97.84 87 CYS B C 1
ATOM 3103 O O . CYS B 1 87 ? -7.319 19.672 -6.849 1 97.84 87 CYS B O 1
ATOM 3105 N N . GLN B 1 88 ? -9.357 19.441 -6.067 1 98.44 88 GLN B N 1
ATOM 3106 C CA . GLN B 1 88 ? -9.335 20.688 -5.31 1 98.44 88 GLN B CA 1
ATOM 3107 C C . GLN B 1 88 ? -8.938 20.443 -3.857 1 98.44 88 GLN B C 1
ATOM 3109 O O . GLN B 1 88 ? -9.174 19.36 -3.317 1 98.44 88 GLN B O 1
ATOM 3114 N N . THR B 1 89 ? -8.345 21.49 -3.282 1 98.66 89 THR B N 1
ATOM 3115 C CA . THR B 1 89 ? -7.784 21.173 -1.973 1 98.66 89 THR B CA 1
ATOM 3116 C C . THR B 1 89 ? -8.043 22.307 -0.985 1 98.66 89 THR B C 1
ATOM 3118 O O . THR B 1 89 ? -8.2 23.462 -1.385 1 98.66 89 THR B O 1
ATOM 3121 N N . ILE B 1 90 ? -8.228 21.944 0.244 1 98.81 90 ILE B N 1
ATOM 3122 C CA . ILE B 1 90 ? -8.191 22.807 1.419 1 98.81 90 ILE B CA 1
ATOM 3123 C C . ILE B 1 90 ? -6.949 22.494 2.251 1 98.81 90 ILE B C 1
ATOM 3125 O O . ILE B 1 90 ? -6.732 21.346 2.645 1 98.81 90 ILE B O 1
ATOM 3129 N N . ILE B 1 91 ? -6.133 23.478 2.434 1 98.79 91 ILE B N 1
ATOM 3130 C CA . ILE B 1 91 ? -4.988 23.298 3.32 1 98.79 91 ILE B CA 1
ATOM 3131 C C . ILE B 1 91 ? -5.224 24.05 4.628 1 98.79 91 ILE B C 1
ATOM 3133 O O . ILE B 1 91 ? -5.69 25.191 4.619 1 98.79 91 ILE B O 1
ATOM 3137 N N . ALA B 1 92 ? -4.967 23.396 5.746 1 98.43 92 ALA B N 1
ATOM 3138 C CA . ALA B 1 92 ? -5.34 23.957 7.042 1 98.43 92 ALA B CA 1
ATOM 3139 C C . ALA B 1 92 ? -4.185 23.861 8.034 1 98.43 92 ALA B C 1
ATOM 3141 O O . ALA B 1 92 ? -3.539 22.817 8.146 1 98.43 92 ALA B O 1
ATOM 3142 N N . SER B 1 93 ? -3.882 24.894 8.669 1 96.63 93 SER B N 1
ATOM 3143 C CA . SER B 1 93 ? -2.898 24.968 9.744 1 96.63 93 SER B CA 1
ATOM 3144 C C . SER B 1 93 ? -3.095 26.222 10.589 1 96.63 93 SER B C 1
ATOM 3146 O O . SER B 1 93 ? -4.114 26.905 10.467 1 96.63 93 SER B O 1
ATOM 3148 N N . ARG B 1 94 ? -2.174 26.483 11.449 1 95.43 94 ARG B N 1
ATOM 3149 C CA . ARG B 1 94 ? -2.353 27.561 12.416 1 95.43 94 ARG B CA 1
ATOM 3150 C C . ARG B 1 94 ? -1.858 28.889 11.854 1 95.43 94 ARG B C 1
ATOM 3152 O O . ARG B 1 94 ? -2.239 29.956 12.34 1 95.43 94 ARG B O 1
ATOM 3159 N N . ASN B 1 95 ? -0.974 28.854 10.835 1 94.32 95 ASN B N 1
ATOM 3160 C CA . ASN B 1 95 ? -0.337 30.064 10.327 1 94.32 95 ASN B CA 1
ATOM 3161 C C . ASN B 1 95 ? -0.976 30.528 9.022 1 94.32 95 ASN B C 1
ATOM 3163 O O . ASN B 1 95 ? -0.663 30.004 7.951 1 94.32 95 ASN B O 1
ATOM 3167 N N . LEU B 1 96 ? -1.741 31.601 9.066 1 94.73 96 LEU B N 1
ATOM 3168 C CA . LEU B 1 96 ? -2.526 32.057 7.924 1 94.73 96 LEU B CA 1
ATOM 3169 C C . LEU B 1 96 ? -1.618 32.535 6.796 1 94.73 96 LEU B C 1
ATOM 3171 O O . LEU B 1 96 ? -1.881 32.26 5.623 1 94.73 96 LEU B O 1
ATOM 3175 N N . GLN B 1 97 ? -0.582 33.281 7.124 1 96.12 97 GLN B N 1
ATOM 3176 C CA . GLN B 1 97 ? 0.31 33.828 6.107 1 96.12 97 GLN B CA 1
ATOM 3177 C C . GLN B 1 97 ? 0.96 32.716 5.29 1 96.12 97 GLN B C 1
ATOM 3179 O O . GLN B 1 97 ? 0.949 32.756 4.058 1 96.12 97 GLN B O 1
ATOM 3184 N N . LYS B 1 98 ? 1.474 31.749 5.999 1 95.17 98 LYS B N 1
ATOM 3185 C CA . LYS B 1 98 ? 2.104 30.618 5.324 1 95.17 98 LYS B CA 1
ATOM 3186 C C . LYS B 1 98 ? 1.097 29.861 4.463 1 95.17 98 LYS B C 1
ATOM 3188 O O . LYS B 1 98 ? 1.417 29.441 3.349 1 95.17 98 LYS B O 1
ATOM 3193 N N . LEU B 1 99 ? -0.078 29.781 4.941 1 97.75 99 LEU B N 1
ATOM 3194 C CA . LEU B 1 99 ? -1.134 29.076 4.223 1 97.75 99 LEU B CA 1
ATOM 3195 C C . LEU B 1 99 ? -1.508 29.816 2.943 1 97.75 99 LEU B C 1
ATOM 3197 O O . LEU B 1 99 ? -1.695 29.196 1.894 1 97.75 99 LEU B O 1
ATOM 3201 N N . THR B 1 100 ? -1.617 31.078 3.073 1 98.07 100 THR B N 1
ATOM 3202 C CA . THR B 1 100 ? -2.004 31.894 1.927 1 98.07 100 THR B CA 1
ATOM 3203 C C . THR B 1 100 ? -0.942 31.827 0.832 1 98.07 100 THR B C 1
ATOM 3205 O O . THR B 1 100 ? -1.268 31.668 -0.346 1 98.07 100 THR B O 1
ATOM 3208 N N . GLU B 1 101 ? 0.285 31.928 1.251 1 98.21 101 GLU B N 1
ATOM 3209 C CA . GLU B 1 101 ? 1.381 31.825 0.292 1 98.21 101 GLU B CA 1
ATOM 3210 C C . GLU B 1 101 ? 1.393 30.459 -0.388 1 98.21 101 GLU B C 1
ATOM 3212 O O . GLU B 1 101 ? 1.541 30.368 -1.608 1 98.21 101 GLU B O 1
ATOM 3217 N N . ALA B 1 102 ? 1.235 29.462 0.393 1 98.4 102 ALA B N 1
ATOM 3218 C CA . ALA B 1 102 ? 1.205 28.103 -0.142 1 98.4 102 ALA B CA 1
ATOM 3219 C C . ALA B 1 102 ? 0.046 27.923 -1.118 1 98.4 102 ALA B C 1
ATOM 3221 O O . ALA B 1 102 ? 0.216 27.344 -2.194 1 98.4 102 ALA B O 1
ATOM 3222 N N . SER B 1 103 ? -1.094 28.431 -0.777 1 98.69 103 SER B N 1
ATOM 3223 C CA . SER B 1 103 ? -2.291 28.316 -1.605 1 98.69 103 SER B CA 1
ATOM 3224 C C . SER B 1 103 ? -2.087 28.973 -2.966 1 98.69 103 SER B C 1
ATOM 3226 O O . SER B 1 103 ? -2.49 28.422 -3.993 1 98.69 103 SER B O 1
ATOM 3228 N N . GLN B 1 104 ? -1.471 30.071 -2.99 1 98.52 104 GLN B N 1
ATOM 3229 C CA . GLN B 1 104 ? -1.217 30.79 -4.234 1 98.52 104 GLN B CA 1
ATOM 3230 C C . GLN B 1 104 ? -0.26 30.013 -5.133 1 98.52 104 GLN B C 1
ATOM 3232 O O . GLN B 1 104 ? -0.502 29.874 -6.334 1 98.52 104 GLN B O 1
ATOM 3237 N N . LYS B 1 105 ? 0.771 29.502 -4.518 1 98.28 105 LYS B N 1
ATOM 3238 C CA . LYS B 1 105 ? 1.734 28.706 -5.274 1 98.28 105 LYS B CA 1
ATOM 3239 C C . LYS B 1 105 ? 1.069 27.48 -5.892 1 98.28 105 LYS B C 1
ATOM 3241 O O . LYS B 1 105 ? 1.266 27.19 -7.074 1 98.28 105 LYS B O 1
ATOM 3246 N N . LEU B 1 106 ? 0.308 26.835 -5.14 1 98.69 106 LEU B N 1
ATOM 3247 C CA . LEU B 1 106 ? -0.327 25.59 -5.558 1 98.69 106 LEU B CA 1
ATOM 3248 C C . LEU B 1 106 ? -1.332 25.842 -6.677 1 98.69 106 LEU B C 1
ATOM 3250 O O . LEU B 1 106 ? -1.345 25.124 -7.679 1 98.69 106 LEU B O 1
ATOM 3254 N N . SER B 1 107 ? -2.116 26.881 -6.507 1 98.57 107 SER B N 1
ATOM 3255 C CA . SER B 1 107 ? -3.113 27.206 -7.522 1 98.57 107 SER B CA 1
ATOM 3256 C C . SER B 1 107 ? -2.452 27.617 -8.834 1 98.57 107 SER B C 1
ATOM 3258 O O . SER B 1 107 ? -2.893 27.213 -9.911 1 98.57 107 SER B O 1
ATOM 3260 N N . ALA B 1 108 ? -1.446 28.355 -8.758 1 98.04 108 ALA B N 1
ATOM 3261 C CA . ALA B 1 108 ? -0.744 28.823 -9.951 1 98.04 108 ALA B CA 1
ATOM 3262 C C . ALA B 1 108 ? -0.099 27.661 -10.7 1 98.04 108 ALA B C 1
ATOM 3264 O O . ALA B 1 108 ? -0.129 27.615 -11.932 1 98.04 108 ALA B O 1
ATOM 3265 N N . ALA B 1 109 ? 0.445 26.717 -9.974 1 97.22 109 ALA B N 1
ATOM 3266 C CA . ALA B 1 109 ? 1.219 25.633 -10.573 1 97.22 109 ALA B CA 1
ATOM 3267 C C . ALA B 1 109 ? 0.302 24.561 -11.155 1 97.22 109 ALA B C 1
ATOM 3269 O O . ALA B 1 109 ? 0.689 23.838 -12.076 1 97.22 109 ALA B O 1
ATOM 3270 N N . THR B 1 110 ? -0.9 24.421 -10.619 1 97.17 110 THR B N 1
ATOM 3271 C CA . THR B 1 110 ? -1.704 23.257 -10.977 1 97.17 110 THR B CA 1
ATOM 3272 C C . THR B 1 110 ? -2.971 23.681 -11.714 1 97.17 110 THR B C 1
ATOM 3274 O O . THR B 1 110 ? -3.639 22.853 -12.337 1 97.17 110 THR B O 1
ATOM 3277 N N . GLY B 1 111 ? -3.379 24.96 -11.558 1 96.57 111 GLY B N 1
ATOM 3278 C CA . GLY B 1 111 ? -4.611 25.455 -12.15 1 96.57 111 GLY B CA 1
ATOM 3279 C C . GLY B 1 111 ? -5.847 25.088 -11.35 1 96.57 111 GLY B C 1
ATOM 3280 O O . GLY B 1 111 ? -6.971 25.377 -11.766 1 96.57 111 GLY B O 1
ATOM 3281 N N . GLN B 1 112 ? -5.69 24.399 -10.249 1 97.53 112 GLN B N 1
ATOM 3282 C CA . GLN B 1 112 ? -6.799 24.001 -9.39 1 97.53 112 GLN B CA 1
ATOM 3283 C C . GLN B 1 112 ? -7.002 25 -8.254 1 97.53 112 GLN B C 1
ATOM 3285 O O . GLN B 1 112 ? -6.114 25.803 -7.961 1 97.53 112 GLN B O 1
ATOM 3290 N N . ARG B 1 113 ? -8.115 24.976 -7.583 1 97.89 113 ARG B N 1
ATOM 3291 C CA . ARG B 1 113 ? -8.405 25.851 -6.452 1 97.89 113 ARG B CA 1
ATOM 3292 C C . ARG B 1 113 ? -7.817 25.291 -5.161 1 97.89 113 ARG B C 1
ATOM 3294 O O . ARG B 1 113 ? -7.912 24.09 -4.899 1 97.89 113 ARG B O 1
ATOM 3301 N N . CYS B 1 114 ? -7.202 26.136 -4.456 1 98.62 114 CYS B N 1
ATOM 3302 C CA . CYS B 1 114 ? -6.672 25.812 -3.137 1 98.62 114 CYS B CA 1
ATOM 3303 C C . CYS B 1 114 ? -7.151 26.816 -2.095 1 98.62 114 CYS B C 1
ATOM 3305 O O . CYS B 1 114 ? -6.818 28 -2.17 1 98.62 114 CYS B O 1
ATOM 3307 N N . LEU B 1 115 ? -7.916 26.358 -1.114 1 98.66 115 LEU B N 1
ATOM 3308 C CA . LEU B 1 115 ? -8.462 27.219 -0.071 1 98.66 115 LEU B CA 1
ATOM 3309 C C . LEU B 1 115 ? -7.639 27.11 1.209 1 98.66 115 LEU B C 1
ATOM 3311 O O . LEU B 1 115 ? -7.533 26.03 1.794 1 98.66 115 LEU B O 1
ATOM 3315 N N . PRO B 1 116 ? -7 28.187 1.609 1 98.69 116 PRO B N 1
ATOM 3316 C CA . PRO B 1 116 ? -6.315 28.195 2.904 1 98.69 116 PRO B CA 1
ATOM 3317 C C . PRO B 1 116 ? -7.261 28.469 4.071 1 98.69 116 PRO B C 1
ATOM 3319 O O . PRO B 1 116 ? -8.062 29.405 4.014 1 98.69 116 PRO B O 1
ATOM 3322 N N . LEU B 1 117 ? -7.221 27.634 5.145 1 98.39 117 LEU B N 1
ATOM 3323 C CA . LEU B 1 117 ? -8.051 27.826 6.33 1 98.39 117 LEU B CA 1
ATOM 3324 C C . LEU B 1 117 ? -7.214 27.728 7.601 1 98.39 117 LEU B C 1
ATOM 3326 O O . LEU B 1 117 ? -6.357 26.85 7.719 1 98.39 117 LEU B O 1
ATOM 3330 N N . VAL B 1 118 ? -7.474 28.601 8.493 1 97.84 118 VAL B N 1
ATOM 3331 C CA . VAL B 1 118 ? -6.767 28.59 9.769 1 97.84 118 VAL B CA 1
ATOM 3332 C C . VAL B 1 118 ? -7.529 27.732 10.775 1 97.84 118 VAL B C 1
ATOM 3334 O O . VAL B 1 118 ? -8.736 27.905 10.961 1 97.84 118 VAL B O 1
ATOM 3337 N N . LEU B 1 119 ? -6.771 26.784 11.403 1 96.97 119 LEU B N 1
ATOM 3338 C CA . LEU B 1 119 ? -7.358 26.023 12.501 1 96.97 119 LEU B CA 1
ATOM 3339 C C . LEU B 1 119 ? -6.273 25.357 13.342 1 96.97 119 LEU B C 1
ATOM 3341 O O . LEU B 1 119 ? -5.123 25.254 12.91 1 96.97 119 LEU B O 1
ATOM 3345 N N . ASP B 1 120 ? -6.587 25.075 14.585 1 97.76 120 ASP B N 1
ATOM 3346 C CA . ASP B 1 120 ? -5.842 24.214 15.499 1 97.76 120 ASP B CA 1
ATOM 3347 C C . ASP B 1 120 ? -6.569 22.89 15.722 1 97.76 120 ASP B C 1
ATOM 3349 O O . ASP B 1 120 ? -7.706 22.873 16.197 1 97.76 120 ASP B O 1
ATOM 3353 N N . VAL B 1 121 ? -5.888 21.787 15.386 1 98.28 121 VAL B N 1
ATOM 3354 C CA . VAL B 1 121 ? -6.547 20.485 15.409 1 98.28 121 VAL B CA 1
ATOM 3355 C C . VAL B 1 121 ? -6.904 20.111 16.846 1 98.28 121 VAL B C 1
ATOM 3357 O O . VAL B 1 121 ? -7.693 19.192 17.078 1 98.28 121 VAL B O 1
ATOM 3360 N N . ARG B 1 122 ? -6.387 20.801 17.819 1 97.62 122 ARG B N 1
ATOM 3361 C CA . ARG B 1 122 ? -6.67 20.561 19.23 1 97.62 122 ARG B CA 1
ATOM 3362 C C . ARG B 1 122 ? -7.998 21.192 19.636 1 97.62 122 ARG B C 1
ATOM 3364 O O . ARG B 1 122 ? -8.497 20.946 20.736 1 97.62 122 ARG B O 1
ATOM 3371 N N . GLN B 1 123 ? -8.57 22.026 18.725 1 98.14 123 GLN B N 1
ATOM 3372 C CA . GLN B 1 123 ? -9.754 22.812 19.056 1 98.14 123 GLN B CA 1
ATOM 3373 C C . GLN B 1 123 ? -10.933 22.434 18.164 1 98.14 123 GLN B C 1
ATOM 3375 O O . GLN B 1 123 ? -11.108 23.002 17.084 1 98.14 123 GLN B O 1
ATOM 3380 N N . PRO B 1 124 ? -11.848 21.585 18.588 1 97.5 124 PRO B N 1
ATOM 3381 C CA . PRO B 1 124 ? -12.944 21.064 17.768 1 97.5 124 PRO B CA 1
ATOM 3382 C C . PRO B 1 124 ? -13.814 22.169 17.174 1 97.5 124 PRO B C 1
ATOM 3384 O O . PRO B 1 124 ? -14.21 22.089 16.008 1 97.5 124 PRO B O 1
ATOM 3387 N N . GLN B 1 125 ? -14.06 23.23 17.969 1 97.94 125 GLN B N 1
ATOM 3388 C CA . GLN B 1 125 ? -14.947 24.284 17.487 1 97.94 125 GLN B CA 1
ATOM 3389 C C . GLN B 1 125 ? -14.317 25.042 16.322 1 97.94 125 GLN B C 1
ATOM 3391 O O . GLN B 1 125 ? -15.018 25.475 15.405 1 97.94 125 GLN B O 1
ATOM 3396 N N . MET B 1 126 ? -12.984 25.226 16.382 1 97.99 126 MET B N 1
ATOM 3397 C CA . MET B 1 126 ? -12.291 25.848 15.258 1 97.99 126 MET B CA 1
ATOM 3398 C C . MET B 1 126 ? -12.382 24.973 14.012 1 97.99 126 MET B C 1
ATOM 3400 O O . MET B 1 126 ? -12.516 25.484 12.898 1 97.99 126 MET B O 1
ATOM 3404 N N . ILE B 1 127 ? -12.352 23.7 14.203 1 98.45 127 ILE B N 1
ATOM 3405 C CA . ILE B 1 127 ? -12.434 22.758 13.092 1 98.45 127 ILE B CA 1
ATOM 3406 C C . ILE B 1 127 ? -13.823 22.823 12.462 1 98.45 127 ILE B C 1
ATOM 3408 O O . ILE B 1 127 ? -13.954 22.881 11.237 1 98.45 127 ILE B O 1
ATOM 3412 N N . VAL B 1 128 ? -14.83 22.823 13.3 1 98.37 128 VAL B N 1
ATOM 3413 C CA . VAL B 1 128 ? -16.208 22.897 12.825 1 98.37 128 VAL B CA 1
ATOM 3414 C C . VAL B 1 128 ? -16.389 24.139 11.956 1 98.37 128 VAL B C 1
ATOM 3416 O O . VAL B 1 128 ? -16.924 24.057 10.848 1 98.37 128 VAL B O 1
ATOM 3419 N N . ALA B 1 129 ? -15.926 25.267 12.436 1 98.22 129 ALA B N 1
ATOM 3420 C CA . ALA B 1 129 ? -16.057 26.526 11.706 1 98.22 129 ALA B CA 1
ATOM 3421 C C . ALA B 1 129 ? -15.313 26.467 10.375 1 98.22 129 ALA B C 1
ATOM 3423 O O . ALA B 1 129 ? -15.821 26.934 9.352 1 98.22 129 ALA B O 1
ATOM 3424 N N . ALA B 1 130 ? -14.146 25.962 10.418 1 97.98 130 ALA B N 1
ATOM 3425 C CA . ALA B 1 130 ? -13.336 25.86 9.207 1 97.98 130 ALA B CA 1
ATOM 3426 C C . ALA B 1 130 ? -14.003 24.956 8.175 1 97.98 130 ALA B C 1
ATOM 3428 O O . ALA B 1 130 ? -14.019 25.27 6.983 1 97.98 130 ALA B O 1
ATOM 3429 N N . VAL B 1 131 ? -14.549 23.824 8.6 1 98.08 131 VAL B N 1
ATOM 3430 C CA . VAL B 1 131 ? -15.199 22.88 7.697 1 98.08 131 VAL B CA 1
ATOM 3431 C C . VAL B 1 131 ? -16.468 23.505 7.122 1 98.08 131 VAL B C 1
ATOM 3433 O O . VAL B 1 131 ? -16.78 23.32 5.944 1 98.08 131 VAL B O 1
ATOM 3436 N N . ASP B 1 132 ? -17.164 24.252 7.951 1 98.08 132 ASP B N 1
ATOM 3437 C CA . ASP B 1 132 ? -18.337 24.961 7.451 1 98.08 132 ASP B CA 1
ATOM 3438 C C . ASP B 1 132 ? -17.958 25.931 6.335 1 98.08 132 ASP B C 1
ATOM 3440 O O . ASP B 1 132 ? -18.645 26.012 5.314 1 98.08 132 ASP B O 1
ATOM 3444 N N . GLU B 1 133 ? -16.926 26.652 6.555 1 97.67 133 GLU B N 1
ATOM 3445 C CA . GLU B 1 133 ? -16.449 27.577 5.531 1 97.67 133 GLU B CA 1
ATOM 3446 C C . GLU B 1 133 ? -16.059 26.836 4.256 1 97.67 133 GLU B C 1
ATOM 3448 O O . GLU B 1 133 ? -16.382 27.278 3.151 1 97.67 133 GLU B O 1
ATOM 3453 N N . ALA B 1 134 ? -15.366 25.741 4.411 1 97.81 134 ALA B N 1
ATOM 3454 C CA . ALA B 1 134 ? -14.958 24.927 3.269 1 97.81 134 ALA B CA 1
ATOM 3455 C C . ALA B 1 134 ? -16.17 24.443 2.479 1 97.81 134 ALA B C 1
ATOM 3457 O O . ALA B 1 134 ? -16.161 24.457 1.246 1 97.81 134 ALA B O 1
ATOM 3458 N N . LEU B 1 135 ? -17.196 24.024 3.163 1 97.21 135 LEU B N 1
ATOM 3459 C CA . LEU B 1 135 ? -18.376 23.448 2.526 1 97.21 135 LEU B CA 1
ATOM 3460 C C . LEU B 1 135 ? -19.196 24.526 1.826 1 97.21 135 LEU B C 1
ATOM 3462 O O . LEU B 1 135 ? -19.962 24.23 0.906 1 97.21 135 LEU B O 1
ATOM 3466 N N . LYS B 1 136 ? -19.061 25.763 2.272 1 96.71 136 LYS B N 1
ATOM 3467 C CA . LYS B 1 136 ? -19.671 26.871 1.544 1 96.71 136 LYS B CA 1
ATOM 3468 C C . LYS B 1 136 ? -19.009 27.064 0.182 1 96.71 136 LYS B C 1
ATOM 3470 O O . LYS B 1 136 ? -19.677 27.408 -0.795 1 96.71 136 LYS B O 1
ATOM 3475 N N . GLU B 1 137 ? -17.682 26.796 0.236 1 95.71 137 GLU B N 1
ATOM 3476 C CA . GLU B 1 137 ? -16.903 27.019 -0.978 1 95.71 137 GLU B CA 1
ATOM 3477 C C . GLU B 1 137 ? -16.974 25.812 -1.909 1 95.71 137 GLU B C 1
ATOM 3479 O O . GLU B 1 137 ? -17.033 25.966 -3.131 1 95.71 137 GLU B O 1
ATOM 3484 N N . PHE B 1 138 ? -16.874 24.703 -1.159 1 92.53 138 PHE B N 1
ATOM 3485 C CA . PHE B 1 138 ? -16.897 23.45 -1.904 1 92.53 138 PHE B CA 1
ATOM 3486 C C . PHE B 1 138 ? -18.118 22.619 -1.529 1 92.53 138 PHE B C 1
ATOM 3488 O O . PHE B 1 138 ? -18.525 22.594 -0.366 1 92.53 138 PHE B O 1
ATOM 3495 N N . SER B 1 139 ? -19.102 22.308 -2.092 1 90.9 139 SER B N 1
ATOM 3496 C CA . SER B 1 139 ? -20.339 21.58 -1.831 1 90.9 139 SER B CA 1
ATOM 3497 C C . SER B 1 139 ? -20.054 20.181 -1.295 1 90.9 139 SER B C 1
ATOM 3499 O O . SER B 1 139 ? -20.974 19.468 -0.887 1 90.9 139 SER B O 1
ATOM 3501 N N . ARG B 1 140 ? -18.711 19.83 -1.213 1 93.44 140 ARG B N 1
ATOM 3502 C CA . ARG B 1 140 ? -18.378 18.497 -0.721 1 93.44 140 ARG B CA 1
ATOM 3503 C C . ARG B 1 140 ? -16.908 18.412 -0.324 1 93.44 140 ARG B C 1
ATOM 3505 O O . ARG B 1 140 ? -16.1 19.249 -0.73 1 93.44 140 ARG B O 1
ATOM 3512 N N . ILE B 1 141 ? -16.574 17.439 0.514 1 97.36 141 ILE B N 1
ATOM 3513 C CA . ILE B 1 141 ? -15.222 16.987 0.828 1 97.36 141 ILE B CA 1
ATOM 3514 C C . ILE B 1 141 ? -15.152 15.465 0.733 1 97.36 141 ILE B C 1
ATOM 3516 O O . ILE B 1 141 ? -15.94 14.76 1.367 1 97.36 141 ILE B O 1
ATOM 3520 N N . ASP B 1 142 ? -14.207 14.942 -0.02 1 97.64 142 ASP B N 1
ATOM 3521 C CA . ASP B 1 142 ? -14.151 13.519 -0.343 1 97.64 142 ASP B CA 1
ATOM 3522 C C . ASP B 1 142 ? -12.976 12.843 0.36 1 97.64 142 ASP B C 1
ATOM 3524 O O . ASP B 1 142 ? -13.008 11.637 0.614 1 97.64 142 ASP B O 1
ATOM 3528 N N . ILE B 1 143 ? -11.929 13.639 0.597 1 98.68 143 ILE B N 1
ATOM 3529 C CA . ILE B 1 143 ? -10.666 13.087 1.076 1 98.68 143 ILE B CA 1
ATOM 3530 C C . ILE B 1 143 ? -10.171 13.896 2.273 1 98.68 143 ILE B C 1
ATOM 3532 O O . ILE B 1 143 ? -10.172 15.129 2.241 1 98.68 143 ILE B O 1
ATOM 3536 N N . LEU B 1 144 ? -9.83 13.211 3.342 1 98.84 144 LEU B N 1
ATOM 3537 C CA . LEU B 1 144 ? -9.154 13.818 4.484 1 98.84 144 LEU B CA 1
ATOM 3538 C C . LEU B 1 144 ? -7.749 13.249 4.649 1 98.84 144 LEU B C 1
ATOM 3540 O O . LEU B 1 144 ? -7.57 12.029 4.694 1 98.84 144 LEU B O 1
ATOM 3544 N N . VAL B 1 145 ? -6.766 14.086 4.647 1 98.89 145 VAL B N 1
ATOM 3545 C CA . VAL B 1 145 ? -5.403 13.707 5.006 1 98.89 145 VAL B CA 1
ATOM 3546 C C . VAL B 1 145 ? -5.019 14.355 6.334 1 98.89 145 VAL B C 1
ATOM 3548 O O . VAL B 1 145 ? -4.805 15.568 6.401 1 98.89 145 VAL B O 1
ATOM 3551 N N . ASN B 1 146 ? -4.973 13.586 7.382 1 98.71 146 ASN B N 1
ATOM 3552 C CA . ASN B 1 146 ? -4.449 14.048 8.662 1 98.71 146 ASN B CA 1
ATOM 3553 C C . ASN B 1 146 ? -2.923 14.049 8.677 1 98.71 146 ASN B C 1
ATOM 3555 O O . ASN B 1 146 ? -2.3 13.011 8.906 1 98.71 146 ASN B O 1
ATOM 3559 N N . ASN B 1 147 ? -2.362 15.203 8.498 1 98.16 147 ASN B N 1
ATOM 3560 C CA . ASN B 1 147 ? -0.915 15.327 8.359 1 98.16 147 ASN B CA 1
ATOM 3561 C C . ASN B 1 147 ? -0.32 16.208 9.454 1 98.16 147 ASN B C 1
ATOM 3563 O O . ASN B 1 147 ? 0.894 16.204 9.669 1 98.16 147 ASN B O 1
ATOM 3567 N N . ALA B 1 148 ? -1.092 17.059 10.15 1 96.68 148 ALA B N 1
ATOM 3568 C CA . ALA B 1 148 ? -0.605 17.898 11.242 1 96.68 148 ALA B CA 1
ATOM 3569 C C . ALA B 1 148 ? 0.053 17.053 12.33 1 96.68 148 ALA B C 1
ATOM 3571 O O . ALA B 1 148 ? -0.486 16.02 12.733 1 96.68 148 ALA B O 1
ATOM 3572 N N . ALA B 1 149 ? 1.226 17.483 12.724 1 94.02 149 ALA B N 1
ATOM 3573 C CA . ALA B 1 149 ? 1.942 16.708 13.734 1 94.02 149 ALA B CA 1
ATOM 3574 C C . ALA B 1 149 ? 2.894 17.595 14.532 1 94.02 149 ALA B C 1
ATOM 3576 O O . ALA B 1 149 ? 3.319 18.648 14.053 1 94.02 149 ALA B O 1
ATOM 3577 N N . GLY B 1 150 ? 3.128 17.195 15.736 1 90.79 150 GLY B N 1
ATOM 3578 C CA . GLY B 1 150 ? 4.188 17.725 16.578 1 90.79 150 GLY B CA 1
ATOM 3579 C C . GLY B 1 150 ? 5.119 16.653 17.113 1 90.79 150 GLY B C 1
ATOM 3580 O O . GLY B 1 150 ? 4.666 15.597 17.558 1 90.79 150 GLY B O 1
ATOM 3581 N N . ASN B 1 151 ? 6.374 16.935 16.949 1 90.1 151 ASN B N 1
ATOM 3582 C CA . ASN B 1 151 ? 7.378 16.019 17.479 1 90.1 151 ASN B CA 1
ATOM 3583 C C . ASN B 1 151 ? 8.685 16.741 17.795 1 90.1 151 ASN B C 1
ATOM 3585 O O . ASN B 1 151 ? 8.966 17.8 17.232 1 90.1 151 ASN B O 1
ATOM 3589 N N . PHE B 1 152 ? 9.432 16.28 18.727 1 88.81 152 PHE B N 1
ATOM 3590 C CA . PHE B 1 152 ? 10.765 16.717 19.127 1 88.81 152 PHE B CA 1
ATOM 3591 C C . PHE B 1 152 ? 11.519 15.587 19.819 1 88.81 152 PHE B C 1
ATOM 3593 O O . PHE B 1 152 ? 10.913 14.609 20.262 1 88.81 152 PHE B O 1
ATOM 3600 N N . LEU B 1 153 ? 12.858 15.773 19.842 1 88.38 153 LEU B N 1
ATOM 3601 C CA . LEU B 1 153 ? 13.663 14.781 20.547 1 88.38 153 LEU B CA 1
ATOM 3602 C C . LEU B 1 153 ? 13.761 15.117 22.032 1 88.38 153 LEU B C 1
ATOM 3604 O O . LEU B 1 153 ? 14.017 16.267 22.396 1 88.38 153 LEU B O 1
ATOM 3608 N N . CYS B 1 154 ? 13.469 14.1 22.865 1 88.92 154 CYS B N 1
ATOM 3609 C CA . CYS B 1 154 ? 13.559 14.302 24.306 1 88.92 154 CYS B CA 1
ATOM 3610 C C . CYS B 1 154 ? 13.643 12.968 25.039 1 88.92 154 CYS B C 1
ATOM 3612 O O . CYS B 1 154 ? 12.821 12.078 24.813 1 88.92 154 CYS B O 1
ATOM 3614 N N . PRO B 1 155 ? 14.675 12.841 25.933 1 86.03 155 PRO B N 1
ATOM 3615 C CA . PRO B 1 155 ? 14.667 11.638 26.768 1 86.03 155 PRO B CA 1
ATOM 3616 C C . PRO B 1 155 ? 13.392 11.504 27.597 1 86.03 155 PRO B C 1
ATOM 3618 O O . PRO B 1 155 ? 12.86 12.504 28.085 1 86.03 155 PRO B O 1
ATOM 3621 N N . ALA B 1 156 ? 13.051 10.287 27.845 1 88.56 156 ALA B N 1
ATOM 3622 C CA . ALA B 1 156 ? 11.798 10.009 28.542 1 88.56 156 ALA B CA 1
ATOM 3623 C C . ALA B 1 156 ? 11.812 10.599 29.95 1 88.56 156 ALA B C 1
ATOM 3625 O O . ALA B 1 156 ? 10.796 11.112 30.425 1 88.56 156 ALA B O 1
ATOM 3626 N N . ASN B 1 157 ? 12.969 10.538 30.537 1 88.06 157 ASN B N 1
ATOM 3627 C CA . ASN B 1 157 ? 13.066 10.987 31.922 1 88.06 157 ASN B CA 1
ATOM 3628 C C . ASN B 1 157 ? 13.037 12.509 32.021 1 88.06 157 ASN B C 1
ATOM 3630 O O . ASN B 1 157 ? 12.777 13.061 33.092 1 88.06 157 ASN B O 1
ATOM 3634 N N . SER B 1 158 ? 13.308 13.252 30.926 1 90.64 158 SER B N 1
ATOM 3635 C CA . SER B 1 158 ? 13.325 14.711 30.911 1 90.64 158 SER B CA 1
ATOM 3636 C C . SER B 1 158 ? 12.056 15.273 30.281 1 90.64 158 SER B C 1
ATOM 3638 O O . SER B 1 158 ? 11.869 16.49 30.228 1 90.64 158 SER B O 1
ATOM 3640 N N . LEU B 1 159 ? 11.287 14.401 29.84 1 92.29 159 LEU B N 1
ATOM 3641 C CA . LEU B 1 159 ? 10.063 14.815 29.162 1 92.29 159 LEU B CA 1
ATOM 3642 C C . LEU B 1 159 ? 9.016 15.281 30.169 1 92.29 159 LEU B C 1
ATOM 3644 O O . LEU B 1 159 ? 8.634 14.528 31.067 1 92.29 159 LEU B O 1
ATOM 3648 N N . SER B 1 160 ? 8.573 16.519 30.012 1 95.81 160 SER B N 1
ATOM 3649 C CA . SER B 1 160 ? 7.559 17.03 30.929 1 95.81 160 SER B CA 1
ATOM 3650 C C . SER B 1 160 ? 6.187 16.442 30.618 1 95.81 160 SER B C 1
ATOM 3652 O O . SER B 1 160 ? 5.926 16.025 29.487 1 95.81 160 SER B O 1
ATOM 3654 N N . PHE B 1 161 ? 5.302 16.518 31.633 1 95.04 161 PHE B N 1
ATOM 3655 C CA . PHE B 1 161 ? 3.932 16.053 31.447 1 95.04 161 PHE B CA 1
ATOM 3656 C C . PHE B 1 161 ? 3.231 16.854 30.358 1 95.04 161 PHE B C 1
ATOM 3658 O O . PHE B 1 161 ? 2.499 16.293 29.54 1 95.04 161 PHE B O 1
ATOM 3665 N N . ASN B 1 162 ? 3.528 18.07 30.377 1 96.37 162 ASN B N 1
ATOM 3666 C CA . ASN B 1 162 ? 2.891 18.94 29.394 1 96.37 162 ASN B CA 1
ATOM 3667 C C . ASN B 1 162 ? 3.403 18.661 27.983 1 96.37 162 ASN B C 1
ATOM 3669 O O . ASN B 1 162 ? 2.63 18.675 27.024 1 96.37 162 ASN B O 1
ATOM 3673 N N . ALA B 1 163 ? 4.665 18.483 27.886 1 95.54 163 ALA B N 1
ATOM 3674 C CA . ALA B 1 163 ? 5.244 18.185 26.579 1 95.54 163 ALA B CA 1
ATOM 3675 C C . ALA B 1 163 ? 4.67 16.892 26.007 1 95.54 163 ALA B C 1
ATOM 3677 O O . ALA B 1 163 ? 4.331 16.826 24.823 1 95.54 163 ALA B O 1
ATOM 3678 N N . TYR B 1 164 ? 4.583 15.913 26.829 1 95.26 164 TYR B N 1
ATOM 3679 C CA . TYR B 1 164 ? 3.972 14.653 26.422 1 95.26 164 TYR B CA 1
ATOM 3680 C C . TYR B 1 164 ? 2.531 14.864 25.975 1 95.26 164 TYR B C 1
ATOM 3682 O O . TYR B 1 164 ? 2.139 14.423 24.891 1 95.26 164 TYR B O 1
ATOM 3690 N N . LYS B 1 165 ? 1.75 15.566 26.734 1 96.51 165 LYS B N 1
ATOM 3691 C CA . LYS B 1 165 ? 0.339 15.823 26.461 1 96.51 165 LYS B CA 1
ATOM 3692 C C . LYS B 1 165 ? 0.163 16.608 25.165 1 96.51 165 LYS B C 1
ATOM 3694 O O . LYS B 1 165 ? -0.785 16.371 24.413 1 96.51 165 LYS B O 1
ATOM 3699 N N . THR B 1 166 ? 1.033 17.512 24.976 1 96.45 166 THR B N 1
ATOM 3700 C CA . THR B 1 166 ? 0.941 18.358 23.791 1 96.45 166 THR B CA 1
ATOM 3701 C C . THR B 1 166 ? 1.027 17.52 22.519 1 96.45 166 THR B C 1
ATOM 3703 O O . THR B 1 166 ? 0.249 17.719 21.584 1 96.45 166 THR B O 1
ATOM 3706 N N . VAL B 1 167 ? 1.92 16.59 22.512 1 96.37 167 VAL B N 1
ATOM 3707 C CA . VAL B 1 167 ? 2.085 15.745 21.333 1 96.37 167 VAL B CA 1
ATOM 3708 C C . VAL B 1 167 ? 0.878 14.823 21.185 1 96.37 167 VAL B C 1
ATOM 3710 O O . VAL B 1 167 ? 0.372 14.624 20.077 1 96.37 167 VAL B O 1
ATOM 3713 N N . ILE B 1 168 ? 0.338 14.313 22.247 1 96.26 168 ILE B N 1
ATOM 3714 C CA . ILE B 1 168 ? -0.869 13.493 22.217 1 96.26 168 ILE B CA 1
ATOM 3715 C C . ILE B 1 168 ? -2.04 14.318 21.687 1 96.26 168 ILE B C 1
ATOM 3717 O O . ILE B 1 168 ? -2.81 13.846 20.847 1 96.26 168 ILE B O 1
ATOM 3721 N N . ASP B 1 169 ? -2.143 15.572 22.141 1 97.3 169 ASP B N 1
ATOM 3722 C CA . ASP B 1 169 ? -3.236 16.462 21.76 1 97.3 169 ASP B CA 1
ATOM 3723 C C . ASP B 1 169 ? -3.214 16.747 20.26 1 97.3 169 ASP B C 1
ATOM 3725 O O . ASP B 1 169 ? -4.268 16.875 19.632 1 97.3 169 ASP B O 1
ATOM 3729 N N . ILE B 1 170 ? -2.092 16.835 19.739 1 97.11 170 ILE B N 1
ATOM 3730 C CA . ILE B 1 170 ? -1.963 17.196 18.331 1 97.11 170 ILE B CA 1
ATOM 3731 C C . ILE B 1 170 ? -2.118 15.949 17.463 1 97.11 170 ILE B C 1
ATOM 3733 O O . ILE B 1 170 ? -2.98 15.902 16.582 1 97.11 170 ILE B O 1
ATOM 3737 N N . ASP B 1 171 ? -1.319 14.899 17.741 1 97.33 171 ASP B N 1
ATOM 3738 C CA . ASP B 1 171 ? -1.178 13.775 16.82 1 97.33 171 ASP B CA 1
ATOM 3739 C C . ASP B 1 171 ? -2.335 12.791 16.975 1 97.33 171 ASP B C 1
ATOM 3741 O O . ASP B 1 171 ? -2.865 12.287 15.982 1 97.33 171 ASP B O 1
ATOM 3745 N N . THR B 1 172 ? -2.718 12.493 18.208 1 96.74 172 THR B N 1
ATOM 3746 C CA . THR B 1 172 ? -3.754 11.496 18.453 1 96.74 172 THR B CA 1
ATOM 3747 C C . THR B 1 172 ? -5.136 12.144 18.471 1 96.74 172 THR B C 1
ATOM 3749 O O . THR B 1 172 ? -5.982 11.837 17.629 1 96.74 172 THR B O 1
ATOM 3752 N N . LEU B 1 173 ? -5.319 13.116 19.4 1 96.69 173 LEU B N 1
ATOM 3753 C CA . LEU B 1 173 ? -6.626 13.746 19.554 1 96.69 173 LEU B CA 1
ATOM 3754 C C . LEU B 1 173 ? -6.967 14.597 18.335 1 96.69 173 LEU B C 1
ATOM 3756 O O . LEU B 1 173 ? -8.112 14.604 17.878 1 96.69 173 LEU B O 1
ATOM 3760 N N . GLY B 1 174 ? -5.957 15.315 17.885 1 98 174 GLY B N 1
ATOM 3761 C CA . GLY B 1 174 ? -6.185 16.13 16.703 1 98 174 GLY B CA 1
ATOM 3762 C C . GLY B 1 174 ? -6.671 15.329 15.51 1 98 174 GLY B C 1
ATOM 3763 O O . GLY B 1 174 ? -7.586 15.754 14.801 1 98 174 GLY B O 1
ATOM 3764 N N . THR B 1 175 ? -6.091 14.137 15.3 1 97.83 175 THR B N 1
ATOM 3765 C CA . THR B 1 175 ? -6.491 13.247 14.215 1 97.83 175 THR B CA 1
ATOM 3766 C C . THR B 1 175 ? -7.948 12.822 14.373 1 97.83 175 THR B C 1
ATOM 3768 O O . THR B 1 175 ? -8.721 12.868 13.414 1 97.83 175 THR B O 1
ATOM 3771 N N . PHE B 1 176 ? -8.35 12.463 15.52 1 97.49 176 PHE B N 1
ATOM 3772 C CA . PHE B 1 176 ? -9.729 12.059 15.769 1 97.49 176 PHE B CA 1
ATOM 3773 C C . PHE B 1 176 ? -10.675 13.245 15.621 1 97.49 176 PHE B C 1
ATOM 3775 O O . PHE B 1 176 ? -11.75 13.118 15.031 1 97.49 176 PHE B O 1
ATOM 3782 N N . ASN B 1 177 ? -10.319 14.412 16.145 1 98.49 177 ASN B N 1
ATOM 3783 C CA . ASN B 1 177 ? -11.17 15.596 16.095 1 98.49 177 ASN B CA 1
ATOM 3784 C C . ASN B 1 177 ? -11.545 15.957 14.661 1 98.49 177 ASN B C 1
ATOM 3786 O O . ASN B 1 177 ? -12.722 16.153 14.352 1 98.49 177 ASN B O 1
ATOM 3790 N N . VAL B 1 178 ? -10.568 16.009 13.84 1 98.65 178 VAL B N 1
ATOM 3791 C CA . VAL B 1 178 ? -10.817 16.415 12.46 1 98.65 178 VAL B CA 1
ATOM 3792 C C . VAL B 1 178 ? -11.628 15.339 11.742 1 98.65 178 VAL B C 1
ATOM 3794 O O . VAL B 1 178 ? -12.574 15.649 11.013 1 98.65 178 VAL B O 1
ATOM 3797 N N . SER B 1 179 ? -11.269 14.078 11.954 1 98.44 179 SER B N 1
ATOM 3798 C CA . SER B 1 179 ? -12.01 12.975 11.351 1 98.44 179 SER B CA 1
ATOM 3799 C C . SER B 1 179 ? -13.477 13.002 11.765 1 98.44 179 SER B C 1
ATOM 3801 O O . SER B 1 179 ? -14.367 12.831 10.929 1 98.44 179 SER B O 1
ATOM 3803 N N . LYS B 1 180 ? -13.696 13.251 13.037 1 98.27 180 LYS B N 1
ATOM 3804 C CA . LYS B 1 180 ? -15.053 13.258 13.578 1 98.27 180 LYS B CA 1
ATOM 3805 C C . LYS B 1 180 ? -15.878 14.392 12.978 1 98.27 180 LYS B C 1
ATOM 3807 O O . LYS B 1 180 ? -17.027 14.188 12.58 1 98.27 180 LYS B O 1
ATOM 3812 N N . VAL B 1 181 ? -15.324 15.532 12.911 1 98.44 181 VAL B N 1
ATOM 3813 C CA . VAL B 1 181 ? -16.042 16.682 12.372 1 98.44 181 VAL B CA 1
ATOM 3814 C C . VAL B 1 181 ? -16.376 16.441 10.902 1 98.44 181 VAL B C 1
ATOM 3816 O O . VAL B 1 181 ? -17.506 16.679 10.468 1 98.44 181 VAL B O 1
ATOM 3819 N N . LEU B 1 182 ? -15.45 15.947 10.135 1 98.36 182 LEU B N 1
ATOM 3820 C CA . LEU B 1 182 ? -15.699 15.698 8.719 1 98.36 182 LEU B CA 1
ATOM 3821 C C . LEU B 1 182 ? -16.707 14.568 8.536 1 98.36 182 LEU B C 1
ATOM 3823 O O . LEU B 1 182 ? -17.511 14.595 7.601 1 98.36 182 LEU B O 1
ATOM 3827 N N . TYR B 1 183 ? -16.578 13.537 9.394 1 97.49 183 TYR B N 1
ATOM 3828 C CA . TYR B 1 183 ? -17.585 12.482 9.36 1 97.49 183 TYR B CA 1
ATOM 3829 C C . TYR B 1 183 ? -18.985 13.059 9.53 1 97.49 183 TYR B C 1
ATOM 3831 O O . TYR B 1 183 ? -19.873 12.798 8.715 1 97.49 183 TYR B O 1
ATOM 3839 N N . ASP B 1 184 ? -19.16 13.928 10.542 1 96.97 184 ASP B N 1
ATOM 3840 C CA . ASP B 1 184 ? -20.473 14.448 10.909 1 96.97 184 ASP B CA 1
ATOM 3841 C C . ASP B 1 184 ? -21.005 15.401 9.841 1 96.97 184 ASP B C 1
ATOM 3843 O O . ASP B 1 184 ? -22.203 15.41 9.55 1 96.97 184 ASP B O 1
ATOM 3847 N N . LYS B 1 185 ? -20.144 16.074 9.24 1 95.66 185 LYS B N 1
ATOM 3848 C CA . LYS B 1 185 ? -20.592 17.172 8.388 1 95.66 185 LYS B CA 1
ATOM 3849 C C . LYS B 1 185 ? -20.728 16.72 6.936 1 95.66 185 LYS B C 1
ATOM 3851 O O . LYS B 1 185 ? -21.519 17.283 6.177 1 95.66 185 LYS B O 1
ATOM 3856 N N . CYS B 1 186 ? -19.995 15.634 6.528 1 93.55 186 CYS B N 1
ATOM 3857 C CA . CYS B 1 186 ? -20.027 15.406 5.088 1 93.55 186 CYS B CA 1
ATOM 3858 C C . CYS B 1 186 ? -19.807 13.933 4.764 1 93.55 186 CYS B C 1
ATOM 3860 O O . CYS B 1 186 ? -20.612 13.321 4.06 1 93.55 186 CYS B O 1
ATOM 3862 N N . LEU B 1 187 ? -18.876 13.202 5.314 1 95 187 LEU B N 1
ATOM 3863 C CA . LEU B 1 187 ? -18.455 11.885 4.849 1 95 187 LEU B CA 1
ATOM 3864 C C . LEU B 1 187 ? -19.518 10.835 5.156 1 95 187 LEU B C 1
ATOM 3866 O O . LEU B 1 187 ? -19.67 9.864 4.411 1 95 187 LEU B O 1
ATOM 3870 N N . ARG B 1 188 ? -20.233 11.043 6.23 1 93.58 188 ARG B N 1
ATOM 3871 C CA . ARG B 1 188 ? -21.247 10.077 6.641 1 93.58 188 ARG B CA 1
ATOM 3872 C C . ARG B 1 188 ? -22.268 9.849 5.531 1 93.58 188 ARG B C 1
ATOM 3874 O O . ARG B 1 188 ? -22.733 8.726 5.328 1 93.58 188 ARG B O 1
ATOM 3881 N N . ASP B 1 189 ? -22.556 10.797 4.764 1 90.9 189 ASP B N 1
ATOM 3882 C CA . ASP B 1 189 ? -23.656 10.741 3.806 1 90.9 189 ASP B CA 1
ATOM 3883 C C . ASP B 1 189 ? -23.16 10.327 2.423 1 90.9 189 ASP B C 1
ATOM 3885 O O . ASP B 1 189 ? -23.881 9.668 1.671 1 90.9 189 ASP B O 1
ATOM 3889 N N . HIS B 1 190 ? -21.983 10.598 2.124 1 91.25 190 HIS B N 1
ATOM 3890 C CA . HIS B 1 190 ? -21.611 10.335 0.738 1 91.25 190 HIS B CA 1
ATOM 3891 C C . HIS B 1 190 ? -20.368 9.454 0.659 1 91.25 190 HIS B C 1
ATOM 3893 O O . HIS B 1 190 ? -19.921 9.101 -0.435 1 91.25 190 HIS B O 1
ATOM 3899 N N . GLY B 1 191 ? -19.763 9.147 1.768 1 94.53 191 GLY B N 1
ATOM 3900 C CA . GLY B 1 191 ? -18.556 8.336 1.749 1 94.53 191 GLY B CA 1
ATOM 3901 C C . GLY B 1 191 ? -17.293 9.149 1.54 1 94.53 191 GLY B C 1
ATOM 3902 O O . GLY B 1 191 ? -17.35 10.375 1.425 1 94.53 191 GLY B O 1
ATOM 3903 N N . GLY B 1 192 ? -16.185 8.486 1.616 1 97.05 192 GLY B N 1
ATOM 3904 C CA . GLY B 1 192 ? -14.919 9.17 1.41 1 97.05 192 GLY B CA 1
ATOM 3905 C C . GLY B 1 192 ? -13.72 8.353 1.851 1 97.05 192 GLY B C 1
ATOM 3906 O O . GLY B 1 192 ? -13.826 7.14 2.044 1 97.05 192 GLY B O 1
ATOM 3907 N N . VAL B 1 193 ? -12.552 9.062 1.854 1 98.39 193 VAL B N 1
ATOM 3908 C CA . VAL B 1 193 ? -11.287 8.423 2.204 1 98.39 193 VAL B CA 1
ATOM 3909 C C . VAL B 1 193 ? -10.549 9.27 3.238 1 98.39 193 VAL B C 1
ATOM 3911 O O . VAL B 1 193 ? -10.512 10.498 3.132 1 98.39 193 VAL B O 1
ATOM 3914 N N . ILE B 1 194 ? -10.034 8.59 4.257 1 98.55 194 ILE B N 1
ATOM 3915 C CA . ILE B 1 194 ? -9.186 9.222 5.262 1 98.55 194 ILE B CA 1
ATOM 3916 C C . ILE B 1 194 ? -7.799 8.583 5.241 1 98.55 194 ILE B C 1
ATOM 3918 O O . ILE B 1 194 ? -7.673 7.357 5.282 1 98.55 194 ILE B O 1
ATOM 3922 N N . VAL B 1 195 ? -6.776 9.354 5.078 1 98.74 195 VAL B N 1
ATOM 3923 C CA . VAL B 1 195 ? -5.393 8.9 5.186 1 98.74 195 VAL B CA 1
ATOM 3924 C C . VAL B 1 195 ? -4.715 9.586 6.37 1 98.74 195 VAL B C 1
ATOM 3926 O O . VAL B 1 195 ? -4.586 10.812 6.395 1 98.74 195 VAL B O 1
ATOM 3929 N N . ASN B 1 196 ? -4.29 8.859 7.371 1 98.56 196 ASN B N 1
ATOM 3930 C CA . ASN B 1 196 ? -3.556 9.355 8.53 1 98.56 196 ASN B CA 1
ATOM 3931 C C . ASN B 1 196 ? -2.049 9.209 8.344 1 98.56 196 ASN B C 1
ATOM 3933 O O . ASN B 1 196 ? -1.543 8.096 8.186 1 98.56 196 ASN B O 1
ATOM 3937 N N . ILE B 1 197 ? -1.368 10.299 8.327 1 98.03 197 ILE B N 1
ATOM 3938 C CA . ILE B 1 197 ? 0.088 10.214 8.288 1 98.03 197 ILE B CA 1
ATOM 3939 C C . ILE B 1 197 ? 0.62 9.833 9.668 1 98.03 197 ILE B C 1
ATOM 3941 O O . ILE B 1 197 ? 0.385 10.543 10.648 1 98.03 197 ILE B O 1
ATOM 3945 N N . THR B 1 198 ? 1.328 8.72 9.718 1 96.83 198 THR B N 1
ATOM 3946 C CA . THR B 1 198 ? 1.857 8.184 10.967 1 96.83 198 THR B CA 1
ATOM 3947 C C . THR B 1 198 ? 3.364 7.965 10.867 1 96.83 198 THR B C 1
ATOM 3949 O O . THR B 1 198 ? 4.069 8.75 10.229 1 96.83 198 THR B O 1
ATOM 3952 N N . ALA B 1 199 ? 3.938 7.071 11.687 1 94.83 199 ALA B N 1
ATOM 3953 C CA . ALA B 1 199 ? 5.357 6.729 11.709 1 94.83 199 ALA B CA 1
ATOM 3954 C C . ALA B 1 199 ? 5.57 5.301 12.204 1 94.83 199 ALA B C 1
ATOM 3956 O O . ALA B 1 199 ? 4.627 4.646 12.654 1 94.83 199 ALA B O 1
ATOM 3957 N N . THR B 1 200 ? 6.8 4.853 12.054 1 94.02 200 THR B N 1
ATOM 3958 C CA . THR B 1 200 ? 7.135 3.508 12.506 1 94.02 200 THR B CA 1
ATOM 3959 C C . THR B 1 200 ? 7.8 3.549 13.879 1 94.02 200 THR B C 1
ATOM 3961 O O . THR B 1 200 ? 8.461 2.589 14.283 1 94.02 200 THR B O 1
ATOM 3964 N N . LEU B 1 201 ? 7.646 4.548 14.602 1 91.09 201 LEU B N 1
ATOM 3965 C CA . LEU B 1 201 ? 8.352 4.775 15.858 1 91.09 201 LEU B CA 1
ATOM 3966 C C . LEU B 1 201 ? 7.981 3.714 16.889 1 91.09 201 LEU B C 1
ATOM 3968 O O . LEU B 1 201 ? 8.805 3.343 17.728 1 91.09 201 LEU B O 1
ATOM 3972 N N . SER B 1 202 ? 6.805 3.228 16.853 1 90.39 202 SER B N 1
ATOM 3973 C CA . SER B 1 202 ? 6.307 2.312 17.874 1 90.39 202 SER B CA 1
ATOM 3974 C C . SER B 1 202 ? 6.614 0.863 17.514 1 90.39 202 SER B C 1
ATOM 3976 O O . SER B 1 202 ? 6.395 -0.043 18.321 1 90.39 202 SER B O 1
ATOM 3978 N N . TYR B 1 203 ? 7.125 0.626 16.305 1 90.75 203 TYR B N 1
ATOM 3979 C CA . TYR B 1 203 ? 7.333 -0.748 15.86 1 90.75 203 TYR B CA 1
ATOM 3980 C C . TYR B 1 203 ? 8.399 -1.439 16.701 1 90.75 203 TYR B C 1
ATOM 3982 O O . TYR B 1 203 ? 8.248 -2.605 17.071 1 90.75 203 TYR B O 1
ATOM 3990 N N . ARG B 1 204 ? 9.494 -0.682 17.032 1 86.57 204 ARG B N 1
ATOM 3991 C CA . ARG B 1 204 ? 10.577 -1.229 17.843 1 86.57 204 ARG B CA 1
ATOM 3992 C C . ARG B 1 204 ? 10.799 -0.391 19.097 1 86.57 204 ARG B C 1
ATOM 3994 O O . ARG B 1 204 ? 11.597 -0.759 19.962 1 86.57 204 ARG B O 1
ATOM 4001 N N . GLY B 1 205 ? 10.043 0.678 19.307 1 85.42 205 GLY B N 1
ATOM 4002 C CA . GLY B 1 205 ? 10.403 1.676 20.302 1 85.42 205 GLY B CA 1
ATOM 4003 C C . GLY B 1 205 ? 11.597 2.519 19.896 1 85.42 205 GLY B C 1
ATOM 4004 O O . GLY B 1 205 ? 12.66 1.985 19.574 1 85.42 205 GLY B O 1
ATOM 4005 N N . GLN B 1 206 ? 11.413 3.778 19.695 1 86.18 206 GLN B N 1
ATOM 4006 C CA . GLN B 1 206 ? 12.486 4.683 19.297 1 86.18 206 GLN B CA 1
ATOM 4007 C C . GLN B 1 206 ? 12.934 5.553 20.469 1 86.18 206 GLN B C 1
ATOM 4009 O O . GLN B 1 206 ? 12.109 6.187 21.129 1 86.18 206 GLN B O 1
ATOM 4014 N N . ALA B 1 207 ? 14.216 5.59 20.701 1 85.46 207 ALA B N 1
ATOM 4015 C CA . ALA B 1 207 ? 14.764 6.406 21.782 1 85.46 207 ALA B CA 1
ATOM 4016 C C . ALA B 1 207 ? 14.41 7.878 21.592 1 85.46 207 ALA B C 1
ATOM 4018 O O . ALA B 1 207 ? 14.402 8.38 20.466 1 85.46 207 ALA B O 1
ATOM 4019 N N . LEU B 1 208 ? 14.076 8.54 22.696 1 88.19 208 LEU B N 1
ATOM 4020 C CA . LEU B 1 208 ? 13.856 9.978 22.808 1 88.19 208 LEU B CA 1
ATOM 4021 C C . LEU B 1 208 ? 12.521 10.374 22.186 1 88.19 208 LEU B C 1
ATOM 4023 O O . LEU B 1 208 ? 12.243 11.562 22.007 1 88.19 208 LEU B O 1
ATOM 4027 N N . GLN B 1 209 ? 11.699 9.319 21.882 1 91.46 209 GLN B N 1
ATOM 4028 C CA . GLN B 1 209 ? 10.486 9.659 21.146 1 91.46 209 GLN B CA 1
ATOM 4029 C C . GLN B 1 209 ? 9.272 8.935 21.722 1 91.46 209 GLN B C 1
ATOM 4031 O O . GLN B 1 209 ? 8.369 8.541 20.981 1 91.46 209 GLN B O 1
ATOM 4036 N N . VAL B 1 210 ? 9.205 8.706 23.027 1 91.33 210 VAL B N 1
ATOM 4037 C CA . VAL B 1 210 ? 8.095 7.997 23.655 1 91.33 210 VAL B CA 1
ATOM 4038 C C . VAL B 1 210 ? 6.79 8.747 23.397 1 91.33 210 VAL B C 1
ATOM 4040 O O . VAL B 1 210 ? 5.745 8.131 23.179 1 91.33 210 VAL B O 1
ATOM 4043 N N . HIS B 1 211 ? 6.798 10.049 23.384 1 92.99 211 HIS B N 1
ATOM 4044 C CA . HIS B 1 211 ? 5.611 10.866 23.158 1 92.99 211 HIS B CA 1
ATOM 4045 C C . HIS B 1 211 ? 5.092 10.703 21.734 1 92.99 211 HIS B C 1
ATOM 4047 O O . HIS B 1 211 ? 3.938 10.32 21.529 1 92.99 211 HIS B O 1
ATOM 4053 N N . ALA B 1 212 ? 5.878 10.834 20.792 1 93.16 212 ALA B N 1
ATOM 4054 C CA . ALA B 1 212 ? 5.46 10.721 19.397 1 93.16 212 ALA B CA 1
ATOM 4055 C C . ALA B 1 212 ? 5.149 9.272 19.034 1 93.16 212 ALA B C 1
ATOM 4057 O O . ALA B 1 212 ? 4.177 8.998 18.326 1 93.16 212 ALA B O 1
ATOM 4058 N N . GLY B 1 213 ? 5.979 8.394 19.525 1 93.8 213 GLY B N 1
ATOM 4059 C CA . GLY B 1 213 ? 5.734 6.985 19.262 1 93.8 213 GLY B CA 1
ATOM 4060 C C . GLY B 1 213 ? 4.405 6.498 19.809 1 93.8 213 GLY B C 1
ATOM 4061 O O . GLY B 1 213 ? 3.698 5.735 19.149 1 93.8 213 GLY B O 1
ATOM 4062 N N . THR B 1 214 ? 4.067 6.949 20.933 1 91.96 214 THR B N 1
ATOM 4063 C CA . THR B 1 214 ? 2.794 6.581 21.544 1 91.96 214 THR B CA 1
ATOM 4064 C C . THR B 1 214 ? 1.631 7.244 20.811 1 91.96 214 THR B C 1
ATOM 4066 O O . THR B 1 214 ? 0.628 6.594 20.512 1 91.96 214 THR B O 1
ATOM 4069 N N . ALA B 1 215 ? 1.762 8.466 20.532 1 94.28 215 ALA B N 1
ATOM 4070 C CA . ALA B 1 215 ? 0.692 9.235 19.903 1 94.28 215 ALA B CA 1
ATOM 4071 C C . ALA B 1 215 ? 0.314 8.644 18.548 1 94.28 215 ALA B C 1
ATOM 4073 O O . ALA B 1 215 ? -0.867 8.581 18.199 1 94.28 215 ALA B O 1
ATOM 4074 N N . LYS B 1 216 ? 1.299 8.208 17.833 1 91.79 216 LYS B N 1
ATOM 4075 C CA . LYS B 1 216 ? 1.086 7.761 16.46 1 91.79 216 LYS B CA 1
ATOM 4076 C C . LYS B 1 216 ? 0.81 6.261 16.407 1 91.79 216 LYS B C 1
ATOM 4078 O O . LYS B 1 216 ? 0.519 5.715 15.341 1 91.79 216 LYS B O 1
ATOM 4083 N N . ALA B 1 217 ? 0.956 5.618 17.479 1 84.12 217 ALA B N 1
ATOM 4084 C CA . ALA B 1 217 ? 0.637 4.194 17.551 1 84.12 217 ALA B CA 1
ATOM 4085 C C . ALA B 1 217 ? -0.855 3.978 17.79 1 84.12 217 ALA B C 1
ATOM 4087 O O . ALA B 1 217 ? -1.324 2.839 17.833 1 84.12 217 ALA B O 1
ATOM 4088 N N . ALA B 1 218 ? -1.557 4.964 17.91 1 80.04 218 ALA B N 1
ATOM 4089 C CA . ALA B 1 218 ? -2.983 4.865 18.21 1 80.04 218 ALA B CA 1
ATOM 4090 C C . ALA B 1 218 ? -3.703 4.011 17.17 1 80.04 218 ALA B C 1
ATOM 4092 O O . ALA B 1 218 ? -3.393 4.08 15.978 1 80.04 218 ALA B O 1
ATOM 4093 N N . SER B 1 219 ? -4.64 3.259 17.581 1 82.57 219 SER B N 1
ATOM 4094 C CA . SER B 1 219 ? -5.373 2.31 16.75 1 82.57 219 SER B CA 1
ATOM 4095 C C . SER B 1 219 ? -6.564 2.976 16.068 1 82.57 219 SER B C 1
ATOM 4097 O O . SER B 1 219 ? -7.525 2.303 15.689 1 82.57 219 SER B O 1
ATOM 4099 N N . THR B 1 220 ? -6.483 4.23 15.958 1 89.48 220 THR B N 1
ATOM 4100 C CA . THR B 1 220 ? -7.585 5.013 15.41 1 89.48 220 THR B CA 1
ATOM 4101 C C . THR B 1 220 ? -7.948 4.529 14.009 1 89.48 220 THR B C 1
ATOM 4103 O O . THR B 1 220 ? -9.128 4.369 13.688 1 89.48 220 THR B O 1
ATOM 4106 N N . THR B 1 221 ? -6.997 4.198 13.255 1 94.04 221 THR B N 1
ATOM 4107 C CA . THR B 1 221 ? -7.202 3.792 11.869 1 94.04 221 THR B CA 1
ATOM 4108 C C . THR B 1 221 ? -8.036 2.516 11.797 1 94.04 221 THR B C 1
ATOM 4110 O O . THR B 1 221 ? -9.046 2.468 11.093 1 94.04 221 THR B O 1
ATOM 4113 N N . LYS B 1 222 ? -7.683 1.53 12.527 1 94.44 222 LYS B N 1
ATOM 4114 C CA . LYS B 1 222 ? -8.39 0.253 12.491 1 94.44 222 LYS B CA 1
ATOM 4115 C C . LYS B 1 222 ? -9.822 0.403 12.997 1 94.44 222 LYS B C 1
ATOM 4117 O O . LYS B 1 222 ? -10.758 -0.123 12.392 1 94.44 222 LYS B O 1
ATOM 4122 N N . HIS B 1 223 ? -10.021 1.158 14.065 1 93.99 223 HIS B N 1
ATOM 4123 C CA . HIS B 1 223 ? -11.342 1.323 14.661 1 93.99 223 HIS B CA 1
ATOM 4124 C C . HIS B 1 223 ? -12.276 2.087 13.728 1 93.99 223 HIS B C 1
ATOM 4126 O O . HIS B 1 223 ? -13.419 1.676 13.514 1 93.99 223 HIS B O 1
ATOM 4132 N N . LEU B 1 224 ? -11.785 3.14 13.16 1 95.82 224 LEU B N 1
ATOM 4133 C CA . LEU B 1 224 ? -12.631 3.941 12.281 1 95.82 224 LEU B CA 1
ATOM 4134 C C . LEU B 1 224 ? -12.93 3.194 10.986 1 95.82 224 LEU B C 1
ATOM 4136 O O . LEU B 1 224 ? -14.023 3.321 10.429 1 95.82 224 LEU B O 1
ATOM 4140 N N . ALA B 1 225 ? -11.923 2.463 10.47 1 96 225 ALA B N 1
ATOM 4141 C CA . ALA B 1 225 ? -12.153 1.673 9.263 1 96 225 ALA B CA 1
ATOM 4142 C C . ALA B 1 225 ? -13.314 0.701 9.457 1 96 225 ALA B C 1
ATOM 4144 O O . ALA B 1 225 ? -14.139 0.524 8.558 1 96 225 ALA B O 1
ATOM 4145 N N . VAL B 1 226 ? -13.389 0.073 10.622 1 94.56 226 VAL B N 1
ATOM 4146 C CA . VAL B 1 226 ? -14.419 -0.919 10.915 1 94.56 226 VAL B CA 1
ATOM 4147 C C . VAL B 1 226 ? -15.763 -0.223 11.118 1 94.56 226 VAL B C 1
ATOM 4149 O O . VAL B 1 226 ? -16.774 -0.633 10.543 1 94.56 226 VAL B O 1
ATOM 4152 N N . GLU B 1 227 ? -15.801 0.828 11.834 1 95.03 227 GLU B N 1
ATOM 4153 C CA . GLU B 1 227 ? -17.048 1.473 12.232 1 95.03 227 GLU B CA 1
ATOM 4154 C C . GLU B 1 227 ? -17.652 2.268 11.077 1 95.03 227 GLU B C 1
ATOM 4156 O O . GLU B 1 227 ? -18.874 2.329 10.93 1 95.03 227 GLU B O 1
ATOM 4161 N N . TRP B 1 228 ? -16.801 2.876 10.258 1 95.69 228 TRP B N 1
ATOM 4162 C CA . TRP B 1 228 ? -17.309 3.788 9.238 1 95.69 228 TRP B CA 1
ATOM 4163 C C . TRP B 1 228 ? -17.324 3.118 7.868 1 95.69 228 TRP B C 1
ATOM 4165 O O . TRP B 1 228 ? -17.819 3.692 6.895 1 95.69 228 TRP B O 1
ATOM 4175 N N . GLY B 1 229 ? -16.806 1.894 7.764 1 94.75 229 GLY B N 1
ATOM 4176 C CA . GLY B 1 229 ? -16.825 1.133 6.524 1 94.75 229 GLY B CA 1
ATOM 4177 C C . GLY B 1 229 ? -18.202 1.057 5.892 1 94.75 229 GLY B C 1
ATOM 4178 O O . GLY B 1 229 ? -18.354 1.294 4.692 1 94.75 229 GLY B O 1
ATOM 4179 N N . PRO B 1 230 ? -19.198 0.763 6.628 1 92.6 230 PRO B N 1
ATOM 4180 C CA . PRO B 1 230 ? -20.553 0.66 6.081 1 92.6 230 PRO B CA 1
ATOM 4181 C C . PRO B 1 230 ? -21.042 1.969 5.465 1 92.6 230 PRO B C 1
ATOM 4183 O O . PRO B 1 230 ? -21.977 1.966 4.661 1 92.6 230 PRO B O 1
ATOM 4186 N N . ASN B 1 231 ? -20.475 3.077 5.904 1 93.68 231 ASN B N 1
ATOM 4187 C CA . ASN B 1 231 ? -20.798 4.369 5.307 1 93.68 231 ASN B CA 1
ATOM 4188 C C . ASN B 1 231 ? -19.927 4.656 4.087 1 93.68 231 ASN B C 1
ATOM 4190 O O . ASN B 1 231 ? -19.839 5.8 3.637 1 93.68 231 ASN B O 1
ATOM 4194 N N . ARG B 1 232 ? -19.18 3.645 3.633 1 94.9 232 ARG B N 1
ATOM 4195 C CA . ARG B 1 232 ? -18.33 3.746 2.451 1 94.9 232 ARG B CA 1
ATOM 4196 C C . ARG B 1 232 ? -17.165 4.699 2.695 1 94.9 232 ARG B C 1
ATOM 4198 O O . ARG B 1 232 ? -16.86 5.545 1.85 1 94.9 232 ARG B O 1
ATOM 4205 N N . ILE B 1 233 ? -16.711 4.61 3.861 1 96.54 233 ILE B N 1
ATOM 4206 C CA . ILE B 1 233 ? -15.521 5.379 4.208 1 96.54 233 ILE B CA 1
ATOM 4207 C C . ILE B 1 233 ? -14.337 4.435 4.407 1 96.54 233 ILE B C 1
ATOM 4209 O O . ILE B 1 233 ? -14.407 3.503 5.211 1 96.54 233 ILE B O 1
ATOM 4213 N N . ARG B 1 234 ? -13.276 4.601 3.634 1 98.13 234 ARG B N 1
ATOM 4214 C CA . ARG B 1 234 ? -12.022 3.887 3.853 1 98.13 234 ARG B CA 1
ATOM 4215 C C . ARG B 1 234 ? -11.067 4.709 4.712 1 98.13 234 ARG B C 1
ATOM 4217 O O . ARG B 1 234 ? -10.961 5.925 4.542 1 98.13 234 ARG B O 1
ATOM 4224 N N . VAL B 1 235 ? -10.427 4.059 5.698 1 98.15 235 VAL B N 1
ATOM 4225 C CA . VAL B 1 235 ? -9.475 4.716 6.588 1 98.15 235 VAL B CA 1
ATOM 4226 C C . VAL B 1 235 ? -8.156 3.946 6.592 1 98.15 235 VAL B C 1
ATOM 4228 O O . VAL B 1 235 ? -8.122 2.763 6.935 1 98.15 235 VAL B O 1
ATOM 4231 N N . ASN B 1 236 ? -7.084 4.604 6.154 1 98.3 236 ASN B N 1
ATOM 4232 C CA . ASN B 1 236 ? -5.759 3.994 6.124 1 98.3 236 ASN B CA 1
ATOM 4233 C C . ASN B 1 236 ? -4.701 4.92 6.717 1 98.3 236 ASN B C 1
ATOM 4235 O O . ASN B 1 236 ? -4.93 6.123 6.854 1 98.3 236 ASN B O 1
ATOM 4239 N N . SER B 1 237 ? -3.592 4.304 7.086 1 97.83 237 SER B N 1
ATOM 4240 C CA . SER B 1 237 ? -2.432 5.055 7.553 1 97.83 237 SER B CA 1
ATOM 4241 C C . SER B 1 237 ? -1.263 4.927 6.582 1 97.83 237 SER B C 1
ATOM 4243 O O . SER B 1 237 ? -1.173 3.95 5.837 1 97.83 237 SER B O 1
ATOM 4245 N N . LEU B 1 238 ? -0.461 5.912 6.525 1 98.36 238 LEU B N 1
ATOM 4246 C CA . LEU B 1 238 ? 0.816 5.907 5.822 1 98.36 238 LEU B CA 1
ATOM 4247 C C . LEU B 1 238 ? 1.955 6.293 6.76 1 98.36 238 LEU B C 1
ATOM 4249 O O . LEU B 1 238 ? 1.864 7.292 7.476 1 98.36 238 LEU B O 1
ATOM 4253 N N . ALA B 1 239 ? 3.018 5.47 6.791 1 97.76 239 ALA B N 1
ATOM 4254 C CA . ALA B 1 239 ? 4.146 5.69 7.692 1 97.76 239 ALA B CA 1
ATOM 4255 C C . ALA B 1 239 ? 5.407 6.052 6.913 1 97.76 239 ALA B C 1
ATOM 4257 O O . ALA B 1 239 ? 6.13 5.169 6.444 1 97.76 239 ALA B O 1
ATOM 4258 N N . PRO B 1 240 ? 5.728 7.374 6.856 1 96.83 240 PRO B N 1
ATOM 4259 C CA . PRO B 1 240 ? 6.953 7.789 6.168 1 96.83 240 PRO B CA 1
ATOM 4260 C C . PRO B 1 240 ? 8.217 7.443 6.953 1 96.83 240 PRO B C 1
ATOM 4262 O O . PRO B 1 240 ? 8.189 7.397 8.186 1 96.83 240 PRO B O 1
ATOM 4265 N N . GLY B 1 241 ? 9.328 7.142 6.204 1 93.64 241 GLY B N 1
ATOM 4266 C CA . GLY B 1 241 ? 10.66 7.094 6.785 1 93.64 241 GLY B CA 1
ATOM 4267 C C . GLY B 1 241 ? 11.348 8.446 6.813 1 93.64 241 GLY B C 1
ATOM 4268 O O . GLY B 1 241 ? 10.697 9.476 7.001 1 93.64 241 GLY B O 1
ATOM 4269 N N . PRO B 1 242 ? 12.625 8.471 6.818 1 92 242 PRO B N 1
ATOM 4270 C CA . PRO B 1 242 ? 13.331 9.75 6.703 1 92 242 PRO B CA 1
ATOM 4271 C C . PRO B 1 242 ? 13.117 10.422 5.349 1 92 242 PRO B C 1
ATOM 4273 O O . PRO B 1 242 ? 13.561 9.903 4.321 1 92 242 PRO B O 1
ATOM 4276 N N . ILE B 1 243 ? 12.461 11.54 5.388 1 94.71 243 ILE B N 1
ATOM 4277 C CA . ILE B 1 243 ? 12.086 12.258 4.175 1 94.71 243 ILE B CA 1
ATOM 4278 C C . ILE B 1 243 ? 12.818 13.597 4.121 1 94.71 243 ILE B C 1
ATOM 4280 O O . ILE B 1 243 ? 12.635 14.447 4.995 1 94.71 243 ILE B O 1
ATOM 4284 N N . THR B 1 244 ? 13.513 13.795 3.085 1 91.64 244 THR B N 1
ATOM 4285 C CA . THR B 1 244 ? 14.307 15.01 2.944 1 91.64 244 THR B CA 1
ATOM 4286 C C . THR B 1 244 ? 13.41 16.215 2.68 1 91.64 244 THR B C 1
ATOM 4288 O O . THR B 1 244 ? 12.262 16.061 2.259 1 91.64 244 THR B O 1
ATOM 4291 N N . GLY B 1 245 ? 13.921 17.375 3.02 1 90.03 245 GLY B N 1
ATOM 4292 C CA . GLY B 1 245 ? 13.234 18.616 2.702 1 90.03 245 GLY B CA 1
ATOM 4293 C C . GLY B 1 245 ? 12.073 18.911 3.633 1 90.03 245 GLY B C 1
ATOM 4294 O O . GLY B 1 245 ? 11.148 19.64 3.269 1 90.03 245 GLY B O 1
ATOM 4295 N N . THR B 1 246 ? 12.059 18.247 4.733 1 90.99 246 THR B N 1
ATOM 4296 C CA . THR B 1 246 ? 10.969 18.458 5.679 1 90.99 246 THR B CA 1
ATOM 4297 C C . THR B 1 246 ? 11.497 19.011 6.999 1 90.99 246 THR B C 1
ATOM 4299 O O . THR B 1 246 ? 12.669 18.822 7.333 1 90.99 246 THR B O 1
ATOM 4302 N N . GLU B 1 247 ? 10.625 19.716 7.699 1 79.97 247 GLU B N 1
ATOM 4303 C CA . GLU B 1 247 ? 10.96 20.199 9.035 1 79.97 247 GLU B CA 1
ATOM 4304 C C . GLU B 1 247 ? 11.242 19.039 9.986 1 79.97 247 GLU B C 1
ATOM 4306 O O . GLU B 1 247 ? 12.15 19.117 10.817 1 79.97 247 GLU B O 1
ATOM 4311 N N . GLY B 1 248 ? 10.498 17.989 9.84 1 79.48 248 GLY B N 1
ATOM 4312 C CA . GLY B 1 248 ? 10.744 16.814 10.662 1 79.48 248 GLY B CA 1
ATOM 4313 C C . GLY B 1 248 ? 12.137 16.243 10.484 1 79.48 248 GLY B C 1
ATOM 4314 O O . GLY B 1 248 ? 12.801 15.895 11.463 1 79.48 248 GLY B O 1
ATOM 4315 N N . PHE B 1 249 ? 12.532 16.196 9.326 1 82.52 249 PHE B N 1
ATOM 4316 C CA . PHE B 1 249 ? 13.869 15.696 9.028 1 82.52 249 PHE B CA 1
ATOM 4317 C C . PHE B 1 249 ? 14.933 16.578 9.673 1 82.52 249 PHE B C 1
ATOM 4319 O O . PHE B 1 249 ? 15.878 16.074 10.283 1 82.52 249 PHE B O 1
ATOM 4326 N N . ARG B 1 250 ? 14.787 17.8 9.604 1 79.23 250 ARG B N 1
ATOM 4327 C CA . ARG B 1 250 ? 15.751 18.745 10.159 1 79.23 250 ARG B CA 1
ATOM 4328 C C . ARG B 1 250 ? 15.749 18.699 11.683 1 79.23 250 ARG B C 1
ATOM 4330 O O . ARG B 1 250 ? 16.809 18.723 12.311 1 79.23 250 ARG B O 1
ATOM 4337 N N . ARG B 1 251 ? 14.605 18.575 12.262 1 77.29 251 ARG B N 1
ATOM 4338 C CA . ARG B 1 251 ? 14.453 18.649 13.712 1 77.29 251 ARG B CA 1
ATOM 4339 C C . ARG B 1 251 ? 14.861 17.337 14.373 1 77.29 251 ARG B C 1
ATOM 4341 O O . ARG B 1 251 ? 15.313 17.329 15.52 1 77.29 251 ARG B O 1
ATOM 4348 N N . LEU B 1 252 ? 14.703 16.318 13.66 1 76.63 252 LEU B N 1
ATOM 4349 C CA . LEU B 1 252 ? 14.907 15.015 14.284 1 76.63 252 LEU B CA 1
ATOM 4350 C C . LEU B 1 252 ? 16.267 14.439 13.907 1 76.63 252 LEU B C 1
ATOM 4352 O O . LEU B 1 252 ? 16.474 13.226 13.981 1 76.63 252 LEU B O 1
ATOM 4356 N N . GLY B 1 253 ? 17.127 15.286 13.382 1 67.64 253 GLY B N 1
ATOM 4357 C CA . GLY B 1 253 ? 18.514 14.875 13.23 1 67.64 253 GLY B CA 1
ATOM 4358 C C . GLY B 1 253 ? 18.93 14.702 11.782 1 67.64 253 GLY B C 1
ATOM 4359 O O . GLY B 1 253 ? 19.938 14.054 11.493 1 67.64 253 GLY B O 1
ATOM 4360 N N . GLY B 1 254 ? 18.13 15.161 10.933 1 59.78 254 GLY B N 1
ATOM 4361 C CA . GLY B 1 254 ? 18.419 15.003 9.517 1 59.78 254 GLY B CA 1
ATOM 4362 C C . GLY B 1 254 ? 19.815 15.461 9.138 1 59.78 254 GLY B C 1
ATOM 4363 O O . GLY B 1 254 ? 20.524 14.767 8.407 1 59.78 254 GLY B O 1
ATOM 4364 N N . ARG B 1 255 ? 20.175 16.483 9.672 1 61.08 255 ARG B N 1
ATOM 4365 C CA . ARG B 1 255 ? 21.497 17.003 9.337 1 61.08 255 ARG B CA 1
ATOM 4366 C C . ARG B 1 255 ? 22.595 16.069 9.836 1 61.08 255 ARG B C 1
ATOM 4368 O O . ARG B 1 255 ? 23.562 15.802 9.12 1 61.08 255 ARG B O 1
ATOM 4375 N N . HIS B 1 256 ? 22.4 15.621 11.001 1 63.1 256 HIS B N 1
ATOM 4376 C CA . HIS B 1 256 ? 23.37 14.679 11.548 1 63.1 256 HIS B CA 1
ATOM 4377 C C . HIS B 1 256 ? 23.318 13.345 10.811 1 63.1 256 HIS B C 1
ATOM 4379 O O . HIS B 1 256 ? 24.355 12.728 10.56 1 63.1 256 HIS B O 1
ATOM 4385 N N . ALA B 1 257 ? 22.167 13.055 10.371 1 62.98 257 ALA B N 1
ATOM 4386 C CA . ALA B 1 257 ? 21.983 11.793 9.659 1 62.98 257 ALA B CA 1
ATOM 4387 C C . ALA B 1 257 ? 22.721 11.803 8.324 1 62.98 257 ALA B C 1
ATOM 4389 O O . ALA B 1 257 ? 23.363 10.817 7.954 1 62.98 257 ALA B O 1
ATOM 4390 N N . GLU B 1 258 ? 22.632 12.837 7.682 1 64.04 258 GLU B N 1
ATOM 4391 C CA . GLU B 1 258 ? 23.313 12.95 6.396 1 64.04 258 GLU B CA 1
ATOM 4392 C C . GLU B 1 258 ? 24.825 12.833 6.559 1 64.04 258 GLU B C 1
ATOM 4394 O O . GLU B 1 258 ? 25.491 12.16 5.768 1 64.04 258 GLU B O 1
ATOM 4399 N N . SER B 1 259 ? 25.289 13.458 7.609 1 66.57 259 SER B N 1
ATOM 4400 C CA . SER B 1 259 ? 26.733 13.492 7.818 1 66.57 259 SER B CA 1
ATOM 4401 C C . SER B 1 259 ? 27.242 12.168 8.377 1 66.57 259 SER B C 1
ATOM 4403 O O . SER B 1 259 ? 28.386 11.782 8.128 1 66.57 259 SER B O 1
ATOM 4405 N N . SER B 1 260 ? 26.388 11.485 9.003 1 67.18 260 SER B N 1
ATOM 4406 C CA . SER B 1 260 ? 26.823 10.28 9.702 1 67.18 260 SER B CA 1
ATOM 4407 C C . SER B 1 260 ? 26.633 9.04 8.835 1 67.18 260 SER B C 1
ATOM 4409 O O . SER B 1 260 ? 27.04 7.941 9.217 1 67.18 260 SER B O 1
ATOM 4411 N N . GLY B 1 261 ? 26.085 9.241 7.715 1 75.38 261 GLY B N 1
ATOM 4412 C CA . GLY B 1 261 ? 25.916 8.102 6.826 1 75.38 261 GLY B CA 1
ATOM 4413 C C . GLY B 1 261 ? 24.723 7.237 7.185 1 75.38 261 GLY B C 1
ATOM 4414 O O . GLY B 1 261 ? 24.757 6.018 7.005 1 75.38 261 GLY B O 1
ATOM 4415 N N . VAL B 1 262 ? 23.786 7.767 7.836 1 75.43 262 VAL B N 1
ATOM 4416 C CA . VAL B 1 262 ? 22.604 7.03 8.273 1 75.43 262 VAL B CA 1
ATOM 4417 C C . VAL B 1 262 ? 21.947 6.35 7.074 1 75.43 262 VAL B C 1
ATOM 4419 O O . VAL B 1 262 ? 21.348 5.28 7.211 1 75.43 262 VAL B O 1
ATOM 4422 N N . TYR B 1 263 ? 22.091 6.922 5.908 1 82.72 263 TYR B N 1
ATOM 4423 C CA . TYR B 1 263 ? 21.469 6.342 4.723 1 82.72 263 TYR B CA 1
ATOM 4424 C C . TYR B 1 263 ? 22.068 4.976 4.406 1 82.72 263 TYR B C 1
ATOM 4426 O O . TYR B 1 263 ? 21.409 4.128 3.799 1 82.72 263 TYR B O 1
ATOM 4434 N N . GLN B 1 264 ? 23.2 4.767 4.976 1 84.1 264 GLN B N 1
ATOM 4435 C CA . GLN B 1 264 ? 23.871 3.496 4.726 1 84.1 264 GLN B CA 1
ATOM 4436 C C . GLN B 1 264 ? 23.23 2.368 5.529 1 84.1 264 GLN B C 1
ATOM 4438 O O . GLN B 1 264 ? 23.465 1.19 5.251 1 84.1 264 GLN B O 1
ATOM 4443 N N . THR B 1 265 ? 22.487 2.79 6.485 1 85.84 265 THR B N 1
ATOM 4444 C CA . THR B 1 265 ? 21.84 1.776 7.31 1 85.84 265 THR B CA 1
ATOM 4445 C C . THR B 1 265 ? 20.456 1.437 6.764 1 85.84 265 THR B C 1
ATOM 4447 O O . THR B 1 265 ? 19.828 0.471 7.205 1 85.84 265 THR B O 1
ATOM 4450 N N . ILE B 1 266 ? 20.004 2.209 5.831 1 91.54 266 ILE B N 1
ATOM 4451 C CA . ILE B 1 266 ? 18.713 1.952 5.202 1 91.54 266 ILE B CA 1
ATOM 4452 C C . ILE B 1 266 ? 18.878 0.919 4.089 1 91.54 266 ILE B C 1
ATOM 4454 O O . ILE B 1 266 ? 19.761 1.05 3.238 1 91.54 266 ILE B O 1
ATOM 4458 N N . PRO B 1 267 ? 18.055 -0.134 4.046 1 93.09 267 PRO B N 1
ATOM 4459 C CA . PRO B 1 267 ? 18.208 -1.178 3.031 1 93.09 267 PRO B CA 1
ATOM 4460 C C . PRO B 1 267 ? 18.309 -0.614 1.615 1 93.09 267 PRO B C 1
ATOM 4462 O O . PRO B 1 267 ? 19.157 -1.05 0.832 1 93.09 267 PRO B O 1
ATOM 4465 N N . LEU B 1 268 ? 17.542 0.378 1.23 1 94.38 268 LEU B N 1
ATOM 4466 C CA . LEU B 1 268 ? 17.597 0.943 -0.114 1 94.38 268 LEU B CA 1
ATOM 4467 C C . LEU B 1 268 ? 18.746 1.938 -0.239 1 94.38 268 LEU B C 1
ATOM 4469 O O . LEU B 1 268 ? 18.944 2.534 -1.3 1 94.38 268 LEU B O 1
ATOM 4473 N N . LEU B 1 269 ? 19.494 2.3 0.808 1 92.15 269 LEU B N 1
ATOM 4474 C CA . LEU B 1 269 ? 20.733 3.068 0.849 1 92.15 269 LEU B CA 1
ATOM 4475 C C . LEU B 1 269 ? 20.485 4.521 0.458 1 92.15 269 LEU B C 1
ATOM 4477 O O . LEU B 1 269 ? 21.342 5.158 -0.159 1 92.15 269 LEU B O 1
ATOM 4481 N N . ARG B 1 270 ? 19.247 5.001 0.802 1 91.92 270 ARG B N 1
ATOM 4482 C CA . ARG B 1 270 ? 18.916 6.398 0.541 1 91.92 270 ARG B CA 1
ATOM 4483 C C . ARG B 1 270 ? 17.765 6.863 1.427 1 91.92 270 ARG B C 1
ATOM 4485 O O . ARG B 1 270 ? 17.019 6.043 1.965 1 91.92 270 ARG B O 1
ATOM 4492 N N . MET B 1 271 ? 17.67 8.181 1.502 1 92.78 271 MET B N 1
ATOM 4493 C CA . MET B 1 271 ? 16.476 8.791 2.081 1 92.78 271 MET B CA 1
ATOM 4494 C C . MET B 1 271 ? 15.371 8.92 1.039 1 92.78 271 MET B C 1
ATOM 4496 O O . MET B 1 271 ? 15.633 8.848 -0.163 1 92.78 271 MET B O 1
ATOM 4500 N N . GLY B 1 272 ? 14.172 9.007 1.542 1 95.15 272 GLY B N 1
ATOM 4501 C CA . GLY B 1 272 ? 13.056 9.302 0.657 1 95.15 272 GLY B CA 1
ATOM 4502 C C . GLY B 1 272 ? 12.822 10.789 0.467 1 95.15 272 GLY B C 1
ATOM 4503 O O . GLY B 1 272 ? 13.496 11.613 1.089 1 95.15 272 GLY B O 1
ATOM 4504 N N . ASN B 1 273 ? 11.91 11.162 -0.466 1 95.49 273 ASN B N 1
ATOM 4505 C CA . ASN B 1 273 ? 11.533 12.562 -0.634 1 95.49 273 ASN B CA 1
ATOM 4506 C C . ASN B 1 273 ? 10.02 12.746 -0.565 1 95.49 273 ASN B C 1
ATOM 4508 O O . ASN B 1 273 ? 9.277 11.773 -0.427 1 95.49 273 ASN B O 1
ATOM 4512 N N . LYS B 1 274 ? 9.52 13.94 -0.585 1 97.79 274 LYS B N 1
ATOM 4513 C CA . LYS B 1 274 ? 8.119 14.27 -0.345 1 97.79 274 LYS B CA 1
ATOM 4514 C C . LYS B 1 274 ? 7.225 13.709 -1.447 1 97.79 274 LYS B C 1
ATOM 4516 O O . LYS B 1 274 ? 6.084 13.318 -1.189 1 97.79 274 LYS B O 1
ATOM 4521 N N . THR B 1 275 ? 7.737 13.606 -2.631 1 97.82 275 THR B N 1
ATOM 4522 C CA . THR B 1 275 ? 6.953 13.151 -3.774 1 97.82 275 THR B CA 1
ATOM 4523 C C . THR B 1 275 ? 6.614 11.669 -3.641 1 97.82 275 THR B C 1
ATOM 4525 O O . THR B 1 275 ? 5.529 11.237 -4.037 1 97.82 275 THR B O 1
ATOM 4528 N N . GLU B 1 276 ? 7.498 10.882 -3.112 1 97.84 276 GLU B N 1
ATOM 4529 C CA . GLU B 1 276 ? 7.225 9.467 -2.879 1 97.84 276 GLU B CA 1
ATOM 4530 C C . GLU B 1 276 ? 6.078 9.281 -1.89 1 97.84 276 GLU B C 1
ATOM 4532 O O . GLU B 1 276 ? 5.235 8.399 -2.068 1 97.84 276 GLU B O 1
ATOM 4537 N N . ILE B 1 277 ? 6.026 10.131 -0.892 1 98.4 277 ILE B N 1
ATOM 4538 C CA . ILE B 1 277 ? 4.927 10.085 0.066 1 98.4 277 ILE B CA 1
ATOM 4539 C C . ILE B 1 277 ? 3.628 10.509 -0.617 1 98.4 277 ILE B C 1
ATOM 4541 O O . ILE B 1 277 ? 2.59 9.865 -0.445 1 98.4 277 ILE B O 1
ATOM 4545 N N . ALA B 1 278 ? 3.704 11.557 -1.403 1 98.67 278 ALA B N 1
ATOM 4546 C CA . ALA B 1 278 ? 2.523 12.069 -2.093 1 98.67 278 ALA B CA 1
ATOM 4547 C C . ALA B 1 278 ? 1.951 11.026 -3.049 1 98.67 278 ALA B C 1
ATOM 4549 O O . ALA B 1 278 ? 0.731 10.885 -3.166 1 98.67 278 ALA B O 1
ATOM 4550 N N . HIS B 1 279 ? 2.79 10.277 -3.749 1 98.29 279 HIS B N 1
ATOM 4551 C CA . HIS B 1 279 ? 2.345 9.216 -4.646 1 98.29 279 HIS B CA 1
ATOM 4552 C C . HIS B 1 279 ? 1.6 8.126 -3.883 1 98.29 279 HIS B C 1
ATOM 4554 O O . HIS B 1 279 ? 0.574 7.626 -4.351 1 98.29 279 HIS B O 1
ATOM 4560 N N . SER B 1 280 ? 2.108 7.769 -2.773 1 98.64 280 SER B N 1
ATOM 4561 C CA . SER B 1 280 ? 1.475 6.733 -1.963 1 98.64 280 SER B CA 1
ATOM 4562 C C . SER B 1 280 ? 0.123 7.196 -1.431 1 98.64 280 SER B C 1
ATOM 4564 O O . SER B 1 280 ? -0.832 6.418 -1.388 1 98.64 280 SER B O 1
ATOM 4566 N N . VAL B 1 281 ? 0.078 8.48 -1.03 1 98.75 281 VAL B N 1
ATOM 4567 C CA . VAL B 1 281 ? -1.197 9.027 -0.579 1 98.75 281 VAL B CA 1
ATOM 4568 C C . VAL B 1 281 ? -2.195 9.034 -1.735 1 98.75 281 VAL B C 1
ATOM 4570 O O . VAL B 1 281 ? -3.364 8.684 -1.556 1 98.75 281 VAL B O 1
ATOM 4573 N N . LEU B 1 282 ? -1.772 9.483 -2.9 1 98.47 282 LEU B N 1
ATOM 4574 C CA . LEU B 1 282 ? -2.651 9.491 -4.064 1 98.47 282 LEU B CA 1
ATOM 4575 C C . LEU B 1 282 ? -3.18 8.09 -4.355 1 98.47 282 LEU B C 1
ATOM 4577 O O . LEU B 1 282 ? -4.371 7.914 -4.619 1 98.47 282 LEU B O 1
ATOM 4581 N N . TYR B 1 283 ? -2.333 7.066 -4.333 1 97.86 283 TYR B N 1
ATOM 4582 C CA . TYR B 1 283 ? -2.778 5.686 -4.496 1 97.86 283 TYR B CA 1
ATOM 4583 C C . TYR B 1 283 ? -3.862 5.339 -3.483 1 97.86 283 TYR B C 1
ATOM 4585 O O . TYR B 1 283 ? -4.955 4.907 -3.857 1 97.86 283 TYR B O 1
ATOM 4593 N N . LEU B 1 284 ? -3.624 5.6 -2.172 1 98.29 284 LEU B N 1
ATOM 4594 C CA . LEU B 1 284 ? -4.545 5.225 -1.105 1 98.29 284 LEU B CA 1
ATOM 4595 C C . LEU B 1 284 ? -5.85 6.005 -1.214 1 98.29 284 LEU B C 1
ATOM 4597 O O . LEU B 1 284 ? -6.91 5.506 -0.829 1 98.29 284 LEU B O 1
ATOM 4601 N N . ALA B 1 285 ? -5.775 7.214 -1.757 1 97.62 285 ALA B N 1
ATOM 4602 C CA . ALA B 1 285 ? -6.935 8.102 -1.785 1 97.62 285 ALA B CA 1
ATOM 4603 C C . ALA B 1 285 ? -7.756 7.892 -3.054 1 97.62 285 ALA B C 1
ATOM 4605 O O . ALA B 1 285 ? -8.873 8.402 -3.17 1 97.62 285 ALA B O 1
ATOM 4606 N N . SER B 1 286 ? -7.255 7.19 -4.045 1 96.16 286 SER B N 1
ATOM 4607 C CA . SER B 1 286 ? -7.899 7.027 -5.344 1 96.16 286 SER B CA 1
ATOM 4608 C C . SER B 1 286 ? -8.712 5.739 -5.401 1 96.16 286 SER B C 1
ATOM 4610 O O . SER B 1 286 ? -8.623 4.902 -4.5 1 96.16 286 SER B O 1
ATOM 4612 N N . PRO B 1 287 ? -9.456 5.557 -6.481 1 94.58 287 PRO B N 1
ATOM 4613 C CA . PRO B 1 287 ? -10.216 4.319 -6.667 1 94.58 287 PRO B CA 1
ATOM 4614 C C . PRO B 1 287 ? -9.318 3.098 -6.853 1 94.58 287 PRO B C 1
ATOM 4616 O O . PRO B 1 287 ? -9.791 1.961 -6.775 1 94.58 287 PRO B O 1
ATOM 4619 N N . LEU B 1 288 ? -8.03 3.307 -7.055 1 95.4 288 LEU B N 1
ATOM 4620 C CA . LEU B 1 288 ? -7.087 2.208 -7.234 1 95.4 288 LEU B CA 1
ATOM 4621 C C . LEU B 1 288 ? -6.974 1.375 -5.962 1 95.4 288 LEU B C 1
ATOM 4623 O O . LEU B 1 288 ? -6.574 0.21 -6.012 1 95.4 288 LEU B O 1
ATOM 4627 N N . ALA B 1 289 ? -7.284 1.966 -4.827 1 97.15 289 ALA B N 1
ATOM 4628 C CA . ALA B 1 289 ? -7.19 1.301 -3.53 1 97.15 289 ALA B CA 1
ATOM 4629 C C . ALA B 1 289 ? -8.576 1.031 -2.951 1 97.15 289 ALA B C 1
ATOM 4631 O O . ALA B 1 289 ? -8.757 1.034 -1.731 1 97.15 289 ALA B O 1
ATOM 4632 N N . SER B 1 290 ? -9.584 0.811 -3.8 1 96.18 290 SER B N 1
ATOM 4633 C CA . SER B 1 290 ? -10.992 0.765 -3.42 1 96.18 290 SER B CA 1
ATOM 4634 C C . SER B 1 290 ? -11.255 -0.341 -2.404 1 96.18 290 SER B C 1
ATOM 4636 O O . SER B 1 290 ? -12.287 -0.338 -1.729 1 96.18 290 SER B O 1
ATOM 4638 N N . TYR B 1 291 ? -10.359 -1.317 -2.238 1 97.03 291 TYR B N 1
ATOM 4639 C CA . TYR B 1 291 ? -10.59 -2.424 -1.317 1 97.03 291 TYR B CA 1
ATOM 4640 C C . TYR B 1 291 ? -9.561 -2.422 -0.193 1 97.03 291 TYR B C 1
ATOM 4642 O O . TYR B 1 291 ? -9.39 -3.427 0.502 1 97.03 291 TYR B O 1
ATOM 4650 N N . VAL B 1 292 ? -8.834 -1.292 -0.051 1 98 292 VAL B N 1
ATOM 4651 C CA . VAL B 1 292 ? -7.807 -1.12 0.972 1 98 292 VAL B CA 1
ATOM 4652 C C . VAL B 1 292 ? -8.348 -0.251 2.106 1 98 292 VAL B C 1
ATOM 4654 O O . VAL B 1 292 ? -8.642 0.93 1.905 1 98 292 VAL B O 1
ATOM 4657 N N . THR B 1 293 ? -8.501 -0.821 3.316 1 97.9 293 THR B N 1
ATOM 4658 C CA . THR B 1 293 ? -8.921 -0.07 4.494 1 97.9 293 THR B CA 1
ATOM 4659 C C . THR B 1 293 ? -8.409 -0.734 5.769 1 97.9 293 THR B C 1
ATOM 4661 O O . THR B 1 293 ? -8.179 -1.945 5.796 1 97.9 293 THR B O 1
ATOM 4664 N N . GLY B 1 294 ? -8.089 0.088 6.75 1 96.75 294 GLY B N 1
ATOM 4665 C CA . GLY B 1 294 ? -7.689 -0.403 8.059 1 96.75 294 GLY B CA 1
ATOM 4666 C C . GLY B 1 294 ? -6.234 -0.83 8.118 1 96.75 294 GLY B C 1
ATOM 4667 O O . GLY B 1 294 ? -5.835 -1.573 9.017 1 96.75 294 GLY B O 1
ATOM 4668 N N . THR B 1 295 ? -5.442 -0.403 7.145 1 95.32 295 THR B N 1
ATOM 4669 C CA . THR B 1 295 ? -4.06 -0.866 7.087 1 95.32 295 THR B CA 1
ATOM 4670 C C . THR B 1 295 ? -3.092 0.314 7.107 1 95.32 295 THR B C 1
ATOM 4672 O O . THR B 1 295 ? -3.511 1.469 7.002 1 95.32 295 THR B O 1
ATOM 4675 N N . THR B 1 296 ? -1.818 0.019 7.404 1 95.96 296 THR B N 1
ATOM 4676 C CA . THR B 1 296 ? -0.736 0.995 7.337 1 95.96 296 THR B CA 1
ATOM 4677 C C . THR B 1 296 ? 0.223 0.663 6.197 1 95.96 296 THR B C 1
ATOM 4679 O O . THR B 1 296 ? 0.737 -0.455 6.117 1 95.96 296 THR B O 1
ATOM 4682 N N . LEU B 1 297 ? 0.345 1.546 5.304 1 97.75 297 LEU B N 1
ATOM 4683 C CA . LEU B 1 297 ? 1.362 1.441 4.263 1 97.75 297 LEU B CA 1
ATOM 4684 C C . LEU B 1 297 ? 2.668 2.087 4.712 1 97.75 297 LEU B C 1
ATOM 4686 O O . LEU B 1 297 ? 2.728 3.302 4.914 1 97.75 297 LEU B O 1
ATOM 4690 N N . VAL B 1 298 ? 3.757 1.286 4.867 1 97.72 298 VAL B N 1
ATOM 4691 C CA . VAL B 1 298 ? 5.06 1.79 5.288 1 97.72 298 VAL B CA 1
ATOM 4692 C C . VAL B 1 298 ? 5.868 2.219 4.066 1 97.72 298 VAL B C 1
ATOM 4694 O O . VAL B 1 298 ? 6.068 1.431 3.139 1 97.72 298 VAL B O 1
ATOM 4697 N N . VAL B 1 299 ? 6.28 3.464 4.023 1 98.16 299 VAL B N 1
ATOM 4698 C CA . VAL B 1 299 ? 7.069 4.054 2.946 1 98.16 299 VAL B CA 1
ATOM 4699 C C . VAL B 1 299 ? 8.368 4.625 3.51 1 98.16 299 VAL B C 1
ATOM 4701 O O . VAL B 1 299 ? 8.477 5.834 3.732 1 98.16 299 VAL B O 1
ATOM 4704 N N . ASP B 1 300 ? 9.379 3.692 3.769 1 96.37 300 ASP B N 1
ATOM 4705 C CA . ASP B 1 300 ? 10.529 4.175 4.527 1 96.37 300 ASP B CA 1
ATOM 4706 C C . ASP B 1 300 ? 11.826 3.555 4.012 1 96.37 300 ASP B C 1
ATOM 4708 O O . ASP B 1 300 ? 12.83 3.521 4.726 1 96.37 300 ASP B O 1
ATOM 4712 N N . GLY B 1 301 ? 11.775 2.896 2.832 1 96.22 301 GLY B N 1
ATOM 4713 C CA . GLY B 1 301 ? 12.959 2.285 2.251 1 96.22 301 GLY B CA 1
ATOM 4714 C C . GLY B 1 301 ? 13.486 1.115 3.061 1 96.22 301 GLY B C 1
ATOM 4715 O O . GLY B 1 301 ? 14.647 0.727 2.918 1 96.22 301 GLY B O 1
ATOM 4716 N N . GLY B 1 302 ? 12.694 0.627 3.973 1 95.54 302 GLY B N 1
ATOM 4717 C CA . GLY B 1 302 ? 13.097 -0.457 4.855 1 95.54 302 GLY B CA 1
ATOM 4718 C C . GLY B 1 302 ? 13.79 0.025 6.114 1 95.54 302 GLY B C 1
ATOM 4719 O O . GLY B 1 302 ? 14.325 -0.778 6.881 1 95.54 302 GLY B O 1
ATOM 4720 N N . SER B 1 303 ? 13.784 1.249 6.446 1 93.39 303 SER B N 1
ATOM 4721 C CA . SER B 1 303 ? 14.569 1.869 7.509 1 93.39 303 SER B CA 1
ATOM 4722 C C . SER B 1 303 ? 14.247 1.252 8.866 1 93.39 303 SER B C 1
ATOM 4724 O O . SER B 1 303 ? 15.152 0.944 9.644 1 93.39 303 SER B O 1
ATOM 4726 N N . TRP B 1 304 ? 13.004 1.05 9.175 1 91.73 304 TRP B N 1
ATOM 4727 C CA . TRP B 1 304 ? 12.669 0.605 10.523 1 91.73 304 TRP B CA 1
ATOM 4728 C C . TRP B 1 304 ? 13.189 -0.806 10.776 1 91.73 304 TRP B C 1
ATOM 4730 O O . TRP B 1 304 ? 13.328 -1.225 11.928 1 91.73 304 TRP B O 1
ATOM 4740 N N . LEU B 1 305 ? 13.506 -1.502 9.728 1 92.2 305 LEU B N 1
ATOM 4741 C CA . LEU B 1 305 ? 13.967 -2.882 9.837 1 92.2 305 LEU B CA 1
ATOM 4742 C C . LEU B 1 305 ? 15.434 -2.935 10.247 1 92.2 305 LEU B C 1
ATOM 4744 O O . LEU B 1 305 ? 15.909 -3.96 10.742 1 92.2 305 LEU B O 1
ATOM 4748 N N . THR B 1 306 ? 16.191 -1.809 10.033 1 90.38 306 THR B N 1
ATOM 4749 C CA . THR B 1 306 ? 17.634 -1.959 10.183 1 90.38 306 THR B CA 1
ATOM 4750 C C . THR B 1 306 ? 18.218 -0.8 10.986 1 90.38 306 THR B C 1
ATOM 4752 O O . THR B 1 306 ? 19.339 -0.891 11.492 1 90.38 306 THR B O 1
ATOM 4755 N N . THR B 1 307 ? 17.53 0.326 11.014 1 82.23 307 THR B N 1
ATOM 4756 C CA . THR B 1 307 ? 18.103 1.48 11.697 1 82.23 307 THR B CA 1
ATOM 4757 C C . THR B 1 307 ? 18.204 1.225 13.198 1 82.23 307 THR B C 1
ATOM 4759 O O . THR B 1 307 ? 17.219 0.848 13.837 1 82.23 307 THR B O 1
ATOM 4762 N N . PRO B 1 308 ? 19.389 1.421 13.713 1 79.33 308 PRO B N 1
ATOM 4763 C CA . PRO B 1 308 ? 19.599 1.124 15.132 1 79.33 308 PRO B CA 1
ATOM 4764 C C . PRO B 1 308 ? 19.052 2.214 16.05 1 79.33 308 PRO B C 1
ATOM 4766 O O . PRO B 1 308 ? 18.938 3.372 15.64 1 79.33 308 PRO B O 1
ATOM 4769 N N . ASN B 1 309 ? 18.618 1.806 17.237 1 79.53 309 ASN B N 1
ATOM 4770 C CA . ASN B 1 309 ? 18.503 2.755 18.339 1 79.53 309 ASN B CA 1
ATOM 4771 C C . ASN B 1 309 ? 19.872 3.137 18.895 1 79.53 309 ASN B C 1
ATOM 4773 O O . ASN B 1 309 ? 20.308 2.592 19.911 1 79.53 309 ASN B O 1
ATOM 4777 N N . ASP B 1 310 ? 20.525 3.976 18.132 1 72.85 310 ASP B N 1
ATOM 4778 C CA . ASP B 1 310 ? 21.903 4.298 18.491 1 72.85 310 ASP B CA 1
ATOM 4779 C C . ASP B 1 310 ? 21.955 5.166 19.746 1 72.85 310 ASP B C 1
ATOM 4781 O O . ASP B 1 310 ? 22.003 6.394 19.656 1 72.85 310 ASP B O 1
ATOM 4785 N N . PHE B 1 311 ? 22.035 4.535 20.917 1 65.42 311 PHE B N 1
ATOM 4786 C CA . PHE B 1 311 ? 21.945 5.185 22.22 1 65.42 311 PHE B CA 1
ATOM 4787 C C . PHE B 1 311 ? 23.057 6.213 22.39 1 65.42 311 PHE B C 1
ATOM 4789 O O . PHE B 1 311 ? 22.803 7.349 22.794 1 65.42 311 PHE B O 1
ATOM 4796 N N . PRO B 1 312 ? 24.2 5.831 22.018 1 63.76 312 PRO B N 1
ATOM 4797 C CA . PRO B 1 312 ? 25.251 6.831 22.223 1 63.76 312 PRO B CA 1
ATOM 4798 C C . PRO B 1 312 ? 25.045 8.085 21.376 1 63.76 312 PRO B C 1
ATOM 4800 O O . PRO B 1 312 ? 25.227 9.202 21.867 1 63.76 312 PRO B O 1
ATOM 4803 N N . SER B 1 313 ? 24.594 7.871 20.102 1 63.7 313 SER B N 1
ATOM 4804 C CA . SER B 1 313 ? 24.395 9.017 19.22 1 63.7 313 SER B CA 1
ATOM 4805 C C . SER B 1 313 ? 23.169 9.825 19.631 1 63.7 313 SER B C 1
ATOM 4807 O O . SER B 1 313 ? 23.188 11.056 19.59 1 63.7 313 SER B O 1
ATOM 4809 N N . LEU B 1 314 ? 22.226 9.117 20.131 1 62.88 314 LEU B N 1
ATOM 4810 C CA . LEU B 1 314 ? 20.969 9.773 20.473 1 62.88 314 LEU B CA 1
ATOM 4811 C C . LEU B 1 314 ? 21.092 10.53 21.791 1 62.88 314 LEU B C 1
ATOM 4813 O O . LEU B 1 314 ? 20.543 11.624 21.937 1 62.88 314 LEU B O 1
ATOM 4817 N N . LEU B 1 315 ? 21.745 9.953 22.69 1 60.79 315 LEU B N 1
ATOM 4818 C CA . LEU B 1 315 ? 21.954 10.602 23.979 1 60.79 315 LEU B CA 1
ATOM 4819 C C . LEU B 1 315 ? 22.818 11.85 23.825 1 60.79 315 LEU B C 1
ATOM 4821 O O . LEU B 1 315 ? 22.664 12.814 24.579 1 60.79 315 LEU B O 1
ATOM 4825 N N . GLY B 1 316 ? 23.628 11.752 22.815 1 59.24 316 GLY B N 1
ATOM 4826 C CA . GLY B 1 316 ? 24.419 12.938 22.529 1 59.24 316 GLY B CA 1
ATOM 4827 C C . GLY B 1 316 ? 23.588 14.101 22.021 1 59.24 316 GLY B C 1
ATOM 4828 O O . GLY B 1 316 ? 23.858 15.257 22.356 1 59.24 316 GLY B O 1
ATOM 4829 N N . ILE B 1 317 ? 22.595 13.822 21.27 1 56.8 317 ILE B N 1
ATOM 4830 C CA . ILE B 1 317 ? 21.704 14.847 20.735 1 56.8 317 ILE B CA 1
ATOM 4831 C C . ILE B 1 317 ? 20.853 15.429 21.861 1 56.8 317 ILE B C 1
ATOM 4833 O O . ILE B 1 317 ? 20.68 16.647 21.951 1 56.8 317 ILE B O 1
ATOM 4837 N N . ALA B 1 318 ? 20.217 14.608 22.707 1 55.81 318 ALA B N 1
ATOM 4838 C CA . ALA B 1 318 ? 19.355 15.027 23.809 1 55.81 318 ALA B CA 1
ATOM 4839 C C . ALA B 1 318 ? 20.092 15.97 24.755 1 55.81 318 ALA B C 1
ATOM 4841 O O . ALA B 1 318 ? 19.504 16.917 25.282 1 55.81 318 ALA B O 1
ATOM 4842 N N . SER B 1 319 ? 21.237 15.642 24.93 1 52.27 319 SER B N 1
ATOM 4843 C CA . SER B 1 319 ? 22.008 16.517 25.806 1 52.27 319 SER B CA 1
ATOM 4844 C C . SER B 1 319 ? 22.13 17.919 25.219 1 52.27 319 SER B C 1
ATOM 4846 O O . SER B 1 319 ? 22.214 18.903 25.957 1 52.27 319 SER B O 1
ATOM 4848 N N . HIS B 1 320 ? 21.92 17.947 23.892 1 48.23 320 HIS B N 1
ATOM 4849 C CA . HIS B 1 320 ? 22.029 19.266 23.279 1 48.23 320 HIS B CA 1
ATOM 4850 C C . HIS B 1 320 ? 20.672 19.958 23.215 1 48.23 320 HIS B C 1
ATOM 4852 O O . HIS B 1 320 ? 20.596 21.188 23.241 1 48.23 320 HIS B O 1
ATOM 4858 N N . SER B 1 321 ? 19.551 19.288 22.943 1 44.71 321 SER B N 1
ATOM 4859 C CA . SER B 1 321 ? 18.228 19.878 22.766 1 44.71 321 SER B CA 1
ATOM 4860 C C . SER B 1 321 ? 17.637 20.321 24.1 1 44.71 321 SER B C 1
ATOM 4862 O O . SER B 1 321 ? 16.611 21.003 24.134 1 44.71 321 SER B O 1
ATOM 4864 N N . SER B 1 322 ? 17.867 19.665 25.174 1 39.16 322 SER B N 1
ATOM 4865 C CA . SER B 1 322 ? 17.352 20.129 26.458 1 39.16 322 SER B CA 1
ATOM 4866 C C . SER B 1 322 ? 17.83 21.544 26.767 1 39.16 322 SER B C 1
ATOM 4868 O O . SER B 1 322 ? 17.321 22.19 27.685 1 39.16 322 SER B O 1
ATOM 4870 N N . LYS B 1 323 ? 18.879 21.96 26.122 1 37.22 323 LYS B N 1
ATOM 4871 C CA . LYS B 1 323 ? 19.318 23.309 26.466 1 37.22 323 LYS B CA 1
ATOM 4872 C C . LYS B 1 323 ? 18.596 24.354 25.62 1 37.22 323 LYS B C 1
ATOM 4874 O O . LYS B 1 323 ? 18.886 25.548 25.719 1 37.22 323 LYS B O 1
ATOM 4879 N N . LEU B 1 324 ? 17.787 23.911 24.57 1 30.45 324 LEU B N 1
ATOM 4880 C CA . LEU B 1 324 ? 17.136 25.055 23.941 1 30.45 324 LEU B CA 1
ATOM 4881 C C . LEU B 1 324 ? 15.752 25.289 24.539 1 30.45 324 LEU B C 1
ATOM 4883 O O . LEU B 1 324 ? 15.044 24.334 24.867 1 30.45 324 LEU B O 1
#

pLDDT: mean 85.66, std 20.4, range [26.55, 98.9]

Secondary structure (DSSP, 8-state):
-HHHHHHHHHHHHTTS--------SS-S------TTPPPP--SSSS--S-----B-TTTTTT-EEEEETTTSHHHHHHHHHHHHTT-EEEEEES-HHHHHHHHHHHHHHHSS-EEEEE--TT-HHHHHHHHHHHHHHHS---EEEE---------GGG--HHHHHHHIIIIIIHHHHHHHHHIIIIIHHH-EEEEEE--SHHHH--TT-HHHHHHHT-THHHHHHHHHGGGTEEEEEEEE-SBTTSHHHHHTTHHHHHHHTGGGGSTTSS-B-HHHHHHHHHHHHSGGGTT--S-EEEESTTHHHH----HHHHHHHHHHHTT-/-HHHHHHHHHHHHTTS--------SS--------TTPPPP--SSSS--S-----B-TTTTTT-EEEEETTTSHHHHHHHHHHHHTT-EEEEEES-HHHHHHHHHHHHHHHSS-EEEEE--TT-HHHHHHHHHHHHHHSS---EEEE---------GGG--HHHHHHHIIIIIIHHHHHHHHHIIIIIHHH-EEEEEE--SHHHH--TT-HHHHHHHT-THHHHHHHHHGGGTEEEEEEEE-SBTTSHHHHHTTHHHHHHHTGGGGSTTSS-B-HHHHHHHHHHHHSGGGTT--S-EEEESTTHHHH----HHHHHHHHHHHTT-

Solvent-accessible surface area (backbone atoms only — not comparable to full-atom values): 33281 Å² total; per-residue (Å²): 117,73,70,59,55,54,54,52,49,53,53,56,64,67,52,56,76,73,66,69,74,78,79,72,79,72,75,96,61,80,78,71,52,52,49,57,39,79,74,77,75,59,60,57,88,56,80,68,92,64,81,82,73,57,46,31,55,58,62,34,51,87,36,27,34,42,26,33,33,20,50,40,37,52,29,30,38,31,51,43,54,42,21,56,16,40,17,28,38,32,29,27,33,75,53,56,68,55,22,48,54,39,24,52,54,45,22,70,75,47,74,34,60,45,46,57,40,60,35,47,58,71,38,60,70,44,44,49,53,43,51,52,55,48,39,74,73,56,80,53,55,38,33,38,36,42,49,47,72,53,82,69,68,36,43,73,91,74,51,48,71,62,60,39,47,52,23,30,36,37,39,36,48,11,45,48,42,53,50,50,49,45,35,74,72,43,25,58,80,75,16,28,32,36,39,35,60,44,52,63,38,53,79,78,60,44,82,32,28,63,42,47,21,54,23,48,56,55,63,59,41,46,54,48,15,52,72,36,7,76,40,43,26,37,18,29,33,35,21,55,43,64,33,54,49,25,68,65,28,56,66,70,40,38,64,58,32,67,74,68,46,49,36,69,46,17,22,56,55,47,72,45,46,38,52,54,54,24,43,46,50,48,45,61,60,25,44,60,27,27,41,42,25,40,40,60,47,53,40,32,24,34,25,86,81,53,53,72,78,50,55,72,65,50,56,55,48,37,69,56,50,73,74,107,118,72,72,59,56,54,54,52,48,53,54,57,63,68,54,56,77,74,67,69,74,77,80,72,79,74,74,95,61,79,80,71,51,54,50,58,39,80,74,75,74,57,58,56,88,56,80,69,90,63,80,82,72,57,46,31,55,60,63,33,50,85,36,26,34,40,26,33,31,19,51,40,40,54,29,30,38,31,51,43,54,42,21,56,16,40,16,29,38,34,30,27,35,76,54,56,68,55,22,48,55,39,24,51,52,44,22,70,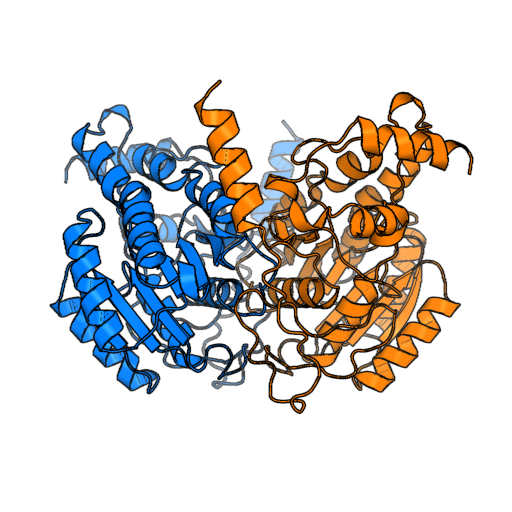75,47,74,33,58,45,47,58,42,59,34,49,58,72,37,58,68,43,44,49,54,41,51,51,54,46,43,72,76,31,92,59,56,37,33,38,34,42,48,48,71,53,81,71,68,36,44,72,90,74,50,47,72,63,61,39,46,50,23,28,37,36,38,36,49,10,44,50,40,52,50,50,49,45,35,75,72,44,24,59,81,74,15,28,32,37,40,35,59,44,49,65,40,54,76,77,62,42,81,33,28,64,43,48,21,53,23,48,57,55,62,58,41,47,52,48,13,51,73,36,7,74,40,43,26,36,19,29,32,36,21,56,44,64,35,55,48,26,67,64,28,57,67,71,40,38,64,57,32,66,75,68,46,49,37,71,45,17,22,56,54,48,70,46,46,38,52,55,53,24,43,47,49,48,45,63,60,25,45,58,28,28,40,42,25,41,39,59,47,54,41,33,25,32,25,85,81,53,53,71,78,49,56,72,65,48,54,54,48,36,68,55,51,73,72,105

Radius of gyration: 24.63 Å; Cα contacts (8 Å, |Δi|>4): 1312; chains: 2; bounding box: 66×71×60 Å

InterPro domains:
  IPR002347 Short-chain dehydrogenase/reductase SDR [PF13561] (72-302)
  IPR002347 Short-chain dehydrogenase/reductase SDR [PR00081] (64-81)
  IPR002347 Short-chain dehydrogenase/reductase SDR [PR00081] (139-150)
  IPR002347 Short-chain dehydrogenase/reductase SDR [PR00081] (186-202)
  IPR002347 Short-chain dehydrogenase/reductase SDR [PR00081] (231-248)
  IPR002347 Short-chain dehydrogenase/reductase SDR [PR00081] (267-287)
  IPR036291 NAD(P)-binding domain superfamily [SSF51735] (61-305)
  IPR045017 Peroxisomal 2,4-dienoyl-CoA reductase [(3E)-enoyl-CoA-producing] [PTHR43296] (44-314)

Organism: Gekko japonicus (NCBI:txid146911)